Protein 2IF2 (pdb70)

Foldseek 3Di:
DEEEEAEAAQLCSVVLLCCVVVQAAEAELQVVLVVCQQAPRPLVVVLCVPPHVPQQHDPGGGPPVSSVPVCVPDVVVVVVNVVSSVVVVVVVVVVVVVPPDPLHHYYYYHNCCVVVVNNVVGDFYEYEDEDPVNSQVSCVVVHDNVVRCVRNVVHPRVVCVVVGPYYQYDHDDPVSSVVRSVVVVVVSSD/DEEEEAEAAQLPSVLLQVLVVVPADEDALVVVLVCCQACVHVLQVVCCVQVNDDLQDDPHTGDPVSVCVVCVVDVVNVCVSVVSSVVVSVVVVVVVVVPDDPQHHHYYYDYCCPVVPVNVVGPFYEYEDADPVNSLCSVVVVPDNVVRVVRRVVGHRVVVNVRGPYYQHSHDDVVSNVVRSNVVSVVVND/DEEEEEEAQQLQLVPLQVLVVVPEAEAEPVVVVVPCPDPPNDCPVVPCVVVVCPVPVVVVVVVVVCVVDPVLAYHYYYDHCCVVVPVQVVHPFYEYGDDQPVNSQVSNCVVNPCPVSVVRRVVGHRVVSRVSGPAYAYDHDDPVRSVVRSVVVRVVVND

InterPro domains:
  IPR001977 Dephospho-CoA kinase [MF_00376] (1-195)
  IPR001977 Dephospho-CoA kinase [PF01121] (4-179)
  IPR001977 Dephospho-CoA kinase [PS51219] (3-196)
  IPR001977 Dephospho-CoA kinase [TIGR00152] (4-187)
  IPR027417 P-loop containing nucleoside triphosphate hydrolase [G3DSA:3.40.50.300] (1-195)
  IPR027417 P-loop containing nucleoside triphosphate hydrolase [SSF52540] (1-192)

Radius of gyration: 27.87 Å; Cα contacts (8 Å, |Δi|>4): 780; chains: 3; bounding box: 69×60×79 Å

Solvent-accessible surface area: 30384 Å² total

Structure (mmCIF, N/CA/C/O backbone):
data_2IF2
#
_entry.id   2IF2
#
_cell.length_a   71.632
_cell.length_b   97.013
_cell.length_c   121.625
_cell.angle_alpha   90.00
_cell.angle_beta   90.00
_cell.angle_gamma   90.00
#
_symmetry.space_group_name_H-M   'P 21 21 21'
#
loop_
_entity.id
_entity.type
_entity.pdbx_description
1 polymer 'Dephospho-CoA kinase'
2 non-polymer 'SULFATE ION'
3 non-polymer 1,2-ETHANEDIOL
4 water water
#
loop_
_atom_site.group_PDB
_atom_site.id
_atom_site.type_symbol
_atom_site.label_atom_id
_atom_site.label_alt_id
_atom_site.label_comp_id
_atom_site.label_asym_id
_atom_site.label_entity_id
_atom_site.label_seq_id
_atom_site.pdbx_PDB_ins_code
_atom_site.Cartn_x
_atom_site.Cartn_y
_atom_site.Cartn_z
_atom_site.occupancy
_atom_site.B_iso_or_equiv
_atom_site.auth_seq_id
_atom_site.auth_comp_id
_atom_site.auth_asym_id
_atom_site.auth_atom_id
_atom_site.pdbx_PDB_model_num
ATOM 9 N N . LYS A 1 2 ? 16.491 34.548 4.652 1.00 98.20 2 LYS A N 1
ATOM 10 C CA . LYS A 1 2 ? 15.227 35.253 4.769 1.00 95.39 2 LYS A CA 1
ATOM 11 C C . LYS A 1 2 ? 15.356 36.774 4.687 1.00 93.13 2 LYS A C 1
ATOM 12 O O . LYS A 1 2 ? 15.902 37.409 5.591 1.00 93.20 2 LYS A O 1
ATOM 18 N N . ARG A 1 3 ? 14.853 37.352 3.596 1.00 90.31 3 ARG A N 1
ATOM 19 C CA . ARG A 1 3 ? 14.896 38.802 3.401 1.00 87.24 3 ARG A CA 1
ATOM 20 C C . ARG A 1 3 ? 13.988 39.490 4.411 1.00 84.15 3 ARG A C 1
ATOM 21 O O . ARG A 1 3 ? 12.768 39.307 4.397 1.00 83.10 3 ARG A O 1
ATOM 29 N N . ILE A 1 4 ? 14.584 40.287 5.287 1.00 80.34 4 ILE A N 1
ATOM 30 C CA . ILE A 1 4 ? 13.807 40.987 6.295 1.00 76.72 4 ILE A CA 1
ATOM 31 C C . ILE A 1 4 ? 13.807 42.487 6.018 1.00 74.24 4 ILE A C 1
ATOM 32 O O . ILE A 1 4 ? 14.776 43.038 5.492 1.00 73.71 4 ILE A O 1
ATOM 37 N N . GLY A 1 5 ? 12.705 43.139 6.362 1.00 70.56 5 GLY A N 1
ATOM 38 C CA . GLY A 1 5 ? 12.601 44.561 6.137 1.00 66.44 5 GLY A CA 1
ATOM 39 C C . GLY A 1 5 ? 12.467 45.314 7.434 1.00 64.80 5 GLY A C 1
ATOM 40 O O . GLY A 1 5 ? 11.690 44.944 8.312 1.00 64.68 5 GLY A O 1
ATOM 41 N N . LEU A 1 6 ? 13.230 46.386 7.558 1.00 63.63 6 LEU A N 1
ATOM 42 C CA . LEU A 1 6 ? 13.189 47.182 8.767 1.00 62.59 6 LEU A CA 1
ATOM 43 C C . LEU A 1 6 ? 12.710 48.561 8.379 1.00 61.86 6 LEU A C 1
ATOM 44 O O . LEU A 1 6 ? 13.366 49.249 7.607 1.00 60.93 6 LEU A O 1
ATOM 49 N N . THR A 1 7 ? 11.568 48.973 8.911 1.00 62.43 7 THR A N 1
ATOM 50 C CA . THR A 1 7 ? 11.046 50.288 8.570 1.00 63.06 7 THR A CA 1
ATOM 51 C C . THR A 1 7 ? 10.671 51.130 9.789 1.00 63.60 7 THR A C 1
ATOM 52 O O . THR A 1 7 ? 10.923 50.749 10.938 1.00 62.80 7 THR A O 1
ATOM 56 N N . GLY A 1 8 ? 10.066 52.283 9.516 1.00 63.73 8 GLY A N 1
ATOM 57 C CA . GLY A 1 8 ? 9.653 53.193 10.565 1.00 63.79 8 GLY A CA 1
ATOM 58 C C . GLY A 1 8 ? 9.596 54.603 10.022 1.00 64.58 8 GLY A C 1
ATOM 59 O O . GLY A 1 8 ? 9.573 54.802 8.807 1.00 63.49 8 GLY A O 1
ATOM 60 N N . ASN A 1 9 ? 9.557 55.585 10.914 1.00 66.35 9 ASN A N 1
ATOM 61 C CA . ASN A 1 9 ? 9.527 56.976 10.493 1.00 68.83 9 ASN A CA 1
ATOM 62 C C . ASN A 1 9 ? 10.827 57.694 10.845 1.00 70.05 9 ASN A C 1
ATOM 63 O O . ASN A 1 9 ? 11.621 57.221 11.660 1.00 70.42 9 ASN A O 1
ATOM 68 N N . ILE A 1 10 ? 11.045 58.838 10.212 1.00 71.41 10 ILE A N 1
ATOM 69 C CA . ILE A 1 10 ? 12.245 59.617 10.451 1.00 72.26 10 ILE A CA 1
ATOM 70 C C . ILE A 1 10 ? 12.376 59.976 11.931 1.00 72.61 10 ILE A C 1
ATOM 71 O O . ILE A 1 10 ? 11.455 60.522 12.546 1.00 72.02 10 ILE A O 1
ATOM 76 N N . GLY A 1 11 ? 13.529 59.641 12.496 1.00 73.61 11 GLY A N 1
ATOM 77 C CA . GLY A 1 11 ? 13.788 59.926 13.892 1.00 74.45 11 GLY A CA 1
ATOM 78 C C . GLY A 1 11 ? 13.157 58.933 14.846 1.00 75.04 11 GLY A C 1
ATOM 79 O O . GLY A 1 11 ? 12.803 59.297 15.963 1.00 76.53 11 GLY A O 1
ATOM 80 N N . CYS A 1 12 ? 13.015 57.681 14.422 1.00 74.43 12 CYS A N 1
ATOM 81 C CA . CYS A 1 12 ? 12.415 56.664 15.276 1.00 73.92 12 CYS A CA 1
ATOM 82 C C . CYS A 1 12 ? 13.452 55.726 15.849 1.00 72.05 12 CYS A C 1
ATOM 83 O O . CYS A 1 12 ? 13.184 54.991 16.801 1.00 71.76 12 CYS A O 1
ATOM 86 N N . GLY A 1 13 ? 14.642 55.766 15.257 1.00 70.62 13 GLY A N 1
ATOM 87 C CA . GLY A 1 13 ? 15.736 54.924 15.704 1.00 67.32 13 GLY A CA 1
ATOM 88 C C . GLY A 1 13 ? 16.072 53.815 14.725 1.00 64.93 13 GLY A C 1
ATOM 89 O O . GLY A 1 13 ? 16.826 52.905 15.063 1.00 64.01 13 GLY A O 1
ATOM 90 N N . LYS A 1 14 ? 15.517 53.878 13.516 1.00 62.52 14 LYS A N 1
ATOM 91 C CA . LYS A 1 14 ? 15.802 52.856 12.520 1.00 59.84 14 LYS A CA 1
ATOM 92 C C . LYS A 1 14 ? 17.295 52.633 12.443 1.00 57.74 14 LYS A C 1
ATOM 93 O O . LYS A 1 14 ? 17.758 51.521 12.249 1.00 58.75 14 LYS A O 1
ATOM 99 N N . SER A 1 15 ? 18.051 53.701 12.601 1.00 54.53 15 SER A N 1
ATOM 100 C CA . SER A 1 15 ? 19.488 53.587 12.560 1.00 51.58 15 SER A CA 1
ATOM 101 C C . SER A 1 15 ? 19.986 52.761 13.739 1.00 49.80 15 SER A C 1
ATOM 102 O O . SER A 1 15 ? 20.650 51.743 13.540 1.00 49.66 15 SER A O 1
ATOM 105 N N . THR A 1 16 ? 19.656 53.193 14.960 1.00 47.47 16 THR A N 1
ATOM 106 C CA . THR A 1 16 ? 20.099 52.499 16.182 1.00 45.22 16 THR A CA 1
ATOM 107 C C . THR A 1 16 ? 19.687 51.042 16.213 1.00 43.48 16 THR A C 1
ATOM 108 O O . THR A 1 16 ? 20.412 50.194 16.731 1.00 43.70 16 THR A O 1
ATOM 112 N N . VAL A 1 17 ? 18.517 50.758 15.659 1.00 41.08 17 VAL A N 1
ATOM 113 C CA . VAL A 1 17 ? 18.032 49.395 15.595 1.00 37.81 17 VAL A CA 1
ATOM 114 C C . VAL A 1 17 ? 18.802 48.675 14.500 1.00 36.49 17 VAL A C 1
ATOM 115 O O . VAL A 1 17 ? 19.278 47.564 14.699 1.00 36.23 17 VAL A O 1
ATOM 119 N N . ALA A 1 18 ? 18.954 49.314 13.350 1.00 35.75 18 ALA A N 1
ATOM 120 C CA . ALA A 1 18 ? 19.706 48.678 12.280 1.00 36.32 18 ALA A CA 1
ATOM 121 C C . ALA A 1 18 ? 21.077 48.279 12.815 1.00 35.88 18 ALA A C 1
ATOM 122 O O . ALA A 1 18 ? 21.580 47.212 12.477 1.00 35.18 18 ALA A O 1
ATOM 124 N N . GLN A 1 19 ? 21.657 49.137 13.659 1.00 35.40 19 GLN A N 1
ATOM 125 C CA . GLN A 1 19 ? 22.972 48.903 14.250 1.00 35.74 19 GLN A CA 1
ATOM 126 C C . GLN A 1 19 ? 22.983 47.752 15.243 1.00 35.11 19 GLN A C 1
ATOM 127 O O . GLN A 1 19 ? 23.787 46.825 15.135 1.00 33.55 19 GLN A O 1
ATOM 141 N N . PHE A 1 21 ? 21.073 45.362 15.473 1.00 40.21 21 PHE A N 1
ATOM 142 C CA . PHE A 1 21 ? 20.896 44.145 14.662 1.00 40.69 21 PHE A CA 1
ATOM 143 C C . PHE A 1 21 ? 22.172 43.662 13.982 1.00 39.41 21 PHE A C 1
ATOM 144 O O . PHE A 1 21 ? 22.339 42.456 13.772 1.00 38.66 21 PHE A O 1
ATOM 152 N N . ARG A 1 22 ? 23.046 44.607 13.620 1.00 37.69 22 ARG A N 1
ATOM 153 C CA . ARG A 1 22 ? 24.308 44.286 12.957 1.00 37.55 22 ARG A CA 1
ATOM 154 C C . ARG A 1 22 ? 25.287 43.708 13.963 1.00 37.33 22 ARG A C 1
ATOM 155 O O . ARG A 1 22 ? 26.072 42.796 13.660 1.00 36.34 22 ARG A O 1
ATOM 163 N N . GLU A 1 23 ? 25.248 44.266 15.165 1.00 36.66 23 GLU A N 1
ATOM 164 C CA . GLU A 1 23 ? 26.102 43.801 16.233 1.00 34.90 23 GLU A CA 1
ATOM 165 C C . GLU A 1 23 ? 25.722 42.366 16.480 1.00 34.59 23 GLU A C 1
ATOM 166 O O . GLU A 1 23 ? 26.586 41.501 16.576 1.00 35.98 23 GLU A O 1
ATOM 172 N N . LEU A 1 24 ? 24.424 42.098 16.550 1.00 34.89 24 LEU A N 1
ATOM 173 C CA . LEU A 1 24 ? 23.968 40.731 16.798 1.00 35.65 24 LEU A CA 1
ATOM 174 C C . LEU A 1 24 ? 24.413 39.750 15.706 1.00 37.69 24 LEU A C 1
ATOM 175 O O . LEU A 1 24 ? 24.422 38.541 15.922 1.00 37.83 24 LEU A O 1
ATOM 180 N N . GLY A 1 25 ? 24.804 40.271 14.544 1.00 40.98 25 GLY A N 1
ATOM 181 C CA . GLY A 1 25 ? 25.258 39.403 13.461 1.00 43.39 25 GLY A CA 1
ATOM 182 C C . GLY A 1 25 ? 24.539 39.642 12.144 1.00 44.16 25 GLY A C 1
ATOM 183 O O . GLY A 1 25 ? 25.054 39.352 11.063 1.00 43.12 25 GLY A O 1
ATOM 184 N N . ALA A 1 26 ? 23.332 40.180 12.244 1.00 45.22 26 ALA A N 1
ATOM 185 C CA . ALA A 1 26 ? 22.529 40.459 11.072 1.00 45.91 26 ALA A CA 1
ATOM 186 C C . ALA A 1 26 ? 23.263 41.381 10.108 1.00 45.99 26 ALA A C 1
ATOM 187 O O . ALA A 1 26 ? 24.169 42.112 10.505 1.00 45.01 26 ALA A O 1
ATOM 189 N N . TYR A 1 27 ? 22.863 41.327 8.838 1.00 47.67 27 TYR A N 1
ATOM 190 C CA . TYR A 1 27 ? 23.432 42.165 7.785 1.00 49.04 27 TYR A CA 1
ATOM 191 C C . TYR A 1 27 ? 22.368 43.173 7.380 1.00 50.23 27 TYR A C 1
ATOM 192 O O . TYR A 1 27 ? 21.529 42.885 6.529 1.00 50.11 27 TYR A O 1
ATOM 201 N N . VAL A 1 28 ? 22.410 44.353 7.991 1.00 51.35 28 VAL A N 1
ATOM 202 C CA . VAL A 1 28 ? 21.445 45.398 7.698 1.00 52.26 28 VAL A CA 1
ATOM 203 C C . VAL A 1 28 ? 21.991 46.363 6.664 1.00 53.12 28 VAL A C 1
ATOM 204 O O . VAL A 1 28 ? 23.075 46.915 6.854 1.00 53.08 28 VAL A O 1
ATOM 208 N N . LEU A 1 29 ? 21.231 46.551 5.579 1.00 54.10 29 LEU A N 1
ATOM 209 C CA . LEU A 1 29 ? 21.580 47.458 4.473 1.00 55.02 29 LEU A CA 1
ATOM 210 C C . LEU A 1 29 ? 20.599 48.624 4.380 1.00 57.33 29 LEU A C 1
ATOM 211 O O . LEU A 1 29 ? 19.422 48.444 4.028 1.00 58.17 29 LEU A O 1
ATOM 216 N N . ASP A 1 30 ? 21.108 49.815 4.692 1.00 58.32 30 ASP A N 1
ATOM 217 C CA . ASP A 1 30 ? 20.342 51.061 4.648 1.00 58.55 30 ASP A CA 1
ATOM 218 C C . ASP A 1 30 ? 20.058 51.392 3.183 1.00 58.25 30 ASP A C 1
ATOM 219 O O . ASP A 1 30 ? 20.932 51.872 2.459 1.00 57.70 30 ASP A O 1
ATOM 224 N N . ALA A 1 31 ? 18.832 51.124 2.754 1.00 57.99 31 ALA A N 1
ATOM 225 C CA . ALA A 1 31 ? 18.423 51.382 1.382 1.00 57.48 31 ALA A CA 1
ATOM 226 C C . ALA A 1 31 ? 18.498 52.867 1.033 1.00 57.04 31 ALA A C 1
ATOM 227 O O . ALA A 1 31 ? 19.084 53.248 0.024 1.00 54.76 31 ALA A O 1
ATOM 229 N N . ASP A 1 32 ? 17.902 53.697 1.881 1.00 58.04 32 ASP A N 1
ATOM 230 C CA . ASP A 1 32 ? 17.887 55.135 1.668 1.00 60.23 32 ASP A CA 1
ATOM 231 C C . ASP A 1 32 ? 19.302 55.692 1.530 1.00 61.08 32 ASP A C 1
ATOM 232 O O . ASP A 1 32 ? 19.601 56.432 0.584 1.00 62.30 32 ASP A O 1
ATOM 237 N N . LYS A 1 33 ? 20.169 55.333 2.478 1.00 60.78 33 LYS A N 1
ATOM 238 C CA . LYS A 1 33 ? 21.567 55.776 2.483 1.00 58.50 33 LYS A CA 1
ATOM 239 C C . LYS A 1 33 ? 22.214 55.426 1.149 1.00 57.34 33 LYS A C 1
ATOM 240 O O . LYS A 1 33 ? 22.867 56.260 0.531 1.00 56.92 33 LYS A O 1
ATOM 246 N N . LEU A 1 34 ? 22.018 54.189 0.708 1.00 56.10 34 LEU A N 1
ATOM 247 C CA . LEU A 1 34 ? 22.593 53.734 -0.547 1.00 56.21 34 LEU A CA 1
ATOM 248 C C . LEU A 1 34 ? 22.086 54.566 -1.708 1.00 56.53 34 LEU A C 1
ATOM 249 O O . LEU A 1 34 ? 22.872 55.070 -2.506 1.00 56.03 34 LEU A O 1
ATOM 254 N N . ILE A 1 35 ? 20.769 54.717 -1.797 1.00 58.13 35 ILE A N 1
ATOM 255 C CA . ILE A 1 35 ? 20.174 55.477 -2.896 1.00 59.61 35 ILE A CA 1
ATOM 256 C C . ILE A 1 35 ? 20.873 56.826 -3.053 1.00 60.27 35 ILE A C 1
ATOM 257 O O . ILE A 1 35 ? 21.395 57.136 -4.124 1.00 60.23 35 ILE A O 1
ATOM 262 N N . HIS A 1 36 ? 20.900 57.616 -1.984 1.00 59.72 36 HIS A N 1
ATOM 263 C CA . HIS A 1 36 ? 21.530 58.924 -2.048 1.00 59.86 36 HIS A CA 1
ATOM 264 C C . HIS A 1 36 ? 22.907 58.899 -2.720 1.00 59.74 36 HIS A C 1
ATOM 265 O O . HIS A 1 36 ? 23.352 59.902 -3.265 1.00 60.42 36 HIS A O 1
ATOM 272 N N . SER A 1 37 ? 23.584 57.759 -2.683 1.00 59.61 37 SER A N 1
ATOM 273 C CA . SER A 1 37 ? 24.904 57.662 -3.290 1.00 60.29 37 SER A CA 1
ATOM 274 C C . SER A 1 37 ? 24.774 57.529 -4.791 1.00 61.02 37 SER A C 1
ATOM 275 O O . SER A 1 37 ? 25.768 57.540 -5.517 1.00 61.87 37 SER A O 1
ATOM 278 N N . PHE A 1 38 ? 23.546 57.383 -5.261 1.00 61.83 38 PHE A N 1
ATOM 279 C CA . PHE A 1 38 ? 23.314 57.216 -6.687 1.00 62.54 38 PHE A CA 1
ATOM 280 C C . PHE A 1 38 ? 23.382 58.541 -7.434 1.00 62.51 38 PHE A C 1
ATOM 281 O O . PHE A 1 38 ? 23.756 58.581 -8.610 1.00 61.76 38 PHE A O 1
ATOM 289 N N . TYR A 1 39 ? 23.040 59.617 -6.732 1.00 63.36 39 TYR A N 1
ATOM 290 C CA . TYR A 1 39 ? 23.034 60.963 -7.302 1.00 64.61 39 TYR A CA 1
ATOM 291 C C . TYR A 1 39 ? 24.371 61.722 -7.172 1.00 65.24 39 TYR A C 1
ATOM 292 O O . TYR A 1 39 ? 24.423 62.946 -7.364 1.0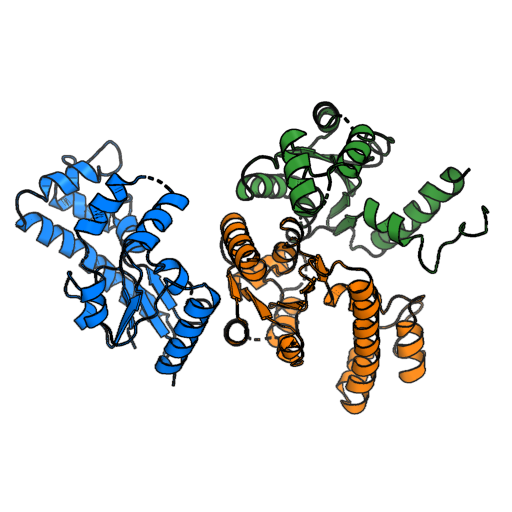0 63.66 39 TYR A O 1
ATOM 301 N N . ARG A 1 40 ? 25.441 60.991 -6.864 1.00 66.57 40 ARG A N 1
ATOM 302 C CA . ARG A 1 40 ? 26.762 61.583 -6.683 1.00 68.15 40 ARG A CA 1
ATOM 303 C C . ARG A 1 40 ? 27.433 62.095 -7.955 1.00 69.12 40 ARG A C 1
ATOM 304 O O . ARG A 1 40 ? 27.385 63.296 -8.226 1.00 71.01 40 ARG A O 1
ATOM 312 N N . LYS A 1 41 ? 28.063 61.221 -8.735 1.00 69.92 41 LYS A N 1
ATOM 313 C CA . LYS A 1 41 ? 28.710 61.701 -9.955 1.00 71.50 41 LYS A CA 1
ATOM 314 C C . LYS A 1 41 ? 29.083 60.609 -10.948 1.00 72.73 41 LYS A C 1
ATOM 315 O O . LYS A 1 41 ? 28.356 60.353 -11.910 1.00 74.61 41 LYS A O 1
ATOM 321 N N . GLY A 1 42 ? 30.230 59.976 -10.737 1.00 74.42 42 GLY A N 1
ATOM 322 C CA . GLY A 1 42 ? 30.634 58.911 -11.638 1.00 75.88 42 GLY A CA 1
ATOM 323 C C . GLY A 1 42 ? 29.693 57.720 -11.517 1.00 76.87 42 GLY A C 1
ATOM 324 O O . GLY A 1 42 ? 29.681 56.834 -12.377 1.00 75.53 42 GLY A O 1
ATOM 325 N N . HIS A 1 43 ? 28.897 57.702 -10.449 1.00 78.50 43 HIS A N 1
ATOM 326 C CA . HIS A 1 43 ? 27.960 56.612 -10.227 1.00 79.92 43 HIS A CA 1
ATOM 327 C C . HIS A 1 43 ? 27.145 56.379 -11.489 1.00 79.58 43 HIS A C 1
ATOM 328 O O . HIS A 1 43 ? 26.720 57.319 -12.167 1.00 79.41 43 HIS A O 1
ATOM 335 N N . PRO A 1 44 ? 26.933 55.109 -11.836 1.00 79.34 44 PRO A N 1
ATOM 336 C CA . PRO A 1 44 ? 26.161 54.759 -13.023 1.00 79.77 44 PRO A CA 1
ATOM 337 C C . PRO A 1 44 ? 24.734 55.312 -12.989 1.00 80.17 44 PRO A C 1
ATOM 338 O O . PRO A 1 44 ? 24.154 55.605 -14.036 1.00 81.21 44 PRO A O 1
ATOM 342 N N . VAL A 1 45 ? 24.168 55.452 -11.792 1.00 79.38 45 VAL A N 1
ATOM 343 C CA . VAL A 1 45 ? 22.806 55.971 -11.660 1.00 79.06 45 VAL A CA 1
ATOM 344 C C . VAL A 1 45 ? 22.780 57.434 -12.095 1.00 79.75 45 VAL A C 1
ATOM 345 O O . VAL A 1 45 ? 21.831 57.900 -12.727 1.00 80.27 45 VAL A O 1
ATOM 349 N N . TYR A 1 46 ? 23.841 58.149 -11.757 1.00 79.33 46 TYR A N 1
ATOM 350 C CA . TYR A 1 46 ? 23.967 59.546 -12.118 1.00 78.31 46 TYR A CA 1
ATOM 351 C C . TYR A 1 46 ? 23.802 59.701 -13.619 1.00 78.51 46 TYR A C 1
ATOM 352 O O . TYR A 1 46 ? 22.946 60.452 -14.080 1.00 78.83 46 TYR A O 1
ATOM 361 N N . GLU A 1 47 ? 24.628 58.983 -14.377 1.00 79.18 47 GLU A N 1
ATOM 362 C CA . GLU A 1 47 ? 24.596 59.051 -15.842 1.00 79.88 47 GLU A CA 1
ATOM 363 C C . GLU A 1 47 ? 23.232 58.794 -16.464 1.00 78.23 47 GLU A C 1
ATOM 364 O O . GLU A 1 47 ? 22.956 59.259 -17.574 1.00 78.61 47 GLU A O 1
ATOM 370 N N . GLU A 1 48 ? 22.390 58.045 -15.757 1.00 76.02 48 GLU A N 1
ATOM 371 C CA . GLU A 1 48 ? 21.061 57.726 -16.254 1.00 73.37 48 GLU A CA 1
ATOM 372 C C . GLU A 1 48 ? 20.066 58.808 -15.910 1.00 70.92 48 GLU A C 1
ATOM 373 O O . GLU A 1 48 ? 19.313 59.263 -16.767 1.00 70.68 48 GLU A O 1
ATOM 379 N N . VAL A 1 49 ? 20.071 59.222 -14.652 1.00 68.90 49 VAL A N 1
ATOM 380 C CA . VAL A 1 49 ? 19.167 60.256 -14.202 1.00 67.26 49 VAL A CA 1
ATOM 381 C C . VAL A 1 49 ? 19.313 61.519 -15.043 1.00 67.25 49 VAL A C 1
ATOM 382 O O . VAL A 1 49 ? 18.338 62.234 -15.258 1.00 68.13 49 VAL A O 1
ATOM 386 N N . VAL A 1 50 ? 20.526 61.806 -15.509 1.00 66.82 50 VAL A N 1
ATOM 387 C CA . VAL A 1 50 ? 20.739 62.992 -16.343 1.00 66.55 50 VAL A CA 1
ATOM 388 C C . VAL A 1 50 ? 20.362 62.660 -17.783 1.00 65.97 50 VAL A C 1
ATOM 389 O O . VAL A 1 50 ? 19.743 63.467 -18.475 1.00 66.15 50 VAL A O 1
ATOM 393 N N . LYS A 1 51 ? 20.743 61.462 -18.216 1.00 65.00 51 LYS A N 1
ATOM 394 C CA . LYS A 1 51 ? 20.459 60.982 -19.559 1.00 63.45 51 LYS A CA 1
ATOM 395 C C . LYS A 1 51 ? 18.964 61.015 -19.857 1.00 62.67 51 LYS A C 1
ATOM 396 O O . LYS A 1 51 ? 18.573 61.250 -21.000 1.00 63.27 51 LYS A O 1
ATOM 402 N N . THR A 1 52 ? 18.127 60.808 -18.838 1.00 60.47 52 THR A N 1
ATOM 403 C CA . THR A 1 52 ? 16.682 60.814 -19.061 1.00 59.14 52 THR A CA 1
ATOM 404 C C . THR A 1 52 ? 15.942 62.066 -18.621 1.00 58.46 52 THR A C 1
ATOM 405 O O . THR A 1 52 ? 14.796 62.259 -19.014 1.00 58.95 52 THR A O 1
ATOM 409 N N . PHE A 1 53 ? 16.563 62.914 -17.808 1.00 57.94 53 PHE A N 1
ATOM 410 C CA . PHE A 1 53 ? 15.866 64.124 -17.374 1.00 58.16 53 PHE A CA 1
ATOM 411 C C . PHE A 1 53 ? 16.449 65.420 -17.872 1.00 59.25 53 PHE A C 1
ATOM 412 O O . PHE A 1 53 ? 15.821 66.466 -17.733 1.00 59.88 53 PHE A O 1
ATOM 420 N N . GLY A 1 54 ? 17.649 65.373 -18.437 1.00 59.63 54 GLY A N 1
ATOM 421 C CA . GLY A 1 54 ? 18.234 66.599 -18.939 1.00 61.22 54 GLY A CA 1
ATOM 422 C C . GLY A 1 54 ? 19.684 66.837 -18.607 1.00 62.21 54 GLY A C 1
ATOM 423 O O . GLY A 1 54 ? 20.022 67.225 -17.491 1.00 60.40 54 GLY A O 1
ATOM 424 N N . LYS A 1 55 ? 20.529 66.620 -19.612 1.00 65.54 55 LYS A N 1
ATOM 425 C CA . LYS A 1 55 ? 21.982 66.789 -19.518 1.00 68.46 55 LYS A CA 1
ATOM 426 C C . LYS A 1 55 ? 22.393 68.016 -18.707 1.00 68.75 55 LYS A C 1
ATOM 427 O O . LYS A 1 55 ? 23.565 68.186 -18.369 1.00 70.07 55 LYS A O 1
ATOM 433 N N . GLY A 1 56 ? 21.446 68.881 -18.393 1.00 67.61 56 GLY A N 1
ATOM 434 C CA . GLY A 1 56 ? 21.833 70.030 -17.621 1.00 66.84 56 GLY A CA 1
ATOM 435 C C . GLY A 1 56 ? 20.674 70.682 -16.936 1.00 66.38 56 GLY A C 1
ATOM 436 O O . GLY A 1 56 ? 20.855 71.385 -15.952 1.00 66.86 56 GLY A O 1
ATOM 437 N N . ILE A 1 57 ? 19.474 70.457 -17.434 1.00 66.57 57 ILE A N 1
ATOM 438 C CA . ILE A 1 57 ? 18.350 71.102 -16.811 1.00 67.63 57 ILE A CA 1
ATOM 439 C C . ILE A 1 57 ? 18.422 70.949 -15.299 1.00 66.39 57 ILE A C 1
ATOM 440 O O . ILE A 1 57 ? 18.180 71.912 -14.572 1.00 65.91 57 ILE A O 1
ATOM 445 N N . LEU A 1 58 ? 18.781 69.758 -14.826 1.00 65.56 58 LEU A N 1
ATOM 446 C CA . LEU A 1 58 ? 18.864 69.516 -13.385 1.00 65.02 58 LEU A CA 1
ATOM 447 C C . LEU A 1 58 ? 20.303 69.538 -12.874 1.00 66.07 58 LEU A C 1
ATOM 448 O O . LEU A 1 58 ? 20.617 68.930 -11.858 1.00 66.14 58 LEU A O 1
ATOM 453 N N . ASP A 1 59 ? 21.171 70.262 -13.568 1.00 67.64 59 ASP A N 1
ATOM 454 C CA . ASP A 1 59 ? 22.566 70.343 -13.173 1.00 69.23 59 ASP A CA 1
ATOM 455 C C . ASP A 1 59 ? 22.986 71.690 -12.581 1.00 71.83 59 ASP A C 1
ATOM 456 O O . ASP A 1 59 ? 22.367 72.729 -12.828 1.00 70.73 59 ASP A O 1
ATOM 461 N N . GLU A 1 60 ? 24.050 71.639 -11.787 1.00 75.54 60 GLU A N 1
ATOM 462 C CA . GLU A 1 60 ? 24.614 72.801 -11.119 1.00 78.75 60 GLU A CA 1
ATOM 463 C C . GLU A 1 60 ? 26.128 72.672 -11.111 1.00 79.90 60 GLU A C 1
ATOM 464 O O . GLU A 1 60 ? 26.735 72.435 -10.060 1.00 79.97 60 GLU A O 1
ATOM 470 N N . GLU A 1 61 ? 26.724 72.827 -12.291 1.00 80.25 61 GLU A N 1
ATOM 471 C CA . GLU A 1 61 ? 28.168 72.716 -12.462 1.00 81.16 61 GLU A CA 1
ATOM 472 C C . GLU A 1 61 ? 28.758 71.488 -11.771 1.00 81.77 61 GLU A C 1
ATOM 473 O O . GLU A 1 61 ? 29.146 71.542 -10.599 1.00 81.74 61 GLU A O 1
ATOM 479 N N . GLY A 1 62 ? 28.819 70.380 -12.504 1.00 81.60 62 GLY A N 1
ATOM 480 C CA . GLY A 1 62 ? 29.375 69.163 -11.949 1.00 81.78 62 GLY A CA 1
ATOM 481 C C . GLY A 1 62 ? 28.352 68.119 -11.550 1.00 82.28 62 GLY A C 1
ATOM 482 O O . GLY A 1 62 ? 28.249 67.072 -12.185 1.00 83.47 62 GLY A O 1
ATOM 483 N N . ASN A 1 63 ? 27.596 68.393 -10.493 1.00 82.17 63 ASN A N 1
ATOM 484 C CA . ASN A 1 63 ? 26.592 67.449 -10.014 1.00 81.26 63 ASN A CA 1
ATOM 485 C C . ASN A 1 63 ? 25.185 67.870 -10.383 1.00 80.52 63 ASN A C 1
ATOM 486 O O . ASN A 1 63 ? 24.991 68.721 -11.252 1.00 80.43 63 ASN A O 1
ATOM 491 N N . ILE A 1 64 ? 24.205 67.265 -9.713 1.00 79.59 64 ILE A N 1
ATOM 492 C CA . ILE A 1 64 ? 22.800 67.575 -9.965 1.00 79.06 64 ILE A CA 1
ATOM 493 C C . ILE A 1 64 ? 22.105 68.243 -8.793 1.00 77.86 64 ILE A C 1
ATOM 494 O O . ILE A 1 64 ? 22.289 67.864 -7.640 1.00 77.39 64 ILE A O 1
ATOM 499 N N . ASP A 1 65 ? 21.300 69.247 -9.110 1.00 76.77 65 ASP A N 1
ATOM 500 C CA . ASP A 1 65 ? 20.552 69.975 -8.105 1.00 76.03 65 ASP A CA 1
ATOM 501 C C . ASP A 1 65 ? 19.409 69.113 -7.603 1.00 75.60 65 ASP A C 1
ATOM 502 O O . ASP A 1 65 ? 18.415 68.931 -8.303 1.00 75.29 65 ASP A O 1
ATOM 507 N N . ARG A 1 66 ? 19.533 68.596 -6.386 1.00 75.60 66 ARG A N 1
ATOM 508 C CA . ARG A 1 66 ? 18.479 67.749 -5.834 1.00 76.12 66 ARG A CA 1
ATOM 509 C C . ARG A 1 66 ? 17.135 68.480 -5.741 1.00 76.98 66 ARG A C 1
ATOM 510 O O . ARG A 1 66 ? 16.093 67.857 -5.529 1.00 77.24 66 ARG A O 1
ATOM 518 N N . LYS A 1 67 ? 17.159 69.797 -5.913 1.00 77.90 67 LYS A N 1
ATOM 519 C CA . LYS A 1 67 ? 15.942 70.598 -5.844 1.00 79.32 67 LYS A CA 1
ATOM 520 C C . LYS A 1 67 ? 15.345 70.806 -7.226 1.00 78.85 67 LYS A C 1
ATOM 521 O O . LYS A 1 67 ? 14.131 70.734 -7.409 1.00 78.64 67 LYS A O 1
ATOM 527 N N . LYS A 1 68 ? 16.203 71.063 -8.201 1.00 79.47 68 LYS A N 1
ATOM 528 C CA . LYS A 1 68 ? 15.736 71.264 -9.556 1.00 80.16 68 LYS A CA 1
ATOM 529 C C . LYS A 1 68 ? 15.029 69.978 -10.000 1.00 80.93 68 LYS A C 1
ATOM 530 O O . LYS A 1 68 ? 13.908 70.025 -10.503 1.00 81.33 68 LYS A O 1
ATOM 536 N N . LEU A 1 69 ? 15.670 68.829 -9.798 1.00 82.21 69 LEU A N 1
ATOM 537 C CA . LEU A 1 69 ? 15.064 67.553 -10.182 1.00 83.37 69 LEU A CA 1
ATOM 538 C C . LEU A 1 69 ? 13.732 67.330 -9.458 1.00 84.79 69 LEU A C 1
ATOM 539 O O . LEU A 1 69 ? 12.693 67.171 -10.102 1.00 85.59 69 LEU A O 1
ATOM 544 N N . ALA A 1 70 ? 13.768 67.329 -8.124 1.00 85.21 70 ALA A N 1
ATOM 545 C CA . ALA A 1 70 ? 12.572 67.128 -7.308 1.00 84.59 70 ALA A CA 1
ATOM 546 C C . ALA A 1 70 ? 11.484 68.106 -7.695 1.00 84.73 70 ALA A C 1
ATOM 547 O O . ALA A 1 70 ? 10.333 67.957 -7.304 1.00 83.46 70 ALA A O 1
ATOM 549 N N . ASP A 1 71 ? 11.864 69.111 -8.468 1.00 86.87 71 ASP A N 1
ATOM 550 C CA . ASP A 1 71 ? 10.929 70.124 -8.917 1.00 89.57 71 ASP A CA 1
ATOM 551 C C . ASP A 1 71 ? 10.230 69.607 -10.163 1.00 90.07 71 ASP A C 1
ATOM 552 O O . ASP A 1 71 ? 9.024 69.374 -10.150 1.00 90.03 71 ASP A O 1
ATOM 557 N N . ILE A 1 72 ? 10.994 69.411 -11.236 1.00 90.94 72 ILE A N 1
ATOM 558 C CA . ILE A 1 72 ? 10.427 68.929 -12.494 1.00 91.80 72 ILE A CA 1
ATOM 559 C C . ILE A 1 72 ? 9.873 67.524 -12.376 1.00 91.40 72 ILE A C 1
ATOM 560 O O . ILE A 1 72 ? 9.614 66.876 -13.383 1.00 91.49 72 ILE A O 1
ATOM 565 N N . VAL A 1 73 ? 9.690 67.053 -11.151 1.00 91.16 73 VAL A N 1
ATOM 566 C CA . VAL A 1 73 ? 9.168 65.715 -10.945 1.00 91.68 73 VAL A CA 1
ATOM 567 C C . VAL A 1 73 ? 7.925 65.775 -10.082 1.00 91.97 73 VAL A C 1
ATOM 568 O O . VAL A 1 73 ? 7.317 64.754 -9.772 1.00 91.97 73 VAL A O 1
ATOM 572 N N . PHE A 1 74 ? 7.555 66.981 -9.681 1.00 92.94 74 PHE A N 1
ATOM 573 C CA . PHE A 1 74 ? 6.388 67.152 -8.841 1.00 93.38 74 PHE A CA 1
ATOM 574 C C . PHE A 1 74 ? 5.234 67.685 -9.681 1.00 91.91 74 PHE A C 1
ATOM 575 O O . PHE A 1 74 ? 4.164 67.997 -9.165 1.00 92.10 74 PHE A O 1
ATOM 583 N N . LYS A 1 75 ? 5.465 67.785 -10.985 1.00 90.03 75 LYS A N 1
ATOM 584 C CA . LYS A 1 75 ? 4.440 68.255 -11.909 1.00 87.97 75 LYS A CA 1
ATOM 585 C C . LYS A 1 75 ? 3.713 67.060 -12.520 1.00 85.89 75 LYS A C 1
ATOM 586 O O . LYS A 1 75 ? 2.509 66.899 -12.337 1.00 86.80 75 LYS A O 1
ATOM 592 N N . ASP A 1 76 ? 4.446 66.220 -13.241 1.00 83.14 76 ASP A N 1
ATOM 593 C CA . ASP A 1 76 ? 3.844 65.044 -13.855 1.00 80.76 76 ASP A CA 1
ATOM 594 C C . ASP A 1 76 ? 4.402 63.754 -13.255 1.00 79.11 76 ASP A C 1
ATOM 595 O O . ASP A 1 76 ? 5.596 63.468 -13.372 1.00 77.77 76 ASP A O 1
ATOM 600 N N . GLU A 1 77 ? 3.526 62.978 -12.619 1.00 77.31 77 GLU A N 1
ATOM 601 C CA . GLU A 1 77 ? 3.921 61.730 -11.983 1.00 75.45 77 GLU A CA 1
ATOM 602 C C . GLU A 1 77 ? 4.455 60.705 -12.965 1.00 74.08 77 GLU A C 1
ATOM 603 O O . GLU A 1 77 ? 4.739 59.568 -12.585 1.00 72.99 77 GLU A O 1
ATOM 609 N N . GLU A 1 78 ? 4.587 61.102 -14.227 1.00 73.34 78 GLU A N 1
ATOM 610 C CA . GLU A 1 78 ? 5.120 60.210 -15.253 1.00 71.75 78 GLU A CA 1
ATOM 611 C C . GLU A 1 78 ? 6.635 60.188 -15.142 1.00 69.73 78 GLU A C 1
ATOM 612 O O . GLU A 1 78 ? 7.269 59.150 -15.319 1.00 68.92 78 GLU A O 1
ATOM 618 N N . LYS A 1 79 ? 7.210 61.346 -14.842 1.00 68.70 79 LYS A N 1
ATOM 619 C CA . LYS A 1 79 ? 8.648 61.452 -14.701 1.00 67.45 79 LYS A CA 1
ATOM 620 C C . LYS A 1 79 ? 9.079 60.821 -13.384 1.00 66.69 79 LYS A C 1
ATOM 621 O O . LYS A 1 79 ? 10.084 60.109 -13.318 1.00 66.74 79 LYS A O 1
ATOM 627 N N . LEU A 1 80 ? 8.307 61.071 -12.336 1.00 64.74 80 LEU A N 1
ATOM 628 C CA . LEU A 1 80 ? 8.609 60.496 -11.041 1.00 63.35 80 LEU A CA 1
ATOM 629 C C . LEU A 1 80 ? 8.672 58.980 -11.137 1.00 63.14 80 LEU A C 1
ATOM 630 O O . LEU A 1 80 ? 9.586 58.360 -10.599 1.00 63.24 80 LEU A O 1
ATOM 635 N N . ARG A 1 81 ? 7.694 58.395 -11.829 1.00 63.50 81 ARG A N 1
ATOM 636 C CA . ARG A 1 81 ? 7.606 56.947 -12.011 1.00 62.86 81 ARG A CA 1
ATOM 637 C C . ARG A 1 81 ? 8.891 56.431 -12.626 1.00 62.99 81 ARG A C 1
ATOM 638 O O . ARG A 1 81 ? 9.366 55.346 -12.285 1.00 61.94 81 ARG A O 1
ATOM 646 N N . LYS A 1 82 ? 9.441 57.220 -13.546 1.00 63.59 82 LYS A N 1
ATOM 647 C CA . LYS A 1 82 ? 10.670 56.852 -14.232 1.00 65.01 82 LYS A CA 1
ATOM 648 C C . LYS A 1 82 ? 11.848 57.007 -13.283 1.00 65.63 82 LYS A C 1
ATOM 649 O O . LYS A 1 82 ? 12.833 56.270 -13.368 1.00 64.55 82 LYS A O 1
ATOM 655 N N . LEU A 1 83 ? 11.744 57.968 -12.372 1.00 66.82 83 LEU A N 1
ATOM 656 C CA . LEU A 1 83 ? 12.811 58.188 -11.407 1.00 68.34 83 LEU A CA 1
ATOM 657 C C . LEU A 1 83 ? 12.798 57.047 -10.391 1.00 69.20 83 LEU A C 1
ATOM 658 O O . LEU A 1 83 ? 13.829 56.441 -10.116 1.00 69.33 83 LEU A O 1
ATOM 663 N N . GLU A 1 84 ? 11.622 56.748 -9.852 1.00 70.17 84 GLU A N 1
ATOM 664 C CA . GLU A 1 84 ? 11.479 55.674 -8.882 1.00 71.44 84 GLU A CA 1
ATOM 665 C C . GLU A 1 84 ? 11.925 54.349 -9.508 1.00 71.22 84 GLU A C 1
ATOM 666 O O . GLU A 1 84 ? 12.278 53.413 -8.800 1.00 70.52 84 GLU A O 1
ATOM 672 N N . GLU A 1 85 ? 11.906 54.276 -10.835 1.00 71.78 85 GLU A N 1
ATOM 673 C CA . GLU A 1 85 ? 12.316 53.069 -11.539 1.00 72.36 85 GLU A CA 1
ATOM 674 C C . GLU A 1 85 ? 13.829 52.913 -11.557 1.00 72.29 85 GLU A C 1
ATOM 675 O O . GLU A 1 85 ? 14.359 51.902 -11.100 1.00 72.49 85 GLU A O 1
ATOM 681 N N . ILE A 1 86 ? 14.522 53.911 -12.096 1.00 72.63 86 ILE A N 1
ATOM 682 C CA . ILE A 1 86 ? 15.982 53.882 -12.172 1.00 72.42 86 ILE A CA 1
ATOM 683 C C . ILE A 1 86 ? 16.568 53.554 -10.802 1.00 71.49 86 ILE A C 1
ATOM 684 O O . ILE A 1 86 ? 17.539 52.813 -10.695 1.00 70.47 86 ILE A O 1
ATOM 689 N N . THR A 1 87 ? 15.957 54.100 -9.759 1.00 72.09 87 THR A N 1
ATOM 690 C CA . THR A 1 87 ? 16.399 53.852 -8.399 1.00 73.08 87 THR A CA 1
ATOM 691 C C . THR A 1 87 ? 16.380 52.349 -8.110 1.00 74.89 87 THR A C 1
ATOM 692 O O . THR A 1 87 ? 17.432 51.735 -7.980 1.00 75.99 87 THR A O 1
ATOM 696 N N . HIS A 1 88 ? 15.191 51.760 -8.013 1.00 76.67 88 HIS A N 1
ATOM 697 C CA . HIS A 1 88 ? 15.059 50.333 -7.731 1.00 78.74 88 HIS A CA 1
ATOM 698 C C . HIS A 1 88 ? 15.816 49.478 -8.714 1.00 78.92 88 HIS A C 1
ATOM 699 O O . HIS A 1 88 ? 16.247 48.378 -8.386 1.00 77.77 88 HIS A O 1
ATOM 706 N N . ARG A 1 89 ? 15.964 49.975 -9.933 1.00 81.07 89 ARG A N 1
ATOM 707 C CA . ARG A 1 89 ? 16.689 49.229 -10.950 1.00 84.09 89 ARG A CA 1
ATOM 708 C C . ARG A 1 89 ? 18.158 49.155 -10.537 1.00 84.72 89 ARG A C 1
ATOM 709 O O . ARG A 1 89 ? 18.931 48.395 -11.114 1.00 85.94 89 ARG A O 1
ATOM 717 N N . ALA A 1 90 ? 18.537 49.946 -9.534 1.00 84.82 90 ALA A N 1
ATOM 718 C CA . ALA A 1 90 ? 19.918 49.973 -9.046 1.00 84.49 90 ALA A CA 1
ATOM 719 C C . ALA A 1 90 ? 20.008 49.300 -7.688 1.00 84.97 90 ALA A C 1
ATOM 720 O O . ALA A 1 90 ? 21.028 48.704 -7.337 1.00 85.02 90 ALA A O 1
ATOM 722 N N . LEU A 1 91 ? 18.923 49.411 -6.929 1.00 85.65 91 LEU A N 1
ATOM 723 C CA . LEU A 1 91 ? 18.840 48.827 -5.602 1.00 86.10 91 LEU A CA 1
ATOM 724 C C . LEU A 1 91 ? 18.716 47.319 -5.740 1.00 87.84 91 LEU A C 1
ATOM 725 O O . LEU A 1 91 ? 19.530 46.573 -5.203 1.00 87.88 91 LEU A O 1
ATOM 730 N N . TYR A 1 92 ? 17.701 46.867 -6.468 1.00 90.28 92 TYR A N 1
ATOM 731 C CA . TYR A 1 92 ? 17.513 45.434 -6.641 1.00 92.64 92 TYR A CA 1
ATOM 732 C C . TYR A 1 92 ? 18.532 44.827 -7.596 1.00 92.79 92 TYR A C 1
ATOM 733 O O . TYR A 1 92 ? 18.471 43.639 -7.907 1.00 93.23 92 TYR A O 1
ATOM 742 N N . LYS A 1 93 ? 19.476 45.641 -8.054 1.00 92.50 93 LYS A N 1
ATOM 743 C CA . LYS A 1 93 ? 20.507 45.160 -8.961 1.00 92.42 93 LYS A CA 1
ATOM 744 C C . LYS A 1 93 ? 21.825 45.131 -8.203 1.00 92.13 93 LYS A C 1
ATOM 745 O O . LYS A 1 93 ? 22.827 44.587 -8.669 1.00 91.95 93 LYS A O 1
ATOM 751 N N . GLU A 1 94 ? 21.802 45.718 -7.014 1.00 92.28 94 GLU A N 1
ATOM 752 C CA . GLU A 1 94 ? 22.974 45.776 -6.155 1.00 91.78 94 GLU A CA 1
ATOM 753 C C . GLU A 1 94 ? 22.748 44.864 -4.951 1.00 91.64 94 GLU A C 1
ATOM 754 O O . GLU A 1 94 ? 23.695 44.338 -4.375 1.00 92.00 94 GLU A O 1
ATOM 760 N N . ILE A 1 95 ? 21.486 44.671 -4.582 1.00 90.92 95 ILE A N 1
ATOM 761 C CA . ILE A 1 95 ? 21.163 43.820 -3.455 1.00 90.47 95 ILE A CA 1
ATOM 762 C C . ILE A 1 95 ? 21.587 42.393 -3.724 1.00 92.14 95 ILE A C 1
ATOM 763 O O . ILE A 1 95 ? 22.165 41.743 -2.859 1.00 92.74 95 ILE A O 1
ATOM 768 N N . GLU A 1 96 ? 21.300 41.898 -4.921 1.00 93.96 96 GLU A N 1
ATOM 769 C CA . GLU A 1 96 ? 21.684 40.538 -5.260 1.00 95.84 96 GLU A CA 1
ATOM 770 C C . GLU A 1 96 ? 23.205 40.446 -5.390 1.00 96.12 96 GLU A C 1
ATOM 771 O O . GLU A 1 96 ? 23.781 39.368 -5.263 1.00 96.80 96 GLU A O 1
ATOM 777 N N . LYS A 1 97 ? 23.854 41.580 -5.634 1.00 96.24 97 LYS A N 1
ATOM 778 C CA . LYS A 1 97 ? 25.310 41.616 -5.759 1.00 95.68 97 LYS A CA 1
ATOM 779 C C . LYS A 1 97 ? 25.938 41.336 -4.406 1.00 95.10 97 LYS A C 1
ATOM 780 O O . LYS A 1 97 ? 26.986 40.698 -4.316 1.00 95.44 97 LYS A O 1
ATOM 786 N N . ILE A 1 98 ? 25.290 41.832 -3.358 1.00 94.04 98 ILE A N 1
ATOM 787 C CA . ILE A 1 98 ? 25.764 41.646 -1.999 1.00 93.29 98 ILE A CA 1
ATOM 788 C C . ILE A 1 98 ? 25.386 40.254 -1.512 1.00 93.27 98 ILE A C 1
ATOM 789 O O . ILE A 1 98 ? 26.150 39.613 -0.794 1.00 94.27 98 ILE A O 1
ATOM 794 N N . THR A 1 99 ? 24.203 39.794 -1.908 1.00 92.55 99 THR A N 1
ATOM 795 C CA . THR A 1 99 ? 23.706 38.473 -1.526 1.00 91.72 99 THR A CA 1
ATOM 796 C C . THR A 1 99 ? 24.591 37.380 -2.128 1.00 91.19 99 THR A C 1
ATOM 797 O O . THR A 1 99 ? 24.562 36.224 -1.706 1.00 90.30 99 THR A O 1
ATOM 801 N N . LYS A 1 100 ? 25.378 37.779 -3.121 1.00 91.16 100 LYS A N 1
ATOM 802 C CA . LYS A 1 100 ? 26.296 36.892 -3.820 1.00 91.51 100 LYS A CA 1
ATOM 803 C C . LYS A 1 100 ? 27.280 36.303 -2.807 1.00 91.38 100 LYS A C 1
ATOM 804 O O . LYS A 1 100 ? 27.296 35.096 -2.553 1.00 91.22 100 LYS A O 1
ATOM 810 N N . ASN A 1 101 ? 28.088 37.179 -2.222 1.00 90.73 101 ASN A N 1
ATOM 811 C CA . ASN A 1 101 ? 29.088 36.789 -1.239 1.00 90.56 101 ASN A CA 1
ATOM 812 C C . ASN A 1 101 ? 28.486 36.481 0.123 1.00 90.03 101 ASN A C 1
ATOM 813 O O . ASN A 1 101 ? 29.111 35.817 0.950 1.00 90.60 101 ASN A O 1
ATOM 818 N N . LEU A 1 102 ? 27.275 36.967 0.360 1.00 89.10 102 LEU A N 1
ATOM 819 C CA . LEU A 1 102 ? 26.619 36.736 1.635 1.00 88.75 102 LEU A CA 1
ATOM 820 C C . LEU A 1 102 ? 26.332 35.269 1.924 1.00 88.89 102 LEU A C 1
ATOM 821 O O . LEU A 1 102 ? 25.522 34.625 1.246 1.00 88.30 102 LEU A O 1
ATOM 826 N N . SER A 1 103 ? 27.004 34.756 2.950 1.00 88.75 103 SER A N 1
ATOM 827 C CA . SER A 1 103 ? 26.843 33.375 3.386 1.00 88.23 103 SER A CA 1
ATOM 828 C C . SER A 1 103 ? 25.362 33.081 3.628 1.00 87.48 103 SER A C 1
ATOM 829 O O . SER A 1 103 ? 24.586 33.991 3.908 1.00 87.85 103 SER A O 1
ATOM 832 N N . GLU A 1 104 ? 24.965 31.818 3.520 1.00 86.28 104 GLU A N 1
ATOM 833 C CA . GLU A 1 104 ? 23.569 31.458 3.734 1.00 85.02 104 GLU A CA 1
ATOM 834 C C . GLU A 1 104 ? 23.164 31.521 5.205 1.00 84.15 104 GLU A C 1
ATOM 835 O O . GLU A 1 104 ? 24.010 31.676 6.095 1.00 82.77 104 GLU A O 1
ATOM 841 N N . ASP A 1 105 ? 21.859 31.401 5.447 1.00 83.41 105 ASP A N 1
ATOM 842 C CA . ASP A 1 105 ? 21.288 31.445 6.799 1.00 82.81 105 ASP A CA 1
ATOM 843 C C . ASP A 1 105 ? 21.548 32.768 7.505 1.00 81.00 105 ASP A C 1
ATOM 844 O O . ASP A 1 105 ? 21.115 32.967 8.647 1.00 80.08 105 ASP A O 1
ATOM 849 N N . THR A 1 106 ? 22.261 33.658 6.812 1.00 79.11 106 THR A N 1
ATOM 850 C CA . THR A 1 106 ? 22.603 34.989 7.316 1.00 75.78 106 THR A CA 1
ATOM 851 C C . THR A 1 106 ? 21.317 35.796 7.440 1.00 74.16 106 THR A C 1
ATOM 852 O O . THR A 1 106 ? 20.370 35.600 6.678 1.00 74.15 106 THR A O 1
ATOM 856 N N . LEU A 1 107 ? 21.284 36.700 8.407 1.00 71.93 107 LEU A N 1
ATOM 857 C CA . LEU A 1 107 ? 20.103 37.511 8.628 1.00 69.72 107 LEU A CA 1
ATOM 858 C C . LEU A 1 107 ? 20.255 38.817 7.865 1.00 69.51 107 LEU A C 1
ATOM 859 O O . LEU A 1 107 ? 20.933 39.740 8.312 1.00 70.09 107 LEU A O 1
ATOM 864 N N . PHE A 1 108 ? 19.630 38.871 6.693 1.00 68.84 108 PHE A N 1
ATOM 865 C CA . PHE A 1 108 ? 19.683 40.044 5.837 1.00 67.65 108 PHE A CA 1
ATOM 866 C C . PHE A 1 108 ? 18.470 40.954 6.033 1.00 67.89 108 PHE A C 1
ATOM 867 O O . PHE A 1 108 ? 17.336 40.575 5.738 1.00 67.81 108 PHE A O 1
ATOM 875 N N . ILE A 1 109 ? 18.722 42.155 6.543 1.00 68.11 109 ILE A N 1
ATOM 876 C CA . ILE A 1 109 ? 17.667 43.132 6.773 1.00 69.06 109 ILE A CA 1
ATOM 877 C C . ILE A 1 109 ? 17.892 44.334 5.865 1.00 70.64 109 ILE A C 1
ATOM 878 O O . ILE A 1 109 ? 19.027 44.632 5.485 1.00 70.79 109 ILE A O 1
ATOM 883 N N . LEU A 1 110 ? 16.807 45.020 5.518 1.00 72.09 110 LEU A N 1
ATOM 884 C CA . LEU A 1 110 ? 16.884 46.194 4.656 1.00 72.34 110 LEU A CA 1
ATOM 885 C C . LEU A 1 110 ? 16.026 47.321 5.229 1.00 73.25 110 LEU A C 1
ATOM 886 O O . LEU A 1 110 ? 14.813 47.187 5.340 1.00 73.18 110 LEU A O 1
ATOM 891 N N . GLU A 1 111 ? 16.658 48.426 5.606 1.00 74.41 111 GLU A N 1
ATOM 892 C CA . GLU A 1 111 ? 15.919 49.548 6.162 1.00 75.79 111 GLU A CA 1
ATOM 893 C C . GLU A 1 111 ? 15.803 50.679 5.153 1.00 76.33 111 GLU A C 1
ATOM 894 O O . GLU A 1 111 ? 16.810 51.179 4.653 1.00 76.23 111 GLU A O 1
ATOM 900 N N . ALA A 1 112 ? 14.563 51.078 4.871 1.00 77.06 112 ALA A N 1
ATOM 901 C CA . ALA A 1 112 ? 14.271 52.139 3.916 1.00 77.68 112 ALA A CA 1
ATOM 902 C C . ALA A 1 112 ? 13.241 53.109 4.472 1.00 78.30 112 ALA A C 1
ATOM 903 O O . ALA A 1 112 ? 13.039 54.190 3.922 1.00 78.90 112 ALA A O 1
ATOM 905 N N . SER A 1 113 ? 12.584 52.715 5.557 1.00 78.66 113 SER A N 1
ATOM 906 C CA . SER A 1 113 ? 11.578 53.557 6.198 1.00 80.16 113 SER A CA 1
ATOM 907 C C . SER A 1 113 ? 10.405 53.867 5.274 1.00 81.93 113 SER A C 1
ATOM 908 O O . SER A 1 113 ? 9.471 54.570 5.667 1.00 81.87 113 SER A O 1
ATOM 911 N N . LEU A 1 114 ? 10.463 53.354 4.047 1.00 83.95 114 LEU A N 1
ATOM 912 C CA . LEU A 1 114 ? 9.405 53.557 3.058 1.00 85.34 114 LEU A CA 1
ATOM 913 C C . LEU A 1 114 ? 9.094 52.249 2.322 1.00 86.78 114 LEU A C 1
ATOM 914 O O . LEU A 1 114 ? 9.068 52.220 1.097 1.00 87.42 114 LEU A O 1
ATOM 919 N N . LEU A 1 115 ? 8.865 51.173 3.079 1.00 87.97 115 LEU A N 1
ATOM 920 C CA . LEU A 1 115 ? 8.540 49.864 2.508 1.00 88.43 115 LEU A CA 1
ATOM 921 C C . LEU A 1 115 ? 7.036 49.644 2.609 1.00 89.59 115 LEU A C 1
ATOM 922 O O . LEU A 1 115 ? 6.492 48.685 2.059 1.00 89.87 115 LEU A O 1
ATOM 927 N N . VAL A 1 116 ? 6.370 50.536 3.332 1.00 90.32 116 VAL A N 1
ATOM 928 C CA . VAL A 1 116 ? 4.930 50.441 3.500 1.00 91.31 116 VAL A CA 1
ATOM 929 C C . VAL A 1 116 ? 4.227 51.260 2.422 1.00 92.82 116 VAL A C 1
ATOM 930 O O . VAL A 1 116 ? 3.713 50.705 1.453 1.00 93.41 116 VAL A O 1
ATOM 934 N N . GLU A 1 117 ? 4.217 52.582 2.582 1.00 94.08 117 GLU A N 1
ATOM 935 C CA . GLU A 1 117 ? 3.556 53.448 1.616 1.00 94.99 117 GLU A CA 1
ATOM 936 C C . GLU A 1 117 ? 4.009 53.198 0.186 1.00 95.23 117 GLU A C 1
ATOM 937 O O . GLU A 1 117 ? 3.201 53.249 -0.735 1.00 95.47 117 GLU A O 1
ATOM 943 N N . LYS A 1 118 ? 5.295 52.925 -0.002 1.00 95.79 118 LYS A N 1
ATOM 944 C CA . LYS A 1 118 ? 5.829 52.652 -1.335 1.00 96.56 118 LYS A CA 1
ATOM 945 C C . LYS A 1 118 ? 5.407 51.256 -1.773 1.00 96.77 118 LYS A C 1
ATOM 946 O O . LYS A 1 118 ? 5.717 50.819 -2.880 1.00 95.32 118 LYS A O 1
ATOM 952 N N . GLY A 1 119 ? 4.697 50.567 -0.886 1.00 98.06 119 GLY A N 1
ATOM 953 C CA . GLY A 1 119 ? 4.237 49.222 -1.175 1.00 100.50 119 GLY A CA 1
ATOM 954 C C . GLY A 1 119 ? 5.359 48.323 -1.655 1.00 102.17 119 GLY A C 1
ATOM 955 O O . GLY A 1 119 ? 5.384 47.928 -2.824 1.00 102.44 119 GLY A O 1
ATOM 956 N N . THR A 1 120 ? 6.286 47.997 -0.756 1.00 103.60 120 THR A N 1
ATOM 957 C CA . THR A 1 120 ? 7.426 47.142 -1.090 1.00 104.92 120 THR A CA 1
ATOM 958 C C . THR A 1 120 ? 7.602 46.045 -0.048 1.00 105.04 120 THR A C 1
ATOM 959 O O . THR A 1 120 ? 8.303 45.064 -0.287 1.00 104.82 120 THR A O 1
ATOM 963 N N . TYR A 1 121 ? 6.960 46.210 1.105 1.00 105.78 121 TYR A N 1
ATOM 964 C CA . TYR A 1 121 ? 7.074 45.228 2.180 1.00 106.75 121 TYR A CA 1
ATOM 965 C C . TYR A 1 121 ? 6.681 43.821 1.723 1.00 106.75 121 TYR A C 1
ATOM 966 O O . TYR A 1 121 ? 7.075 42.822 2.332 1.00 106.80 121 TYR A O 1
ATOM 975 N N . LYS A 1 122 ? 5.909 43.753 0.644 1.00 105.83 122 LYS A N 1
ATOM 976 C CA . LYS A 1 122 ? 5.465 42.479 0.095 1.00 104.54 122 LYS A CA 1
ATOM 977 C C . LYS A 1 122 ? 6.617 41.742 -0.587 1.00 103.20 122 LYS A C 1
ATOM 978 O O . LYS A 1 122 ? 6.511 40.558 -0.911 1.00 101.86 122 LYS A O 1
ATOM 984 N N . ASN A 1 123 ? 7.719 42.456 -0.790 1.00 102.81 123 ASN A N 1
ATOM 985 C CA . ASN A 1 123 ? 8.906 41.903 -1.438 1.00 102.57 123 ASN A CA 1
ATOM 986 C C . ASN A 1 123 ? 9.819 41.190 -0.431 1.00 101.91 123 ASN A C 1
ATOM 987 O O . ASN A 1 123 ? 10.803 40.544 -0.812 1.00 101.97 123 ASN A O 1
ATOM 992 N N . TYR A 1 124 ? 9.478 41.310 0.852 1.00 101.24 124 TYR A N 1
ATOM 993 C CA . TYR A 1 124 ? 10.246 40.696 1.942 1.00 99.88 124 TYR A CA 1
ATOM 994 C C . TYR A 1 124 ? 9.358 39.876 2.883 1.00 98.90 124 TYR A C 1
ATOM 995 O O . TYR A 1 124 ? 8.251 40.294 3.239 1.00 98.54 124 TYR A O 1
ATOM 1004 N N . ASP A 1 125 ? 9.866 38.713 3.285 1.00 97.65 125 ASP A N 1
ATOM 1005 C CA . ASP A 1 125 ? 9.160 37.801 4.185 1.00 95.76 125 ASP A CA 1
ATOM 1006 C C . ASP A 1 125 ? 8.406 38.535 5.289 1.00 94.18 125 ASP A C 1
ATOM 1007 O O . ASP A 1 125 ? 7.199 38.775 5.193 1.00 93.81 125 ASP A O 1
ATOM 1012 N N . LYS A 1 126 ? 9.133 38.896 6.336 1.00 91.85 126 LYS A N 1
ATOM 1013 C CA . LYS A 1 126 ? 8.547 39.598 7.459 1.00 88.82 126 LYS A CA 1
ATOM 1014 C C . LYS A 1 126 ? 8.956 41.071 7.464 1.00 86.44 126 LYS A C 1
ATOM 1015 O O . LYS A 1 126 ? 9.939 41.459 6.819 1.00 85.35 126 LYS A O 1
ATOM 1021 N N . LEU A 1 127 ? 8.188 41.884 8.188 1.00 83.67 127 LEU A N 1
ATOM 1022 C CA . LEU A 1 127 ? 8.453 43.321 8.300 1.00 80.99 127 LEU A CA 1
ATOM 1023 C C . LEU A 1 127 ? 8.607 43.731 9.758 1.00 79.54 127 LEU A C 1
ATOM 1024 O O . LEU A 1 127 ? 7.913 43.230 10.644 1.00 78.12 127 LEU A O 1
ATOM 1029 N N . ILE A 1 128 ? 9.531 44.648 9.993 1.00 78.46 128 ILE A N 1
ATOM 1030 C CA . ILE A 1 128 ? 9.802 45.126 11.327 1.00 77.90 128 ILE A CA 1
ATOM 1031 C C . ILE A 1 128 ? 9.632 46.622 11.327 1.00 78.20 128 ILE A C 1
ATOM 1032 O O . ILE A 1 128 ? 10.187 47.312 10.476 1.00 77.59 128 ILE A O 1
ATOM 1037 N N . VAL A 1 129 ? 8.857 47.121 12.278 1.00 78.97 129 VAL A N 1
ATOM 1038 C CA . VAL A 1 129 ? 8.621 48.547 12.371 1.00 80.61 129 VAL A CA 1
ATOM 1039 C C . VAL A 1 129 ? 8.935 49.052 13.770 1.00 81.67 129 VAL A C 1
ATOM 1040 O O . VAL A 1 129 ? 8.628 48.393 14.764 1.00 81.46 129 VAL A O 1
ATOM 1044 N N . VAL A 1 130 ? 9.559 50.224 13.829 1.00 83.18 130 VAL A N 1
ATOM 1045 C CA . VAL A 1 130 ? 9.948 50.847 15.086 1.00 85.07 130 VAL A CA 1
ATOM 1046 C C . VAL A 1 130 ? 8.997 51.994 15.431 1.00 86.56 130 VAL A C 1
ATOM 1047 O O . VAL A 1 130 ? 8.954 53.006 14.738 1.00 86.07 130 VAL A O 1
ATOM 1051 N N . TYR A 1 131 ? 8.227 51.818 16.500 1.00 89.57 131 TYR A N 1
ATOM 1052 C CA . TYR A 1 131 ? 7.268 52.827 16.933 1.00 92.88 131 TYR A CA 1
ATOM 1053 C C . TYR A 1 131 ? 7.913 53.910 17.776 1.00 93.99 131 TYR A C 1
ATOM 1054 O O . TYR A 1 131 ? 8.875 53.662 18.499 1.00 94.44 131 TYR A O 1
ATOM 1063 N N . ALA A 1 132 ? 7.356 55.112 17.685 1.00 95.57 132 ALA A N 1
ATOM 1064 C CA . ALA A 1 132 ? 7.847 56.262 18.435 1.00 96.94 132 ALA A CA 1
ATOM 1065 C C . ALA A 1 132 ? 6.939 57.464 18.185 1.00 97.80 132 ALA A C 1
ATOM 1066 O O . ALA A 1 132 ? 6.777 57.903 17.043 1.00 97.68 132 ALA A O 1
ATOM 1068 N N . PRO A 1 133 ? 6.337 58.014 19.252 1.00 98.00 133 PRO A N 1
ATOM 1069 C CA . PRO A 1 133 ? 5.445 59.169 19.127 1.00 98.54 133 PRO A CA 1
ATOM 1070 C C . PRO A 1 133 ? 6.072 60.393 18.455 1.00 99.11 133 PRO A C 1
ATOM 1071 O O . PRO A 1 133 ? 7.265 60.660 18.608 1.00 98.79 133 PRO A O 1
ATOM 1075 N N . TYR A 1 134 ? 5.245 61.125 17.708 1.00 99.76 134 TYR A N 1
ATOM 1076 C CA . TYR A 1 134 ? 5.659 62.330 16.993 1.00 100.08 134 TYR A CA 1
ATOM 1077 C C . TYR A 1 134 ? 6.489 63.232 17.898 1.00 100.72 134 TYR A C 1
ATOM 1078 O O . TYR A 1 134 ? 7.436 63.880 17.448 1.00 100.69 134 TYR A O 1
ATOM 1087 N N . GLU A 1 135 ? 6.139 63.261 19.179 1.00 101.57 135 GLU A N 1
ATOM 1088 C CA . GLU A 1 135 ? 6.847 64.094 20.146 1.00 102.21 135 GLU A CA 1
ATOM 1089 C C . GLU A 1 135 ? 8.317 63.690 20.301 1.00 101.47 135 GLU A C 1
ATOM 1090 O O . GLU A 1 135 ? 9.220 64.527 20.194 1.00 101.13 135 GLU A O 1
ATOM 1096 N N . VAL A 1 136 ? 8.550 62.405 20.547 1.00 100.02 136 VAL A N 1
ATOM 1097 C CA . VAL A 1 136 ? 9.898 61.891 20.725 1.00 97.76 136 VAL A CA 1
ATOM 1098 C C . VAL A 1 136 ? 10.716 61.971 19.441 1.00 96.38 136 VAL A C 1
ATOM 1099 O O . VAL A 1 136 ? 11.901 62.291 19.470 1.00 95.85 136 VAL A O 1
ATOM 1103 N N . CYS A 1 137 ? 10.075 61.686 18.315 1.00 95.43 137 CYS A N 1
ATOM 1104 C CA . CYS A 1 137 ? 10.754 61.719 17.031 1.00 94.93 137 CYS A CA 1
ATOM 1105 C C . CYS A 1 137 ? 11.196 63.120 16.665 1.00 96.36 137 CYS A C 1
ATOM 1106 O O . CYS A 1 137 ? 12.293 63.317 16.143 1.00 96.37 137 CYS A O 1
ATOM 1109 N N . LYS A 1 138 ? 10.341 64.097 16.941 1.00 98.01 138 LYS A N 1
ATOM 1110 C CA . LYS A 1 138 ? 10.662 65.473 16.617 1.00 99.60 138 LYS A CA 1
ATOM 1111 C C . LYS A 1 138 ? 11.905 65.937 17.371 1.00 100.55 138 LYS A C 1
ATOM 1112 O O . LYS A 1 138 ? 12.933 66.225 16.754 1.00 100.97 138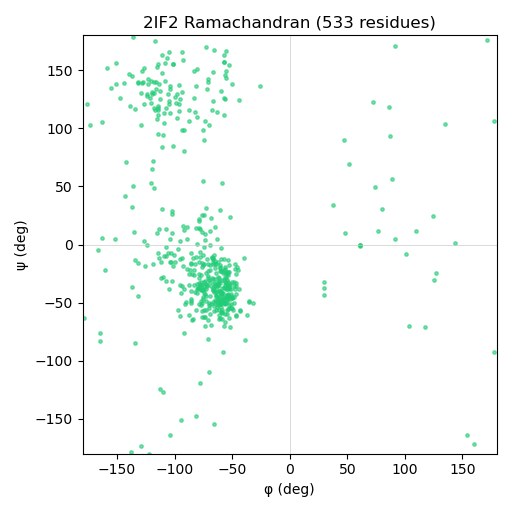 LYS A O 1
ATOM 1118 N N . GLU A 1 139 ? 11.822 65.991 18.700 1.00 101.15 139 GLU A N 1
ATOM 1119 C CA . GLU A 1 139 ? 12.955 66.436 19.516 1.00 101.05 139 GLU A CA 1
ATOM 1120 C C . GLU A 1 139 ? 14.197 65.596 19.236 1.00 100.81 139 GLU A C 1
ATOM 1121 O O . GLU A 1 139 ? 15.326 66.048 19.451 1.00 100.73 139 GLU A O 1
ATOM 1127 N N . ARG A 1 140 ? 13.973 64.373 18.759 1.00 100.17 140 ARG A N 1
ATOM 1128 C CA . ARG A 1 140 ? 15.055 63.459 18.429 1.00 99.61 140 ARG A CA 1
ATOM 1129 C C . ARG A 1 140 ? 15.820 64.025 17.243 1.00 100.06 140 ARG A C 1
ATOM 1130 O O . ARG A 1 140 ? 17.046 64.116 17.269 1.00 99.84 140 ARG A O 1
ATOM 1138 N N . ALA A 1 141 ? 15.091 64.405 16.200 1.00 100.72 141 ALA A N 1
ATOM 1139 C CA . ALA A 1 141 ? 15.726 64.966 15.021 1.00 102.53 141 ALA A CA 1
ATOM 1140 C C . ALA A 1 141 ? 16.246 66.354 15.360 1.00 104.41 141 ALA A C 1
ATOM 1141 O O . ALA A 1 141 ? 17.164 66.854 14.710 1.00 104.76 141 ALA A O 1
ATOM 1143 N N . ILE A 1 142 ? 15.654 66.963 16.386 1.00 106.71 142 ILE A N 1
ATOM 1144 C CA . ILE A 1 142 ? 16.043 68.298 16.847 1.00 109.08 142 ILE A CA 1
ATOM 1145 C C . ILE A 1 142 ? 17.423 68.260 17.498 1.00 110.39 142 ILE A C 1
ATOM 1146 O O . ILE A 1 142 ? 18.351 68.940 17.053 1.00 110.56 142 ILE A O 1
ATOM 1151 N N . LYS A 1 143 ? 17.553 67.461 18.553 1.00 111.58 143 LYS A N 1
ATOM 1152 C CA . LYS A 1 143 ? 18.824 67.338 19.258 1.00 113.15 143 LYS A CA 1
ATOM 1153 C C . LYS A 1 143 ? 19.945 66.903 18.305 1.00 113.78 143 LYS A C 1
ATOM 1154 O O . LYS A 1 143 ? 21.129 67.087 18.596 1.00 113.46 143 LYS A O 1
ATOM 1160 N N . ARG A 1 144 ? 19.561 66.328 17.167 1.00 114.43 144 ARG A N 1
ATOM 1161 C CA . ARG A 1 144 ? 20.523 65.877 16.169 1.00 114.87 144 ARG A CA 1
ATOM 1162 C C . ARG A 1 144 ? 20.668 66.942 15.082 1.00 114.35 144 ARG A C 1
ATOM 1163 O O . ARG A 1 144 ? 21.491 66.822 14.172 1.00 113.59 144 ARG A O 1
ATOM 1171 N N . GLY A 1 145 ? 19.869 67.997 15.205 1.00 114.50 145 GLY A N 1
ATOM 1172 C CA . GLY A 1 145 ? 19.905 69.080 14.243 1.00 114.78 145 GLY A CA 1
ATOM 1173 C C . GLY A 1 145 ? 19.303 68.686 12.910 1.00 114.96 145 GLY A C 1
ATOM 1174 O O . GLY A 1 145 ? 19.804 67.781 12.238 1.00 114.94 145 GLY A O 1
ATOM 1183 N N . SER A 1 147 ? 16.325 71.107 11.916 1.00 111.11 147 SER A N 1
ATOM 1184 C CA . SER A 1 147 ? 15.363 72.206 11.786 1.00 108.37 147 SER A CA 1
ATOM 1185 C C . SER A 1 147 ? 13.921 71.698 11.864 1.00 106.91 147 SER A C 1
ATOM 1186 O O . SER A 1 147 ? 13.555 70.759 11.164 1.00 106.82 147 SER A O 1
ATOM 1189 N N . GLU A 1 148 ? 13.104 72.323 12.708 1.00 105.55 148 GLU A N 1
ATOM 1190 C CA . GLU A 1 148 ? 11.712 71.908 12.875 1.00 104.43 148 GLU A CA 1
ATOM 1191 C C . GLU A 1 148 ? 10.884 71.761 11.599 1.00 104.58 148 GLU A C 1
ATOM 1192 O O . GLU A 1 148 ? 10.283 70.711 11.369 1.00 104.63 148 GLU A O 1
ATOM 1198 N N . GLU A 1 149 ? 10.825 72.812 10.784 1.00 105.19 149 GLU A N 1
ATOM 1199 C CA . GLU A 1 149 ? 10.048 72.759 9.541 1.00 105.48 149 GLU A CA 1
ATOM 1200 C C . GLU A 1 149 ? 10.537 71.663 8.598 1.00 105.35 149 GLU A C 1
ATOM 1201 O O . GLU A 1 149 ? 9.730 70.953 7.997 1.00 106.13 149 GLU A O 1
ATOM 1207 N N . ASP A 1 150 ? 11.854 71.530 8.467 1.00 104.73 150 ASP A N 1
ATOM 1208 C CA . ASP A 1 150 ? 12.434 70.505 7.610 1.00 104.03 150 ASP A CA 1
ATOM 1209 C C . ASP A 1 150 ? 11.939 69.115 8.024 1.00 103.27 150 ASP A C 1
ATOM 1210 O O . ASP A 1 150 ? 11.537 68.310 7.183 1.00 102.62 150 ASP A O 1
ATOM 1215 N N . PHE A 1 151 ? 11.970 68.845 9.326 1.00 102.21 151 PHE A N 1
ATOM 1216 C CA . PHE A 1 151 ? 11.516 67.570 9.874 1.00 101.24 151 PHE A CA 1
ATOM 1217 C C . PHE A 1 151 ? 10.063 67.327 9.514 1.00 101.82 151 PHE A C 1
ATOM 1218 O O . PHE A 1 151 ? 9.718 66.313 8.913 1.00 102.18 151 PHE A O 1
ATOM 1226 N N . GLU A 1 152 ? 9.215 68.273 9.896 1.00 102.63 152 GLU A N 1
ATOM 1227 C CA . GLU A 1 152 ? 7.786 68.183 9.646 1.00 103.47 152 GLU A CA 1
ATOM 1228 C C . GLU A 1 152 ? 7.484 68.111 8.164 1.00 103.25 152 GLU A C 1
ATOM 1229 O O . GLU A 1 152 ? 6.430 67.626 7.755 1.00 103.33 152 GLU A O 1
ATOM 1235 N N . ARG A 1 153 ? 8.421 68.589 7.360 1.00 102.93 153 ARG A N 1
ATOM 1236 C CA . ARG A 1 153 ? 8.248 68.577 5.922 1.00 103.00 153 ARG A CA 1
ATOM 1237 C C . ARG A 1 153 ? 8.295 67.145 5.407 1.00 102.45 153 ARG A C 1
ATOM 1238 O O . ARG A 1 153 ? 7.624 66.807 4.434 1.00 101.91 153 ARG A O 1
ATOM 1246 N N . ARG A 1 154 ? 9.089 66.306 6.068 1.00 102.46 154 ARG A N 1
ATOM 1247 C CA . ARG A 1 154 ? 9.211 64.901 5.684 1.00 102.24 154 ARG A CA 1
ATOM 1248 C C . ARG A 1 154 ? 8.177 64.065 6.420 1.00 101.50 154 ARG A C 1
ATOM 1249 O O . ARG A 1 154 ? 7.460 63.278 5.812 1.00 101.72 154 ARG A O 1
ATOM 1257 N N . TRP A 1 155 ? 8.105 64.244 7.734 1.00 101.35 155 TRP A N 1
ATOM 1258 C CA . TRP A 1 155 ? 7.162 63.501 8.557 1.00 101.30 155 TRP A CA 1
ATOM 1259 C C . TRP A 1 155 ? 5.765 63.523 7.962 1.00 101.41 155 TRP A C 1
ATOM 1260 O O . TRP A 1 155 ? 5.004 62.567 8.110 1.00 101.29 155 TRP A O 1
ATOM 1271 N N . LYS A 1 156 ? 5.431 64.614 7.284 1.00 101.73 156 LYS A N 1
ATOM 1272 C CA . LYS A 1 156 ? 4.120 64.743 6.659 1.00 102.41 156 LYS A CA 1
ATOM 1273 C C . LYS A 1 156 ? 3.945 63.603 5.654 1.00 102.80 156 LYS A C 1
ATOM 1274 O O . LYS A 1 156 ? 2.928 62.911 5.663 1.00 101.69 156 LYS A O 1
ATOM 1280 N N . LYS A 1 157 ? 4.955 63.416 4.803 1.00 103.56 157 LYS A N 1
ATOM 1281 C CA . LYS A 1 157 ? 4.943 62.379 3.773 1.00 104.63 157 LYS A CA 1
ATOM 1282 C C . LYS A 1 157 ? 4.685 60.994 4.340 1.00 105.32 157 LYS A C 1
ATOM 1283 O O . LYS A 1 157 ? 3.841 60.254 3.839 1.00 105.66 157 LYS A O 1
ATOM 1289 N N . GLN A 1 158 ? 5.424 60.638 5.380 1.00 106.31 158 GLN A N 1
ATOM 1290 C CA . GLN A 1 158 ? 5.258 59.334 5.997 1.00 108.26 158 GLN A CA 1
ATOM 1291 C C . GLN A 1 158 ? 3.890 59.216 6.641 1.00 109.83 158 GLN A C 1
ATOM 1292 O O . GLN A 1 158 ? 3.446 60.128 7.333 1.00 109.65 158 GLN A O 1
ATOM 1306 N N . PRO A 1 160 ? 0.797 57.999 9.151 1.00 116.40 160 PRO A N 1
ATOM 1307 C CA . PRO A 1 160 ? 0.707 57.975 10.613 1.00 116.66 160 PRO A CA 1
ATOM 1308 C C . PRO A 1 160 ? 1.364 56.730 11.180 1.00 116.37 160 PRO A C 1
ATOM 1309 O O . PRO A 1 160 ? 0.892 55.612 10.958 1.00 116.36 160 PRO A O 1
ATOM 1313 N N . ILE A 1 161 ? 2.458 56.935 11.909 1.00 115.72 161 ILE A N 1
ATOM 1314 C CA . ILE A 1 161 ? 3.206 55.835 12.513 1.00 115.02 161 ILE A CA 1
ATOM 1315 C C . ILE A 1 161 ? 2.284 54.928 13.330 1.00 114.32 161 ILE A C 1
ATOM 1316 O O . ILE A 1 161 ? 2.482 53.710 13.393 1.00 114.18 161 ILE A O 1
ATOM 1321 N N . GLU A 1 162 ? 1.268 55.530 13.940 1.00 112.76 162 GLU A N 1
ATOM 1322 C CA . GLU A 1 162 ? 0.318 54.792 14.755 1.00 110.99 162 GLU A CA 1
ATOM 1323 C C . GLU A 1 162 ? -0.524 53.848 13.896 1.00 110.15 162 GLU A C 1
ATOM 1324 O O . GLU A 1 162 ? -1.243 52.993 14.416 1.00 109.48 162 GLU A O 1
ATOM 1330 N N . GLU A 1 163 ? -0.428 54.007 12.579 1.00 109.53 163 GLU A N 1
ATOM 1331 C CA . GLU A 1 163 ? -1.160 53.153 11.647 1.00 109.08 163 GLU A CA 1
ATOM 1332 C C . GLU A 1 163 ? -0.158 52.175 11.024 1.00 107.41 163 GLU A C 1
ATOM 1333 O O . GLU A 1 163 ? -0.474 51.001 10.816 1.00 107.48 163 GLU A O 1
ATOM 1339 N N . LYS A 1 164 ? 1.051 52.662 10.742 1.00 104.40 164 LYS A N 1
ATOM 1340 C CA . LYS A 1 164 ? 2.095 51.832 10.149 1.00 101.51 164 LYS A CA 1
ATOM 1341 C C . LYS A 1 164 ? 2.383 50.616 11.011 1.00 100.18 164 LYS A C 1
ATOM 1342 O O . LYS A 1 164 ? 2.635 49.529 10.496 1.00 99.26 164 LYS A O 1
ATOM 1348 N N . VAL A 1 165 ? 2.349 50.806 12.325 1.00 99.35 165 VAL A N 1
ATOM 1349 C CA . VAL A 1 165 ? 2.603 49.720 13.268 1.00 99.22 165 VAL A CA 1
ATOM 1350 C C . VAL A 1 165 ? 1.763 48.493 12.938 1.00 99.02 165 VAL A C 1
ATOM 1351 O O . VAL A 1 165 ? 2.181 47.357 13.173 1.00 98.72 165 VAL A O 1
ATOM 1355 N N . LYS A 1 166 ? 0.574 48.739 12.396 1.00 99.13 166 LYS A N 1
ATOM 1356 C CA . LYS A 1 166 ? -0.355 47.682 12.018 1.00 99.13 166 LYS A CA 1
ATOM 1357 C C . LYS A 1 166 ? 0.033 47.038 10.683 1.00 98.17 166 LYS A C 1
ATOM 1358 O O . LYS A 1 166 ? -0.809 46.438 10.016 1.00 98.34 166 LYS A O 1
ATOM 1364 N N . TYR A 1 167 ? 1.303 47.160 10.298 1.00 96.91 167 TYR A N 1
ATOM 1365 C CA . TYR A 1 167 ? 1.774 46.593 9.035 1.00 95.16 167 TYR A CA 1
ATOM 1366 C C . TYR A 1 167 ? 2.868 45.550 9.203 1.00 93.91 167 TYR A C 1
ATOM 1367 O O . TYR A 1 167 ? 3.146 44.773 8.287 1.00 92.62 167 TYR A O 1
ATOM 1376 N N . ALA A 1 168 ? 3.487 45.533 10.374 1.00 93.03 168 ALA A N 1
ATOM 1377 C CA . ALA A 1 168 ? 4.563 44.590 10.624 1.00 91.90 168 ALA A CA 1
ATOM 1378 C C . ALA A 1 168 ? 4.228 43.576 11.691 1.00 90.65 168 ALA A C 1
ATOM 1379 O O . ALA A 1 168 ? 3.390 43.819 12.559 1.00 90.94 168 ALA A O 1
ATOM 1381 N N . ASP A 1 169 ? 4.905 42.435 11.613 1.00 89.42 169 ASP A N 1
ATOM 1382 C CA . ASP A 1 169 ? 4.723 41.358 12.569 1.00 87.41 169 ASP A CA 1
ATOM 1383 C C . ASP A 1 169 ? 5.678 41.518 13.752 1.00 85.60 169 ASP A C 1
ATOM 1384 O O . ASP A 1 169 ? 5.738 40.668 14.636 1.00 85.89 169 ASP A O 1
ATOM 1389 N N . TYR A 1 170 ? 6.422 42.619 13.765 1.00 82.80 170 TYR A N 1
ATOM 1390 C CA . TYR A 1 170 ? 7.342 42.900 14.859 1.00 79.38 170 TYR A CA 1
ATOM 1391 C C . TYR A 1 170 ? 7.437 44.401 15.091 1.00 77.38 170 TYR A C 1
ATOM 1392 O O . TYR A 1 170 ? 7.726 45.168 14.169 1.00 77.07 170 TYR A O 1
ATOM 1401 N N . VAL A 1 171 ? 7.195 44.822 16.324 1.00 74.59 171 VAL A N 1
ATOM 1402 C CA . VAL A 1 171 ? 7.258 46.237 16.637 1.00 72.19 171 VAL A CA 1
ATOM 1403 C C . VAL A 1 171 ? 8.129 46.514 17.846 1.00 71.31 171 VAL A C 1
ATOM 1404 O O . VAL A 1 171 ? 7.718 46.298 18.985 1.00 71.04 171 VAL A O 1
ATOM 1408 N N . ILE A 1 172 ? 9.339 46.997 17.599 1.00 70.07 172 ILE A N 1
ATOM 1409 C CA . ILE A 1 172 ? 10.243 47.300 18.695 1.00 69.59 172 ILE A CA 1
ATOM 1410 C C . ILE A 1 172 ? 10.107 48.743 19.155 1.00 68.44 172 ILE A C 1
ATOM 1411 O O . ILE A 1 172 ? 10.908 49.598 18.783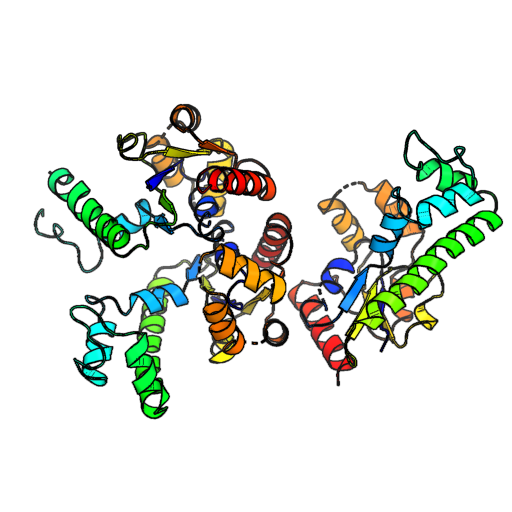 1.00 69.82 172 ILE A O 1
ATOM 1416 N N . ASP A 1 173 ? 9.090 49.012 19.968 1.00 65.61 173 ASP A N 1
ATOM 1417 C CA . ASP A 1 173 ? 8.867 50.356 20.484 1.00 62.76 173 ASP A CA 1
ATOM 1418 C C . ASP A 1 173 ? 10.159 51.022 20.961 1.00 60.77 173 ASP A C 1
ATOM 1419 O O . ASP A 1 173 ? 10.867 50.483 21.811 1.00 58.76 173 ASP A O 1
ATOM 1424 N N . ASN A 1 174 ? 10.453 52.199 20.416 1.00 59.47 174 ASN A N 1
ATOM 1425 C CA . ASN A 1 174 ? 11.658 52.937 20.789 1.00 59.54 174 ASN A CA 1
ATOM 1426 C C . ASN A 1 174 ? 11.310 54.294 21.420 1.00 59.86 174 ASN A C 1
ATOM 1427 O O . ASN A 1 174 ? 11.859 55.333 21.034 1.00 60.09 174 ASN A O 1
ATOM 1432 N N . SER A 1 175 ? 10.395 54.276 22.387 1.00 60.10 175 SER A N 1
ATOM 1433 C CA . SER A 1 175 ? 9.972 55.492 23.085 1.00 60.68 175 SER A CA 1
ATOM 1434 C C . SER A 1 175 ? 10.452 55.452 24.532 1.00 60.80 175 SER A C 1
ATOM 1435 O O . SER A 1 175 ? 10.694 56.492 25.144 1.00 59.24 175 SER A O 1
ATOM 1438 N N . GLY A 1 176 ? 10.577 54.238 25.068 1.00 61.69 176 GLY A N 1
ATOM 1439 C CA . GLY A 1 176 ? 11.021 54.053 26.439 1.00 62.18 176 GLY A CA 1
ATOM 1440 C C . GLY A 1 176 ? 12.487 54.389 26.666 1.00 62.48 176 GLY A C 1
ATOM 1441 O O . GLY A 1 176 ? 12.878 55.563 26.635 1.00 63.44 176 GLY A O 1
ATOM 1442 N N . SER A 1 177 ? 13.297 53.358 26.913 1.00 60.99 177 SER A N 1
ATOM 1443 C CA . SER A 1 177 ? 14.730 53.532 27.144 1.00 58.25 177 SER A CA 1
ATOM 1444 C C . SER A 1 177 ? 15.524 52.729 26.133 1.00 57.63 177 SER A C 1
ATOM 1445 O O . SER A 1 177 ? 14.964 52.051 25.272 1.00 57.12 177 SER A O 1
ATOM 1448 N N . ILE A 1 178 ? 16.841 52.810 26.249 1.00 57.45 178 ILE A N 1
ATOM 1449 C CA . ILE A 1 178 ? 17.728 52.096 25.358 1.00 57.57 178 ILE A CA 1
ATOM 1450 C C . ILE A 1 178 ? 17.807 50.640 25.753 1.00 57.50 178 ILE A C 1
ATOM 1451 O O . ILE A 1 178 ? 17.910 49.761 24.894 1.00 57.73 178 ILE A O 1
ATOM 1456 N N . GLU A 1 179 ? 17.767 50.387 27.059 1.00 57.39 179 GLU A N 1
ATOM 1457 C CA . GLU A 1 179 ? 17.832 49.020 27.575 1.00 58.18 179 GLU A CA 1
ATOM 1458 C C . GLU A 1 179 ? 16.671 48.201 27.026 1.00 57.31 179 GLU A C 1
ATOM 1459 O O . GLU A 1 179 ? 16.843 47.043 26.662 1.00 56.42 179 GLU A O 1
ATOM 1465 N N . GLU A 1 180 ? 15.495 48.817 26.964 1.00 58.22 180 GLU A N 1
ATOM 1466 C CA . GLU A 1 180 ? 14.296 48.149 26.468 1.00 59.58 180 GLU A CA 1
ATOM 1467 C C . GLU A 1 180 ? 14.328 47.961 24.966 1.00 58.27 180 GLU A C 1
ATOM 1468 O O . GLU A 1 180 ? 13.995 46.894 24.458 1.00 59.56 180 GLU A O 1
ATOM 1474 N N . THR A 1 181 ? 14.728 48.995 24.247 1.00 56.70 181 THR A N 1
ATOM 1475 C CA . THR A 1 181 ? 14.760 48.882 22.810 1.00 55.08 181 THR A CA 1
ATOM 1476 C C . THR A 1 181 ? 15.680 47.749 22.357 1.00 53.18 181 THR A C 1
ATOM 1477 O O . THR A 1 181 ? 15.330 46.987 21.454 1.00 51.60 181 THR A O 1
ATOM 1481 N N . TYR A 1 182 ? 16.841 47.623 22.999 1.00 51.36 182 TYR A N 1
ATOM 1482 C CA . TYR A 1 182 ? 17.807 46.570 22.655 1.00 50.69 182 TYR A CA 1
ATOM 1483 C C . TYR A 1 182 ? 17.368 45.194 23.147 1.00 50.80 182 TYR A C 1
ATOM 1484 O O . TYR A 1 182 ? 17.668 44.170 22.530 1.00 50.49 182 TYR A O 1
ATOM 1493 N N . LYS A 1 183 ? 16.672 45.182 24.276 1.00 51.18 183 LYS A N 1
ATOM 1494 C CA . LYS A 1 183 ? 16.189 43.946 24.851 1.00 51.58 183 LYS A CA 1
ATOM 1495 C C . LYS A 1 183 ? 15.122 43.369 23.921 1.00 51.81 183 LYS A C 1
ATOM 1496 O O . LYS A 1 183 ? 14.955 42.152 23.844 1.00 52.62 183 LYS A O 1
ATOM 1502 N N . GLN A 1 184 ? 14.427 44.245 23.193 1.00 51.57 184 GLN A N 1
ATOM 1503 C CA . GLN A 1 184 ? 13.378 43.838 22.248 1.00 51.10 184 GLN A CA 1
ATOM 1504 C C . GLN A 1 184 ? 13.942 43.287 20.945 1.00 51.61 184 GLN A C 1
ATOM 1505 O O . GLN A 1 184 ? 13.554 42.206 20.499 1.00 51.22 184 GLN A O 1
ATOM 1511 N N . VAL A 1 185 ? 14.840 44.041 20.321 1.00 52.18 185 VAL A N 1
ATOM 1512 C CA . VAL A 1 185 ? 15.443 43.585 19.081 1.00 52.98 185 VAL A CA 1
ATOM 1513 C C . VAL A 1 185 ? 16.050 42.208 19.338 1.00 52.70 185 VAL A C 1
ATOM 1514 O O . VAL A 1 185 ? 15.886 41.288 18.536 1.00 53.17 185 VAL A O 1
ATOM 1518 N N . LYS A 1 186 ? 16.730 42.059 20.469 1.00 52.21 186 LYS A N 1
ATOM 1519 C CA . LYS A 1 186 ? 17.343 40.779 20.797 1.00 53.25 186 LYS A CA 1
ATOM 1520 C C . LYS A 1 186 ? 16.330 39.650 20.737 1.00 54.20 186 LYS A C 1
ATOM 1521 O O . LYS A 1 186 ? 16.620 38.577 20.211 1.00 54.61 186 LYS A O 1
ATOM 1527 N N . LYS A 1 187 ? 15.149 39.902 21.293 1.00 54.53 187 LYS A N 1
ATOM 1528 C CA . LYS A 1 187 ? 14.079 38.920 21.290 1.00 54.44 187 LYS A CA 1
ATOM 1529 C C . LYS A 1 187 ? 13.747 38.627 19.832 1.00 54.10 187 LYS A C 1
ATOM 1530 O O . LYS A 1 187 ? 13.704 37.472 19.414 1.00 54.35 187 LYS A O 1
ATOM 1536 N N . VAL A 1 188 ? 13.531 39.674 19.046 1.00 52.83 188 VAL A N 1
ATOM 1537 C CA . VAL A 1 188 ? 13.210 39.464 17.648 1.00 52.27 188 VAL A CA 1
ATOM 1538 C C . VAL A 1 188 ? 14.296 38.693 16.910 1.00 51.78 188 VAL A C 1
ATOM 1539 O O . VAL A 1 188 ? 14.004 37.734 16.211 1.00 51.09 188 VAL A O 1
ATOM 1543 N N . TYR A 1 189 ? 15.546 39.096 17.068 1.00 52.72 189 TYR A N 1
ATOM 1544 C CA . TYR A 1 189 ? 16.614 38.390 16.386 1.00 56.54 189 TYR A CA 1
ATOM 1545 C C . TYR A 1 189 ? 16.573 36.890 16.700 1.00 60.84 189 TYR A C 1
ATOM 1546 O O . TYR A 1 189 ? 16.962 36.056 15.872 1.00 61.57 189 TYR A O 1
ATOM 1555 N N . GLU A 1 190 ? 16.102 36.543 17.894 1.00 65.18 190 GLU A N 1
ATOM 1556 C CA . GLU A 1 190 ? 15.999 35.136 18.293 1.00 68.35 190 GLU A CA 1
ATOM 1557 C C . GLU A 1 190 ? 14.845 34.503 17.534 1.00 69.16 190 GLU A C 1
ATOM 1558 O O . GLU A 1 190 ? 14.912 33.351 17.116 1.00 69.24 190 GLU A O 1
ATOM 1564 N N . GLU A 1 191 ? 13.783 35.274 17.367 1.00 69.71 191 GLU A N 1
ATOM 1565 C CA . GLU A 1 191 ? 12.633 34.780 16.664 1.00 71.36 191 GLU A CA 1
ATOM 1566 C C . GLU A 1 191 ? 12.847 34.793 15.144 1.00 73.32 191 GLU A C 1
ATOM 1567 O O . GLU A 1 191 ? 11.901 34.642 14.375 1.00 75.74 191 GLU A O 1
ATOM 1573 N N . LEU A 1 192 ? 14.080 34.970 14.690 1.00 73.32 192 LEU A N 1
ATOM 1574 C CA . LEU A 1 192 ? 14.316 34.965 13.249 1.00 73.03 192 LEU A CA 1
ATOM 1575 C C . LEU A 1 192 ? 15.378 33.965 12.864 1.00 73.17 192 LEU A C 1
ATOM 1576 O O . LEU A 1 192 ? 15.476 33.564 11.707 1.00 73.46 192 LEU A O 1
ATOM 1581 N N . THR A 1 193 ? 16.170 33.561 13.845 1.00 72.88 193 THR A N 1
ATOM 1582 C CA . THR A 1 193 ? 17.235 32.612 13.609 1.00 73.64 193 THR A CA 1
ATOM 1583 C C . THR A 1 193 ? 16.995 31.291 14.311 1.00 74.65 193 THR A C 1
ATOM 1584 O O . THR A 1 193 ? 17.905 30.479 14.418 1.00 75.45 193 THR A O 1
ATOM 1588 N N . ARG A 1 194 ? 15.772 31.082 14.791 1.00 75.21 194 ARG A N 1
ATOM 1589 C CA . ARG A 1 194 ? 15.414 29.847 15.481 1.00 76.00 194 ARG A CA 1
ATOM 1590 C C . ARG A 1 194 ? 15.824 28.627 14.653 1.00 76.11 194 ARG A C 1
ATOM 1591 O O . ARG A 1 194 ? 16.494 27.727 15.210 1.00 75.93 194 ARG A O 1
ATOM 1607 N N . LYS B 1 2 ? 25.725 50.117 43.108 1.00 51.52 2 LYS B N 1
ATOM 1608 C CA . LYS B 1 2 ? 25.503 50.033 41.666 1.00 48.75 2 LYS B CA 1
ATOM 1609 C C . LYS B 1 2 ? 26.791 49.808 40.889 1.00 47.22 2 LYS B C 1
ATOM 1610 O O . LYS B 1 2 ? 27.477 50.751 40.509 1.00 45.37 2 LYS B O 1
ATOM 1616 N N . ARG B 1 3 ? 27.111 48.537 40.665 1.00 46.37 3 ARG B N 1
ATOM 1617 C CA . ARG B 1 3 ? 28.305 48.169 39.928 1.00 44.34 3 ARG B CA 1
ATOM 1618 C C . ARG B 1 3 ? 27.944 47.733 38.523 1.00 42.65 3 ARG B C 1
ATOM 1619 O O . ARG B 1 3 ? 27.013 46.954 38.310 1.00 42.84 3 ARG B O 1
ATOM 1627 N N . ILE B 1 4 ? 28.694 48.244 37.559 1.00 39.89 4 ILE B N 1
ATOM 1628 C CA . ILE B 1 4 ? 28.449 47.903 36.174 1.00 37.35 4 ILE B CA 1
ATOM 1629 C C . ILE B 1 4 ? 29.645 47.161 35.591 1.00 35.47 4 ILE B C 1
ATOM 1630 O O . ILE B 1 4 ? 30.799 47.486 35.880 1.00 35.93 4 ILE B O 1
ATOM 1635 N N . GLY B 1 5 ? 29.361 46.146 34.785 1.00 31.42 5 GLY B N 1
ATOM 1636 C CA . GLY B 1 5 ? 30.425 45.399 34.148 1.00 28.31 5 GLY B CA 1
ATOM 1637 C C . GLY B 1 5 ? 30.631 45.892 32.729 1.00 26.85 5 GLY B C 1
ATOM 1638 O O . GLY B 1 5 ? 29.667 46.022 31.974 1.00 22.64 5 GLY B O 1
ATOM 1639 N N . LEU B 1 6 ? 31.888 46.188 32.392 1.00 27.58 6 LEU B N 1
ATOM 1640 C CA . LEU B 1 6 ? 32.295 46.669 31.060 1.00 28.26 6 LEU B CA 1
ATOM 1641 C C . LEU B 1 6 ? 33.244 45.635 30.440 1.00 29.39 6 LEU B C 1
ATOM 1642 O O . LEU B 1 6 ? 34.348 45.413 30.951 1.00 29.86 6 LEU B O 1
ATOM 1647 N N . THR B 1 7 ? 32.825 45.024 29.333 1.00 29.22 7 THR B N 1
ATOM 1648 C CA . THR B 1 7 ? 33.633 44.002 28.670 1.00 29.22 7 THR B CA 1
ATOM 1649 C C . THR B 1 7 ? 33.661 44.162 27.142 1.00 29.33 7 THR B C 1
ATOM 1650 O O . THR B 1 7 ? 33.039 45.058 26.593 1.00 29.27 7 THR B O 1
ATOM 1654 N N . GLY B 1 8 ? 34.394 43.288 26.462 1.00 30.62 8 GLY B N 1
ATOM 1655 C CA . GLY B 1 8 ? 34.489 43.341 25.011 1.00 29.91 8 GLY B CA 1
ATOM 1656 C C . GLY B 1 8 ? 35.560 42.365 24.557 1.00 30.21 8 GLY B C 1
ATOM 1657 O O . GLY B 1 8 ? 36.200 41.725 25.387 1.00 30.69 8 GLY B O 1
ATOM 1658 N N . ASN B 1 9 ? 35.753 42.208 23.257 1.00 29.79 9 ASN B N 1
ATOM 1659 C CA . ASN B 1 9 ? 36.803 41.316 22.811 1.00 29.97 9 ASN B CA 1
ATOM 1660 C C . ASN B 1 9 ? 38.046 42.126 22.597 1.00 29.40 9 ASN B C 1
ATOM 1661 O O . ASN B 1 9 ? 37.982 43.349 22.550 1.00 30.55 9 ASN B O 1
ATOM 1666 N N . ILE B 1 10 ? 39.179 41.455 22.470 1.00 28.07 10 ILE B N 1
ATOM 1667 C CA . ILE B 1 10 ? 40.427 42.162 22.265 1.00 28.28 10 I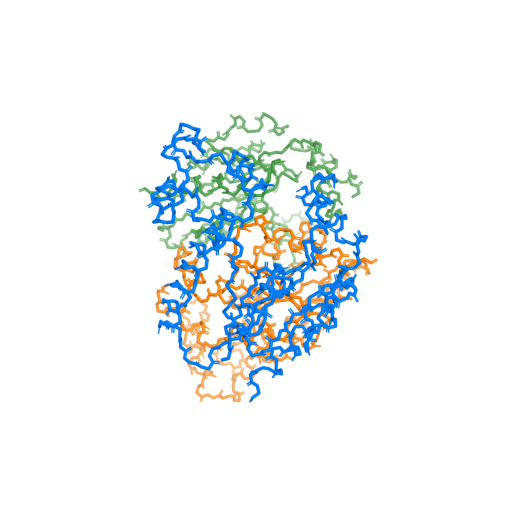LE B CA 1
ATOM 1668 C C . ILE B 1 10 ? 40.362 42.994 20.977 1.00 28.29 10 ILE B C 1
ATOM 1669 O O . ILE B 1 10 ? 39.934 42.500 19.936 1.00 28.99 10 ILE B O 1
ATOM 1674 N N . GLY B 1 11 ? 40.770 44.256 21.056 1.00 26.13 11 GLY B N 1
ATOM 1675 C CA . GLY B 1 11 ? 40.740 45.105 19.881 1.00 24.40 11 GLY B CA 1
ATOM 1676 C C . GLY B 1 11 ? 39.458 45.894 19.695 1.00 24.42 11 GLY B C 1
ATOM 1677 O O . GLY B 1 11 ? 39.286 46.574 18.686 1.00 23.71 11 GLY B O 1
ATOM 1678 N N . CYS B 1 12 ? 38.544 45.810 20.653 1.00 25.01 12 CYS B N 1
ATOM 1679 C CA . CYS B 1 12 ? 37.292 46.548 20.544 1.00 25.18 12 CYS B CA 1
ATOM 1680 C C . CYS B 1 12 ? 37.472 47.958 21.074 1.00 24.26 12 CYS B C 1
ATOM 1681 O O . CYS B 1 12 ? 36.647 48.841 20.822 1.00 24.42 12 CYS B O 1
ATOM 1684 N N . GLY B 1 13 ? 38.563 48.153 21.809 1.00 23.00 13 GLY B N 1
ATOM 1685 C CA . GLY B 1 13 ? 38.868 49.447 22.386 1.00 22.91 13 GLY B CA 1
ATOM 1686 C C . GLY B 1 13 ? 37.982 49.763 23.570 1.00 22.84 13 GLY B C 1
ATOM 1687 O O . GLY B 1 13 ? 37.409 50.844 23.650 1.00 23.84 13 GLY B O 1
ATOM 1688 N N . LYS B 1 14 ? 37.863 48.829 24.504 1.00 22.46 14 LYS B N 1
ATOM 1689 C CA . LYS B 1 14 ? 37.011 49.072 25.653 1.00 22.82 14 LYS B CA 1
ATOM 1690 C C . LYS B 1 14 ? 37.605 50.071 26.624 1.00 22.04 14 LYS B C 1
ATOM 1691 O O . LYS B 1 14 ? 36.885 50.715 27.373 1.00 21.42 14 LYS B O 1
ATOM 1697 N N . SER B 1 15 ? 38.922 50.205 26.606 1.00 22.57 15 SER B N 1
ATOM 1698 C CA . SER B 1 15 ? 39.563 51.165 27.483 1.00 24.44 15 SER B CA 1
ATOM 1699 C C . SER B 1 15 ? 39.380 52.605 26.970 1.00 24.22 15 SER B C 1
ATOM 1700 O O . SER B 1 15 ? 39.558 53.576 27.706 1.00 24.72 15 SER B O 1
ATOM 1703 N N . THR B 1 16 ? 39.028 52.753 25.700 1.00 23.95 16 THR B N 1
ATOM 1704 C CA . THR B 1 16 ? 38.798 54.086 25.163 1.00 21.83 16 THR B CA 1
ATOM 1705 C C . THR B 1 16 ? 37.429 54.489 25.702 1.00 20.25 16 THR B C 1
ATOM 1706 O O . THR B 1 16 ? 37.168 55.651 26.013 1.00 20.16 16 THR B O 1
ATOM 1710 N N . VAL B 1 17 ? 36.568 53.489 25.818 1.00 19.07 17 VAL B N 1
ATOM 1711 C CA . VAL B 1 17 ? 35.234 53.651 26.367 1.00 18.06 17 VAL B CA 1
ATOM 1712 C C . VAL B 1 17 ? 35.405 53.924 27.874 1.00 16.92 17 VAL B C 1
ATOM 1713 O O . VAL B 1 17 ? 34.877 54.905 28.401 1.00 14.86 17 VAL B O 1
ATOM 1717 N N . ALA B 1 18 ? 36.156 53.045 28.546 1.00 15.72 18 ALA B N 1
ATOM 1718 C CA . ALA B 1 18 ? 36.434 53.152 29.980 1.00 12.97 18 ALA B CA 1
ATOM 1719 C C . ALA B 1 18 ? 36.751 54.587 30.277 1.00 12.30 18 ALA B C 1
ATOM 1720 O O . ALA B 1 18 ? 36.100 55.239 31.087 1.00 11.30 18 ALA B O 1
ATOM 1722 N N . GLN B 1 19 ? 37.754 55.083 29.577 1.00 13.93 19 GLN B N 1
ATOM 1723 C CA . GLN B 1 19 ? 38.190 56.449 29.753 1.00 16.73 19 GLN B CA 1
ATOM 1724 C C . GLN B 1 19 ? 37.075 57.486 29.641 1.00 18.85 19 GLN B C 1
ATOM 1725 O O . GLN B 1 19 ? 37.042 58.440 30.412 1.00 18.60 19 GLN B O 1
ATOM 1739 N N . PHE B 1 21 ? 33.791 57.009 30.157 1.00 27.83 21 PHE B N 1
ATOM 1740 C CA . PHE B 1 21 ? 32.898 56.873 31.294 1.00 28.34 21 PHE B CA 1
ATOM 1741 C C . PHE B 1 21 ? 33.456 57.667 32.460 1.00 28.74 21 PHE B C 1
ATOM 1742 O O . PHE B 1 21 ? 32.720 58.368 33.150 1.00 29.71 21 PHE B O 1
ATOM 1750 N N . ARG B 1 22 ? 34.761 57.547 32.671 1.00 28.17 22 ARG B N 1
ATOM 1751 C CA . ARG B 1 22 ? 35.427 58.273 33.742 1.00 28.99 22 ARG B CA 1
ATOM 1752 C C . ARG B 1 22 ? 35.179 59.760 33.587 1.00 29.03 22 ARG B C 1
ATOM 1753 O O . ARG B 1 22 ? 34.783 60.438 34.527 1.00 28.73 22 ARG B O 1
ATOM 1761 N N . GLU B 1 23 ? 35.435 60.257 32.386 1.00 28.19 23 GLU B N 1
ATOM 1762 C CA . GLU B 1 23 ? 35.246 61.652 32.091 1.00 27.05 23 GLU B CA 1
ATOM 1763 C C . GLU B 1 23 ? 33.821 62.067 32.376 1.00 25.97 23 GLU B C 1
ATOM 1764 O O . GLU B 1 23 ? 33.575 63.213 32.748 1.00 26.38 23 GLU B O 1
ATOM 1770 N N . LEU B 1 24 ? 32.879 61.140 32.217 1.00 26.11 24 LEU B N 1
ATOM 1771 C CA . LEU B 1 24 ? 31.461 61.436 32.474 1.00 25.39 24 LEU B CA 1
ATOM 1772 C C . LEU B 1 24 ? 31.124 61.450 33.955 1.00 26.30 24 LEU B C 1
ATOM 1773 O O . LEU B 1 24 ? 30.031 61.881 34.323 1.00 27.91 24 LEU B O 1
ATOM 1778 N N . GLY B 1 25 ? 32.069 60.991 34.782 1.00 25.75 25 GLY B N 1
ATOM 1779 C CA . GLY B 1 25 ? 31.897 60.953 36.227 1.00 25.08 25 GLY B CA 1
ATOM 1780 C C . GLY B 1 25 ? 32.129 59.570 36.830 1.00 26.25 25 GLY B C 1
ATOM 1781 O O . GLY B 1 25 ? 32.584 59.431 37.968 1.00 26.65 25 GLY B O 1
ATOM 1782 N N . ALA B 1 26 ? 31.829 58.534 36.055 1.00 26.87 26 ALA B N 1
ATOM 1783 C CA . ALA B 1 26 ? 31.977 57.150 36.507 1.00 25.15 26 ALA B CA 1
ATOM 1784 C C . ALA B 1 26 ? 33.378 56.768 36.974 1.00 23.03 26 ALA B C 1
ATOM 1785 O O . ALA B 1 26 ? 34.355 57.395 36.587 1.00 23.60 26 ALA B O 1
ATOM 1787 N N . TYR B 1 27 ? 33.453 55.728 37.802 1.00 22.28 27 TYR B N 1
ATOM 1788 C CA . TYR B 1 27 ? 34.721 55.221 38.319 1.00 23.22 27 TYR B CA 1
ATOM 1789 C C . TYR B 1 27 ? 34.962 53.895 37.642 1.00 26.51 27 TYR B C 1
ATOM 1790 O O . TYR B 1 27 ? 34.324 52.891 37.994 1.00 27.97 27 TYR B O 1
ATOM 1799 N N . VAL B 1 28 ? 35.883 53.880 36.676 1.00 27.85 28 VAL B N 1
ATOM 1800 C CA . VAL B 1 28 ? 36.186 52.655 35.942 1.00 28.35 28 VAL B CA 1
ATOM 1801 C C . VAL B 1 28 ? 37.503 52.031 36.339 1.00 27.26 28 VAL B C 1
ATOM 1802 O O . VAL B 1 28 ? 38.513 52.709 36.364 1.00 28.73 28 VAL B O 1
ATOM 1806 N N . LEU B 1 29 ? 37.478 50.738 36.644 1.00 28.36 29 LEU B N 1
ATOM 1807 C CA . LEU B 1 29 ? 38.683 50.000 37.023 1.00 31.27 29 LEU B CA 1
ATOM 1808 C C . LEU B 1 29 ? 39.072 48.904 35.993 1.00 33.20 29 LEU B C 1
ATOM 1809 O O . LEU B 1 29 ? 38.322 47.940 35.777 1.00 32.28 29 LEU B O 1
ATOM 1814 N N . ASP B 1 30 ? 40.238 49.062 35.359 1.00 33.71 30 ASP B N 1
ATOM 1815 C CA . ASP B 1 30 ? 40.727 48.097 34.377 1.00 34.25 30 ASP B CA 1
ATOM 1816 C C . ASP B 1 30 ? 41.193 46.898 35.180 1.00 34.90 30 ASP B C 1
ATOM 1817 O O . ASP B 1 30 ? 42.350 46.821 35.593 1.00 35.71 30 ASP B O 1
ATOM 1822 N N . ALA B 1 31 ? 40.276 45.968 35.409 1.00 35.82 31 ALA B N 1
ATOM 1823 C CA . ALA B 1 31 ? 40.565 44.769 36.180 1.00 35.48 31 ALA B CA 1
ATOM 1824 C C . ALA B 1 31 ? 41.630 43.905 35.533 1.00 36.30 31 ALA B C 1
ATOM 1825 O O . ALA B 1 31 ? 42.481 43.355 36.225 1.00 37.64 31 ALA B O 1
ATOM 1827 N N . ASP B 1 32 ? 41.583 43.786 34.211 1.00 37.56 32 ASP B N 1
ATOM 1828 C CA . ASP B 1 32 ? 42.537 42.950 33.504 1.00 37.57 32 ASP B CA 1
ATOM 1829 C C . ASP B 1 32 ? 43.953 43.456 33.703 1.00 37.13 32 ASP B C 1
ATOM 1830 O O . ASP B 1 32 ? 44.893 42.675 33.782 1.00 36.84 32 ASP B O 1
ATOM 1835 N N . LYS B 1 33 ? 44.113 44.766 33.792 1.00 37.81 33 LYS B N 1
ATOM 1836 C CA . LYS B 1 33 ? 45.442 45.320 33.969 1.00 39.73 33 LYS B CA 1
ATOM 1837 C C . LYS B 1 33 ? 45.915 45.166 35.413 1.00 40.41 33 LYS B C 1
ATOM 1838 O O . LYS B 1 33 ? 47.111 44.993 35.686 1.00 39.74 33 LYS B O 1
ATOM 1844 N N . LEU B 1 34 ? 44.966 45.227 36.340 1.00 41.92 34 LEU B N 1
ATOM 1845 C CA . LEU B 1 34 ? 45.269 45.068 37.763 1.00 42.67 34 LEU B CA 1
ATOM 1846 C C . LEU B 1 34 ? 45.755 43.642 37.999 1.00 42.67 34 LEU B C 1
ATOM 1847 O O . LEU B 1 34 ? 46.814 43.417 38.569 1.00 41.97 34 LEU B O 1
ATOM 1852 N N . ILE B 1 35 ? 44.967 42.679 37.550 1.00 43.10 35 ILE B N 1
ATOM 1853 C CA . ILE B 1 35 ? 45.327 41.282 37.709 1.00 45.87 35 ILE B CA 1
ATOM 1854 C C . ILE B 1 35 ? 46.711 41.003 37.121 1.00 47.66 35 ILE B C 1
ATOM 1855 O O . ILE B 1 35 ? 47.395 40.066 37.527 1.00 47.36 35 ILE B O 1
ATOM 1860 N N . HIS B 1 36 ? 47.116 41.831 36.166 1.00 50.44 36 HIS B N 1
ATOM 1861 C CA . HIS B 1 36 ? 48.409 41.693 35.506 1.00 52.91 36 HIS B CA 1
ATOM 1862 C C . HIS B 1 36 ? 49.514 42.169 36.446 1.00 52.89 36 HIS B C 1
ATOM 1863 O O . HIS B 1 36 ? 50.621 41.622 36.466 1.00 51.32 36 HIS B O 1
ATOM 1870 N N . SER B 1 37 ? 49.197 43.199 37.221 1.00 54.02 37 SER B N 1
ATOM 1871 C CA . SER B 1 37 ? 50.145 43.761 38.165 1.00 55.68 37 SER B CA 1
ATOM 1872 C C . SER B 1 37 ? 50.226 42.892 39.406 1.00 56.64 37 SER B C 1
ATOM 1873 O O . SER B 1 37 ? 50.741 43.317 40.436 1.00 57.80 37 SER B O 1
ATOM 1876 N N . PHE B 1 38 ? 49.696 41.681 39.320 1.00 57.70 38 PHE B N 1
ATOM 1877 C CA . PHE B 1 38 ? 49.734 40.776 40.460 1.00 59.26 38 PHE B CA 1
ATOM 1878 C C . PHE B 1 38 ? 50.970 39.890 40.379 1.00 61.99 38 PHE B C 1
ATOM 1879 O O . PHE B 1 38 ? 51.392 39.315 41.378 1.00 63.25 38 PHE B O 1
ATOM 1887 N N . TYR B 1 39 ? 51.554 39.801 39.186 1.00 64.46 39 TYR B N 1
ATOM 1888 C CA . TYR B 1 39 ? 52.730 38.973 38.956 1.00 66.83 39 TYR B CA 1
ATOM 1889 C C . TYR B 1 39 ? 54.059 39.713 39.113 1.00 69.28 39 TYR B C 1
ATOM 1890 O O . TYR B 1 39 ? 55.098 39.222 38.661 1.00 69.92 39 TYR B O 1
ATOM 1899 N N . ARG B 1 40 ? 54.016 40.886 39.749 1.00 71.64 40 ARG B N 1
ATOM 1900 C CA . ARG B 1 40 ? 55.201 41.724 39.980 1.00 73.22 40 ARG B CA 1
ATOM 1901 C C . ARG B 1 40 ? 56.280 40.986 40.770 1.00 73.17 40 ARG B C 1
ATOM 1902 O O . ARG B 1 40 ? 57.145 40.319 40.204 1.00 72.26 40 ARG B O 1
ATOM 1910 N N . LYS B 1 41 ? 56.226 41.153 42.087 1.00 73.02 41 LYS B N 1
ATOM 1911 C CA . LYS B 1 41 ? 57.152 40.522 43.010 1.00 73.16 41 LYS B CA 1
ATOM 1912 C C . LYS B 1 41 ? 56.759 40.927 44.415 1.00 74.39 41 LYS B C 1
ATOM 1913 O O . LYS B 1 41 ? 56.382 40.093 45.230 1.00 74.48 41 LYS B O 1
ATOM 1919 N N . GLY B 1 42 ? 56.835 42.217 44.703 1.00 76.83 42 GLY B N 1
ATOM 1920 C CA . GLY B 1 42 ? 56.450 42.667 46.024 1.00 79.51 42 GLY B CA 1
ATOM 1921 C C . GLY B 1 42 ? 54.993 42.326 46.296 1.00 81.16 42 GLY B C 1
ATOM 1922 O O . GLY B 1 42 ? 54.568 42.285 47.451 1.00 81.76 42 GLY B O 1
ATOM 1923 N N . HIS B 1 43 ? 54.224 42.074 45.236 1.00 82.14 43 HIS B N 1
ATOM 1924 C CA . HIS B 1 43 ? 52.808 41.750 45.388 1.00 81.69 43 HIS B CA 1
ATOM 1925 C C . HIS B 1 43 ? 52.668 40.346 45.971 1.00 80.93 43 HIS B C 1
ATOM 1926 O O . HIS B 1 43 ? 53.335 39.412 45.518 1.00 80.81 43 HIS B O 1
ATOM 1933 N N . PRO B 1 44 ? 51.792 40.179 46.981 1.00 80.20 44 PRO B N 1
ATOM 1934 C CA . PRO B 1 44 ? 51.568 38.881 47.633 1.00 79.41 44 PRO B CA 1
ATOM 1935 C C . PRO B 1 44 ? 51.298 37.734 46.675 1.00 78.41 44 PRO B C 1
ATOM 1936 O O . PRO B 1 44 ? 51.850 36.645 46.819 1.00 77.76 44 PRO B O 1
ATOM 1940 N N . VAL B 1 45 ? 50.438 37.988 45.701 1.00 78.11 45 VAL B N 1
ATOM 1941 C CA . VAL B 1 45 ? 50.095 36.978 44.723 1.00 77.93 45 VAL B CA 1
ATOM 1942 C C . VAL B 1 45 ? 51.351 36.315 44.176 1.00 78.46 45 VAL B C 1
ATOM 1943 O O . VAL B 1 45 ? 51.364 35.110 43.933 1.00 79.48 45 VAL B O 1
ATOM 1947 N N . TYR B 1 46 ? 52.408 37.097 43.979 1.00 78.41 46 TYR B N 1
ATOM 1948 C CA . TYR B 1 46 ? 53.653 36.539 43.460 1.00 78.03 46 TYR B CA 1
ATOM 1949 C C . TYR B 1 46 ? 54.168 35.501 44.443 1.00 79.55 46 TYR B C 1
ATOM 1950 O O . TYR B 1 46 ? 54.559 34.401 44.050 1.00 79.41 46 TYR B O 1
ATOM 1959 N N . GLU B 1 47 ? 54.158 35.860 45.725 1.00 80.92 47 GLU B N 1
ATOM 1960 C CA . GLU B 1 47 ? 54.621 34.962 46.776 1.00 82.36 47 GLU B CA 1
ATOM 1961 C C . GLU B 1 47 ? 53.666 33.782 46.872 1.00 82.35 47 GLU B C 1
ATOM 1962 O O . GLU B 1 47 ? 53.958 32.779 47.520 1.00 83.17 47 GLU B O 1
ATOM 1968 N N . GLU B 1 48 ? 52.516 33.911 46.227 1.00 81.97 48 GLU B N 1
ATOM 1969 C CA . GLU B 1 48 ? 51.523 32.855 46.257 1.00 81.91 48 GLU B CA 1
ATOM 1970 C C . GLU B 1 48 ? 51.719 31.904 45.099 1.00 81.25 48 GLU B C 1
ATOM 1971 O O . GLU B 1 48 ? 51.781 30.691 45.287 1.00 82.18 48 GLU B O 1
ATOM 1977 N N . VAL B 1 49 ? 51.820 32.460 43.897 1.00 80.01 49 VAL B N 1
ATOM 1978 C CA . VAL B 1 49 ? 51.963 31.648 42.701 1.00 78.66 49 VAL B CA 1
ATOM 1979 C C . VAL B 1 49 ? 53.164 30.717 42.761 1.00 78.84 49 VAL B C 1
ATOM 1980 O O . VAL B 1 49 ? 53.199 29.698 42.075 1.00 78.57 49 VAL B O 1
ATOM 1984 N N . VAL B 1 50 ? 54.134 31.061 43.602 1.00 79.64 50 VAL B N 1
ATOM 1985 C CA . VAL B 1 50 ? 55.331 30.243 43.766 1.00 80.42 50 VAL B CA 1
ATOM 1986 C C . VAL B 1 50 ? 55.195 29.295 44.959 1.00 80.59 50 VAL B C 1
ATOM 1987 O O . VAL B 1 50 ? 55.688 28.171 44.925 1.00 80.58 50 VAL B O 1
ATOM 1991 N N . LYS B 1 51 ? 54.523 29.747 46.011 1.00 81.81 51 LYS B N 1
ATOM 1992 C CA . LYS B 1 51 ? 54.320 28.908 47.183 1.00 83.77 51 LYS B CA 1
ATOM 1993 C C . LYS B 1 51 ? 53.247 27.859 46.929 1.00 85.00 51 LYS B C 1
ATOM 1994 O O . LYS B 1 51 ? 52.782 27.202 47.857 1.00 86.37 51 LYS B O 1
ATOM 2000 N N . THR B 1 52 ? 52.842 27.710 45.672 1.00 85.45 52 THR B N 1
ATOM 2001 C CA . THR B 1 52 ? 51.829 26.721 45.322 1.00 86.00 52 THR B CA 1
ATOM 2002 C C . THR B 1 52 ? 52.235 26.011 44.050 1.00 87.68 52 THR B C 1
ATOM 2003 O O . THR B 1 52 ? 51.986 24.817 43.899 1.00 88.63 52 THR B O 1
ATOM 2007 N N . PHE B 1 53 ? 52.843 26.745 43.125 1.00 88.77 53 PHE B N 1
ATOM 2008 C CA . PHE B 1 53 ? 53.283 26.134 41.881 1.00 90.61 53 PHE B CA 1
ATOM 2009 C C . PHE B 1 53 ? 54.769 25.878 41.865 1.00 92.00 53 PHE B C 1
ATOM 2010 O O . PHE B 1 53 ? 55.325 25.517 40.833 1.00 92.32 53 PHE B O 1
ATOM 2018 N N . GLY B 1 54 ? 55.408 26.051 43.016 1.00 94.11 54 GLY B N 1
ATOM 2019 C CA . GLY B 1 54 ? 56.838 25.826 43.104 1.00 96.77 54 GLY B CA 1
ATOM 2020 C C . GLY B 1 54 ? 57.628 27.092 42.837 1.00 98.43 54 GLY B C 1
ATOM 2021 O O . GLY B 1 54 ? 57.067 28.107 42.430 1.00 98.95 54 GLY B O 1
ATOM 2022 N N . LYS B 1 55 ? 58.932 27.040 43.068 1.00 99.83 55 LYS B N 1
ATOM 2023 C CA . LYS B 1 55 ? 59.776 28.201 42.837 1.00 100.89 55 LYS B CA 1
ATOM 2024 C C . LYS B 1 55 ? 60.826 27.848 41.802 1.00 101.45 55 LYS B C 1
ATOM 2025 O O . LYS B 1 55 ? 62.012 27.821 42.105 1.00 101.65 55 LYS B O 1
ATOM 2031 N N . GLY B 1 56 ? 60.407 27.571 40.579 1.00 102.70 56 GLY B N 1
ATOM 2032 C CA . GLY B 1 56 ? 61.405 27.226 39.593 1.00 106.21 56 GLY B CA 1
ATOM 2033 C C . GLY B 1 56 ? 60.937 27.273 38.162 1.00 108.27 56 GLY B C 1
ATOM 2034 O O . GLY B 1 56 ? 61.260 28.203 37.418 1.00 108.74 56 GLY B O 1
ATOM 2035 N N . ILE B 1 57 ? 60.186 26.251 37.775 1.00 110.25 57 ILE B N 1
ATOM 2036 C CA . ILE B 1 57 ? 59.661 26.149 36.423 1.00 112.08 57 ILE B CA 1
ATOM 2037 C C . ILE B 1 57 ? 59.035 27.492 36.030 1.00 112.20 57 ILE B C 1
ATOM 2038 O O . ILE B 1 57 ? 58.885 27.798 34.846 1.00 112.46 57 ILE B O 1
ATOM 2043 N N . LEU B 1 58 ? 58.681 28.292 37.032 1.00 111.89 58 LEU B N 1
ATOM 2044 C CA . LEU B 1 58 ? 58.097 29.601 36.790 1.00 111.98 58 LEU B CA 1
ATOM 2045 C C . LEU B 1 58 ? 58.952 30.697 37.413 1.00 112.30 58 LEU B C 1
ATOM 2046 O O . LEU B 1 58 ? 58.460 31.527 38.176 1.00 113.17 58 LEU B O 1
ATOM 2051 N N . ASP B 1 59 ? 60.238 30.687 37.086 1.00 112.15 59 ASP B N 1
ATOM 2052 C CA . ASP B 1 59 ? 61.171 31.679 37.595 1.00 111.77 59 ASP B CA 1
ATOM 2053 C C . ASP B 1 59 ? 62.431 31.676 36.754 1.00 112.36 59 ASP B C 1
ATOM 2054 O O . ASP B 1 59 ? 63.258 30.769 36.851 1.00 112.15 59 ASP B O 1
ATOM 2059 N N . GLU B 1 60 ? 62.567 32.706 35.927 1.00 113.12 60 GLU B N 1
ATOM 2060 C CA . GLU B 1 60 ? 63.712 32.836 35.043 1.00 113.84 60 GLU B CA 1
ATOM 2061 C C . GLU B 1 60 ? 64.550 34.044 35.432 1.00 113.75 60 GLU B C 1
ATOM 2062 O O . GLU B 1 60 ? 64.267 35.164 35.002 1.00 113.76 60 GLU B O 1
ATOM 2068 N N . GLU B 1 61 ? 65.582 33.806 36.242 1.00 113.68 61 GLU B N 1
ATOM 2069 C CA . GLU B 1 61 ? 66.486 34.861 36.709 1.00 113.32 61 GLU B CA 1
ATOM 2070 C C . GLU B 1 61 ? 65.776 36.188 36.997 1.00 112.64 61 GLU B C 1
ATOM 2071 O O . GLU B 1 61 ? 66.341 37.268 36.797 1.00 112.31 61 GLU B O 1
ATOM 2077 N N . GLY B 1 62 ? 64.538 36.099 37.470 1.00 111.71 62 GLY B N 1
ATOM 2078 C CA . GLY B 1 62 ? 63.790 37.300 37.775 1.00 110.10 62 GLY B CA 1
ATOM 2079 C C . GLY B 1 62 ? 62.378 37.040 38.253 1.00 109.36 62 GLY B C 1
ATOM 2080 O O . GLY B 1 62 ? 62.143 36.835 39.446 1.00 108.42 62 GLY B O 1
ATOM 2081 N N . ASN B 1 63 ? 61.437 37.036 37.314 1.00 109.04 63 ASN B N 1
ATOM 2082 C CA . ASN B 1 63 ? 60.028 36.832 37.635 1.00 108.48 63 ASN B CA 1
ATOM 2083 C C . ASN B 1 63 ? 59.441 35.568 37.009 1.00 107.45 63 ASN B C 1
ATOM 2084 O O . ASN B 1 63 ? 60.110 34.880 36.240 1.00 107.89 63 ASN B O 1
ATOM 2089 N N . ILE B 1 64 ? 58.185 35.273 37.338 1.00 105.67 64 ILE B N 1
ATOM 2090 C CA . ILE B 1 64 ? 57.512 34.087 36.814 1.00 103.74 64 ILE B CA 1
ATOM 2091 C C . ILE B 1 64 ? 57.543 34.061 35.292 1.00 102.50 64 ILE B C 1
ATOM 2092 O O . ILE B 1 64 ? 57.846 35.063 34.647 1.00 102.58 64 ILE B O 1
ATOM 2097 N N . ASP B 1 65 ? 57.214 32.905 34.728 1.00 101.13 65 ASP B N 1
ATOM 2098 C CA . ASP B 1 65 ? 57.193 32.724 33.284 1.00 99.97 65 ASP B CA 1
ATOM 2099 C C . ASP B 1 65 ? 55.753 32.559 32.794 1.00 99.31 65 ASP B C 1
ATOM 2100 O O . ASP B 1 65 ? 55.284 31.433 32.616 1.00 98.03 65 ASP B O 1
ATOM 2105 N N . ARG B 1 66 ? 55.059 33.678 32.577 1.00 98.96 66 ARG B N 1
ATOM 2106 C CA . ARG B 1 66 ? 53.669 33.665 32.110 1.00 98.03 66 ARG B CA 1
ATOM 2107 C C . ARG B 1 66 ? 53.448 32.670 30.967 1.00 98.14 66 ARG B C 1
ATOM 2108 O O . ARG B 1 66 ? 52.323 32.232 30.725 1.00 98.36 66 ARG B O 1
ATOM 2116 N N . LYS B 1 67 ? 54.517 32.316 30.262 1.00 97.57 67 LYS B N 1
ATOM 2117 C CA . LYS B 1 67 ? 54.397 31.376 29.163 1.00 96.78 67 LYS B CA 1
ATOM 2118 C C . LYS B 1 67 ? 54.672 29.941 29.582 1.00 95.48 67 LYS B C 1
ATOM 2119 O O . LYS B 1 67 ? 54.037 29.018 29.073 1.00 95.48 67 LYS B O 1
ATOM 2125 N N . LYS B 1 68 ? 55.605 29.746 30.511 1.00 93.88 68 LYS B N 1
ATOM 2126 C CA . LYS B 1 68 ? 55.927 28.394 30.969 1.00 91.55 68 LYS B CA 1
ATOM 2127 C C . LYS B 1 68 ? 54.990 27.917 32.073 1.00 89.94 68 LYS B C 1
ATOM 2128 O O . LYS B 1 68 ? 54.805 26.715 32.261 1.00 90.93 68 LYS B O 1
ATOM 2134 N N . LEU B 1 69 ? 54.413 28.864 32.806 1.00 87.34 69 LEU B N 1
ATOM 2135 C CA . LEU B 1 69 ? 53.474 28.547 33.871 1.00 84.29 69 LEU B CA 1
ATOM 2136 C C . LEU B 1 69 ? 52.185 28.119 33.209 1.00 83.72 69 LEU B C 1
ATOM 2137 O O . LEU B 1 69 ? 51.541 27.158 33.619 1.00 83.74 69 LEU B O 1
ATOM 2142 N N . ALA B 1 70 ? 51.818 28.855 32.172 1.00 83.79 70 ALA B N 1
ATOM 2143 C CA . ALA B 1 70 ? 50.602 28.582 31.443 1.00 84.58 70 ALA B CA 1
ATOM 2144 C C . ALA B 1 70 ? 50.565 27.142 30.998 1.00 84.92 70 ALA B C 1
ATOM 2145 O O . ALA B 1 70 ? 49.508 26.520 30.973 1.00 86.10 70 ALA B O 1
ATOM 2147 N N . ASP B 1 71 ? 51.725 26.605 30.649 1.00 85.11 71 ASP B N 1
ATOM 2148 C CA . ASP B 1 71 ? 51.797 25.224 30.187 1.00 85.75 71 ASP B CA 1
ATOM 2149 C C . ASP B 1 71 ? 51.513 24.234 31.311 1.00 85.07 71 ASP B C 1
ATOM 2150 O O . ASP B 1 71 ? 50.757 23.274 31.129 1.00 85.45 71 ASP B O 1
ATOM 2155 N N . ILE B 1 72 ? 52.102 24.475 32.477 1.00 83.22 72 ILE B N 1
ATOM 2156 C CA . ILE B 1 72 ? 51.913 23.576 33.602 1.00 80.80 72 ILE B CA 1
ATOM 2157 C C . ILE B 1 72 ? 50.542 23.754 34.229 1.00 79.37 72 ILE B C 1
ATOM 2158 O O . ILE B 1 72 ? 50.126 22.970 35.072 1.00 79.92 72 ILE B O 1
ATOM 2163 N N . VAL B 1 73 ? 49.833 24.782 33.797 1.00 77.96 73 VAL B N 1
ATOM 2164 C CA . VAL B 1 73 ? 48.519 25.047 34.339 1.00 76.82 73 VAL B CA 1
ATOM 2165 C C . VAL B 1 73 ? 47.445 24.654 33.323 1.00 76.55 73 VAL B C 1
ATOM 2166 O O . VAL B 1 73 ? 46.250 24.657 33.616 1.00 76.14 73 VAL B O 1
ATOM 2170 N N . PHE B 1 74 ? 47.882 24.307 32.123 1.00 76.61 74 PHE B N 1
ATOM 2171 C CA . PHE B 1 74 ? 46.964 23.926 31.064 1.00 77.27 74 PHE B CA 1
ATOM 2172 C C . PHE B 1 74 ? 46.719 22.439 31.037 1.00 78.39 74 PHE B C 1
ATOM 2173 O O . PHE B 1 74 ? 45.607 21.984 30.765 1.00 78.69 74 PHE B O 1
ATOM 2181 N N . LYS B 1 75 ? 47.785 21.691 31.295 1.00 79.66 75 LYS B N 1
ATOM 2182 C CA . LYS B 1 75 ? 47.747 20.236 31.293 1.00 80.67 75 LYS B CA 1
ATOM 2183 C C . LYS B 1 75 ? 47.133 19.706 32.585 1.00 80.32 75 LYS B C 1
ATOM 2184 O O . LYS B 1 75 ? 47.348 18.545 32.949 1.00 81.48 75 LYS B O 1
ATOM 2190 N N . ASP B 1 76 ? 46.374 20.555 33.276 1.00 78.62 76 ASP B N 1
ATOM 2191 C CA . ASP B 1 76 ? 45.740 20.163 34.531 1.00 76.78 76 ASP B CA 1
ATOM 2192 C C . ASP B 1 76 ? 44.781 21.214 35.089 1.00 74.11 76 ASP B C 1
ATOM 2193 O O . ASP B 1 76 ? 45.211 22.195 35.692 1.00 73.40 76 ASP B O 1
ATOM 2198 N N . GLU B 1 77 ? 43.484 20.979 34.912 1.00 71.78 77 GLU B N 1
ATOM 2199 C CA . GLU B 1 77 ? 42.450 21.899 35.380 1.00 68.55 77 GLU B CA 1
ATOM 2200 C C . GLU B 1 77 ? 42.421 22.099 36.894 1.00 66.47 77 GLU B C 1
ATOM 2201 O O . GLU B 1 77 ? 42.086 23.179 37.374 1.00 66.23 77 GLU B O 1
ATOM 2207 N N . GLU B 1 78 ? 42.774 21.076 37.657 1.00 64.53 78 GLU B N 1
ATOM 2208 C CA . GLU B 1 78 ? 42.749 21.230 39.101 1.00 62.71 78 GLU B CA 1
ATOM 2209 C C . GLU B 1 78 ? 43.761 22.290 39.541 1.00 60.31 78 GLU B C 1
ATOM 2210 O O . GLU B 1 78 ? 43.600 22.909 40.589 1.00 58.82 78 GLU B O 1
ATOM 2216 N N . LYS B 1 79 ? 44.791 22.506 38.723 1.00 58.71 79 LYS B N 1
ATOM 2217 C CA . LYS B 1 79 ? 45.837 23.502 39.018 1.00 57.32 79 LYS B CA 1
ATOM 2218 C C . LYS B 1 79 ? 45.444 24.889 38.533 1.00 54.02 79 LYS B C 1
ATOM 2219 O O . LYS B 1 79 ? 45.711 25.905 39.184 1.00 53.04 79 LYS B O 1
ATOM 2225 N N . LEU B 1 80 ? 44.832 24.911 37.357 1.00 50.74 80 LEU B N 1
ATOM 2226 C CA . LEU B 1 80 ? 44.368 26.138 36.738 1.00 47.52 80 LEU B CA 1
ATOM 2227 C C . LEU B 1 80 ? 43.489 26.892 37.723 1.00 45.88 80 LEU B C 1
ATOM 2228 O O . LEU B 1 80 ? 43.713 28.073 37.990 1.00 45.06 80 LEU B O 1
ATOM 2233 N N . ARG B 1 81 ? 42.492 26.184 38.255 1.00 45.08 81 ARG B N 1
ATOM 2234 C CA . ARG B 1 81 ? 41.550 26.733 39.231 1.00 43.53 81 ARG B CA 1
ATOM 2235 C C . ARG B 1 81 ? 42.315 27.250 40.455 1.00 43.28 81 ARG B C 1
ATOM 2236 O O . ARG B 1 81 ? 42.004 28.309 40.995 1.00 40.93 81 ARG B O 1
ATOM 2244 N N . LYS B 1 82 ? 43.317 26.491 40.886 1.00 44.66 82 LYS B N 1
ATOM 2245 C CA . LYS B 1 82 ? 44.109 26.875 42.041 1.00 46.66 82 LYS B CA 1
ATOM 2246 C C . LYS B 1 82 ? 44.785 28.201 41.777 1.00 47.36 82 LYS B C 1
ATOM 2247 O O . LYS B 1 82 ? 44.997 28.993 42.692 1.00 47.38 82 LYS B O 1
ATOM 2253 N N . LEU B 1 83 ? 45.145 28.437 40.523 1.00 48.57 83 LEU B N 1
ATOM 2254 C CA . LEU B 1 83 ? 45.786 29.693 40.173 1.00 49.11 83 LEU B CA 1
ATOM 2255 C C . LEU B 1 83 ? 44.736 30.777 40.026 1.00 51.33 83 LEU B C 1
ATOM 2256 O O . LEU B 1 83 ? 44.941 31.897 40.484 1.00 51.67 83 LEU B O 1
ATOM 2261 N N . GLU B 1 84 ? 43.607 30.447 39.400 1.00 53.90 84 GLU B N 1
ATOM 2262 C CA . GLU B 1 84 ? 42.561 31.441 39.209 1.00 55.84 84 GLU B CA 1
ATOM 2263 C C . GLU B 1 84 ? 41.784 31.705 40.483 1.00 56.37 84 GLU B C 1
ATOM 2264 O O . GLU B 1 84 ? 41.074 32.701 40.583 1.00 56.09 84 GLU B O 1
ATOM 2270 N N . GLU B 1 85 ? 41.921 30.807 41.451 1.00 57.91 85 GLU B N 1
ATOM 2271 C CA . GLU B 1 85 ? 41.248 30.956 42.731 1.00 59.81 85 GLU B CA 1
ATOM 2272 C C . GLU B 1 85 ? 41.980 31.972 43.606 1.00 59.63 85 GLU B C 1
ATOM 2273 O O . GLU B 1 85 ? 41.355 32.714 44.359 1.00 59.52 85 GLU B O 1
ATOM 2279 N N . ILE B 1 86 ? 43.303 32.020 43.512 1.00 60.02 86 ILE B N 1
ATOM 2280 C CA . ILE B 1 86 ? 44.044 32.970 44.327 1.00 61.24 86 ILE B CA 1
ATOM 2281 C C . ILE B 1 86 ? 44.200 34.294 43.623 1.00 61.41 86 ILE B C 1
ATOM 2282 O O . ILE B 1 86 ? 44.419 35.321 44.258 1.00 61.89 86 ILE B O 1
ATOM 2287 N N . THR B 1 87 ? 44.072 34.270 42.306 1.00 62.04 87 THR B N 1
ATOM 2288 C CA . THR B 1 87 ? 44.208 35.484 41.525 1.00 62.90 87 THR B CA 1
ATOM 2289 C C . THR B 1 87 ? 42.877 36.232 41.459 1.00 65.11 87 THR B C 1
ATOM 2290 O O . THR B 1 87 ? 42.847 37.413 41.120 1.00 65.21 87 THR B O 1
ATOM 2294 N N . HIS B 1 88 ? 41.783 35.542 41.789 1.00 68.65 88 HIS B N 1
ATOM 2295 C CA . HIS B 1 88 ? 40.441 36.135 41.774 1.00 71.55 88 HIS B CA 1
ATOM 2296 C C . HIS B 1 88 ? 39.949 36.464 43.179 1.00 71.50 88 HIS B C 1
ATOM 2297 O O . HIS B 1 88 ? 38.904 37.091 43.361 1.00 72.42 88 HIS B O 1
ATOM 2304 N N . ARG B 1 89 ? 40.703 36.043 44.182 1.00 71.83 89 ARG B N 1
ATOM 2305 C CA . ARG B 1 89 ? 40.315 36.322 45.552 1.00 71.77 89 ARG B CA 1
ATOM 2306 C C . ARG B 1 89 ? 41.058 37.580 45.993 1.00 70.47 89 ARG B C 1
ATOM 2307 O O . ARG B 1 89 ? 40.746 38.170 47.024 1.00 71.10 89 ARG B O 1
ATOM 2315 N N . ALA B 1 90 ? 42.041 37.984 45.190 1.00 67.92 90 ALA B N 1
ATOM 2316 C CA . ALA B 1 90 ? 42.826 39.182 45.453 1.00 65.43 90 ALA B CA 1
ATOM 2317 C C . ALA B 1 90 ? 42.078 40.366 44.856 1.00 64.15 90 ALA B C 1
ATOM 2318 O O . ALA B 1 90 ? 41.917 41.404 45.492 1.00 63.30 90 ALA B O 1
ATOM 2320 N N . LEU B 1 91 ? 41.630 40.188 43.618 1.00 63.44 91 LEU B N 1
ATOM 2321 C CA . LEU B 1 91 ? 40.875 41.203 42.892 1.00 62.57 91 LEU B CA 1
ATOM 2322 C C . LEU B 1 91 ? 39.649 41.597 43.698 1.00 62.97 91 LEU B C 1
ATOM 2323 O O . LEU B 1 91 ? 39.396 42.780 43.912 1.00 62.04 91 LEU B O 1
ATOM 2328 N N . TYR B 1 92 ? 38.894 40.588 44.133 1.00 65.40 92 TYR B N 1
ATOM 2329 C CA . TYR B 1 92 ? 37.684 40.780 44.934 1.00 66.58 92 TYR B CA 1
ATOM 2330 C C . TYR B 1 92 ? 38.014 41.581 46.190 1.00 66.00 92 TYR B C 1
ATOM 2331 O O . TYR B 1 92 ? 37.220 42.411 46.624 1.00 66.27 92 TYR B O 1
ATOM 2340 N N . LYS B 1 93 ? 39.187 41.343 46.769 1.00 64.80 93 LYS B N 1
ATOM 2341 C CA . LYS B 1 93 ? 39.562 42.053 47.982 1.00 63.98 93 LYS B CA 1
ATOM 2342 C C . LYS B 1 93 ? 40.005 43.482 47.714 1.00 62.27 93 LYS B C 1
ATOM 2343 O O . LYS B 1 93 ? 39.887 44.343 48.578 1.00 62.59 93 LYS B O 1
ATOM 2349 N N . GLU B 1 94 ? 40.510 43.724 46.510 1.00 60.95 94 GLU B N 1
ATOM 2350 C CA . GLU B 1 94 ? 40.980 45.043 46.093 1.00 57.90 94 GLU B CA 1
ATOM 2351 C C . GLU B 1 94 ? 39.759 45.921 45.778 1.00 56.41 94 GLU B C 1
ATOM 2352 O O . GLU B 1 94 ? 39.721 47.100 46.111 1.00 53.82 94 GLU B O 1
ATOM 2358 N N . ILE B 1 95 ? 38.756 45.318 45.152 1.00 56.01 95 ILE B N 1
ATOM 2359 C CA . ILE B 1 95 ? 37.523 46.010 44.800 1.00 57.16 95 ILE B CA 1
ATOM 2360 C C . ILE B 1 95 ? 36.808 46.427 46.077 1.00 60.42 95 ILE B C 1
ATOM 2361 O O . ILE B 1 95 ? 36.175 47.482 46.129 1.00 61.35 95 ILE B O 1
ATOM 2366 N N . GLU B 1 96 ? 36.907 45.577 47.097 1.00 63.14 96 GLU B N 1
ATOM 2367 C CA . GLU B 1 96 ? 36.273 45.807 48.393 1.00 65.60 96 GLU B CA 1
ATOM 2368 C C . GLU B 1 96 ? 36.733 47.149 48.960 1.00 66.28 96 GLU B C 1
ATOM 2369 O O . GLU B 1 96 ? 35.917 48.047 49.201 1.00 67.27 96 GLU B O 1
ATOM 2375 N N . LYS B 1 97 ? 38.043 47.284 49.162 1.00 65.66 97 LYS B N 1
ATOM 2376 C CA . LYS B 1 97 ? 38.612 48.516 49.700 1.00 64.94 97 LYS B CA 1
ATOM 2377 C C . LYS B 1 97 ? 38.293 49.707 48.802 1.00 63.78 97 LYS B C 1
ATOM 2378 O O . LYS B 1 97 ? 37.971 50.788 49.289 1.00 64.81 97 LYS B O 1
ATOM 2384 N N . ILE B 1 98 ? 38.369 49.520 47.491 1.00 61.85 98 ILE B N 1
ATOM 2385 C CA . ILE B 1 98 ? 38.070 50.625 46.607 1.00 59.67 98 ILE B CA 1
ATOM 2386 C C . ILE B 1 98 ? 36.619 51.013 46.782 1.00 59.52 98 ILE B C 1
ATOM 2387 O O . ILE B 1 98 ? 36.295 52.178 46.960 1.00 59.72 98 ILE B O 1
ATOM 2392 N N . THR B 1 99 ? 35.738 50.030 46.749 1.00 60.29 99 THR B N 1
ATOM 2393 C CA . THR B 1 99 ? 34.318 50.305 46.903 1.00 61.18 99 THR B CA 1
ATOM 2394 C C . THR B 1 99 ? 34.052 50.942 48.262 1.00 61.16 99 THR B C 1
ATOM 2395 O O . THR B 1 99 ? 33.244 51.868 48.378 1.00 61.18 99 THR B O 1
ATOM 2399 N N . LYS B 1 100 ? 34.746 50.439 49.280 1.00 59.80 100 LYS B N 1
ATOM 2400 C CA . LYS B 1 100 ? 34.604 50.923 50.644 1.00 58.36 100 LYS B CA 1
ATOM 2401 C C . LYS B 1 100 ? 34.788 52.436 50.800 1.00 56.74 100 LYS B C 1
ATOM 2402 O O . LYS B 1 100 ? 34.141 53.050 51.642 1.00 56.44 100 LYS B O 1
ATOM 2408 N N . ASN B 1 101 ? 35.641 53.045 49.980 1.00 55.61 101 ASN B N 1
ATOM 2409 C CA . ASN B 1 101 ? 35.901 54.492 50.074 1.00 54.23 101 ASN B CA 1
ATOM 2410 C C . ASN B 1 101 ? 35.364 55.294 48.903 1.00 52.70 101 ASN B C 1
ATOM 2411 O O . ASN B 1 101 ? 35.930 56.322 48.535 1.00 52.34 101 ASN B O 1
ATOM 2416 N N . LEU B 1 102 ? 34.280 54.820 48.313 1.00 51.40 102 LEU B N 1
ATOM 2417 C CA . LEU B 1 102 ? 33.675 55.495 47.181 1.00 50.05 102 LEU B CA 1
ATOM 2418 C C . LEU B 1 102 ? 32.278 55.923 47.544 1.00 51.00 102 LEU B C 1
ATOM 2419 O O . LEU B 1 102 ? 31.549 55.178 48.199 1.00 52.95 102 LEU B O 1
ATOM 2424 N N . SER B 1 103 ? 31.897 57.119 47.116 1.00 51.47 103 SER B N 1
ATOM 2425 C CA . SER B 1 103 ? 30.563 57.644 47.408 1.00 52.53 103 SER B CA 1
ATOM 2426 C C . SER B 1 103 ? 29.410 56.740 46.961 1.00 53.21 103 SER B C 1
ATOM 2427 O O . SER B 1 103 ? 29.519 56.018 45.976 1.00 52.98 103 SER B O 1
ATOM 2430 N N . GLU B 1 104 ? 28.305 56.803 47.697 1.00 54.82 104 GLU B N 1
ATOM 2431 C CA . GLU B 1 104 ? 27.100 56.037 47.383 1.00 57.07 104 GLU B CA 1
ATOM 2432 C C . GLU B 1 104 ? 26.644 56.429 45.976 1.00 56.56 104 GLU B C 1
ATOM 2433 O O . GLU B 1 104 ? 25.945 55.683 45.287 1.00 54.45 104 GLU B O 1
ATOM 2439 N N . ASP B 1 105 ? 27.061 57.614 45.558 1.00 57.97 105 ASP B N 1
ATOM 2440 C CA . ASP B 1 105 ? 26.714 58.138 44.251 1.00 58.73 105 ASP B CA 1
ATOM 2441 C C . ASP B 1 105 ? 27.506 57.443 43.136 1.00 56.31 105 ASP B C 1
ATOM 2442 O O . ASP B 1 105 ? 26.917 56.768 42.281 1.00 58.73 105 ASP B O 1
ATOM 2447 N N . THR B 1 106 ? 28.832 57.592 43.168 1.00 50.34 106 THR B N 1
ATOM 2448 C CA . THR B 1 106 ? 29.717 57.014 42.165 1.00 43.34 106 THR B CA 1
ATOM 2449 C C . THR B 1 106 ? 29.174 55.751 41.457 1.00 40.21 106 THR B C 1
ATOM 2450 O O . THR B 1 106 ? 28.555 54.858 42.053 1.00 37.93 106 THR B O 1
ATOM 2454 N N . LEU B 1 107 ? 29.372 55.746 40.146 1.00 35.30 107 LEU B N 1
ATOM 2455 C CA . LEU B 1 107 ? 28.921 54.684 39.282 1.00 30.15 107 LEU B CA 1
ATOM 2456 C C . LEU B 1 107 ? 30.130 53.812 38.986 1.00 29.92 107 LEU B C 1
ATOM 2457 O O . LEU B 1 107 ? 30.823 54.000 37.985 1.00 31.26 107 LEU B O 1
ATOM 2462 N N . PHE B 1 108 ? 30.391 52.872 39.889 1.00 28.61 108 PHE B N 1
ATOM 2463 C CA . PHE B 1 108 ? 31.517 51.958 39.761 1.00 24.79 108 PHE B CA 1
ATOM 2464 C C . PHE B 1 108 ? 31.346 51.032 38.587 1.00 24.18 108 PHE B C 1
ATOM 2465 O O . PHE B 1 108 ? 30.366 50.294 38.491 1.00 24.45 108 PHE B O 1
ATOM 2473 N N . ILE B 1 109 ? 32.336 51.070 37.703 1.00 24.48 109 ILE B N 1
ATOM 2474 C CA . ILE B 1 109 ? 32.363 50.251 36.500 1.00 21.69 109 ILE B CA 1
ATOM 2475 C C . ILE B 1 109 ? 33.655 49.454 36.518 1.00 21.57 109 ILE B C 1
ATOM 2476 O O . ILE B 1 109 ? 34.726 50.034 36.685 1.00 21.41 109 ILE B O 1
ATOM 2481 N N . LEU B 1 110 ? 33.551 48.136 36.351 1.00 22.76 110 LEU B N 1
ATOM 2482 C CA . LEU B 1 110 ? 34.720 47.252 36.310 1.00 23.38 110 LEU B CA 1
ATOM 2483 C C . LEU B 1 110 ? 34.931 46.720 34.876 1.00 25.62 110 LEU B C 1
ATOM 2484 O O . LEU B 1 110 ? 34.114 45.958 34.346 1.00 23.16 110 LEU B O 1
ATOM 2489 N N . GLU B 1 111 ? 36.035 47.152 34.266 1.00 27.99 111 GLU B N 1
ATOM 2490 C CA . GLU B 1 111 ? 36.418 46.782 32.907 1.00 29.73 111 GLU B CA 1
ATOM 2491 C C . GLU B 1 111 ? 37.122 45.437 32.943 1.00 29.97 111 GLU B C 1
ATOM 2492 O O . GLU B 1 111 ? 38.083 45.249 33.687 1.00 30.59 111 GLU B O 1
ATOM 2498 N N . ALA B 1 112 ? 36.629 44.495 32.148 1.00 29.77 112 ALA B N 1
ATOM 2499 C CA . ALA B 1 112 ? 37.212 43.163 32.100 1.00 28.36 112 ALA B CA 1
ATOM 2500 C C . ALA B 1 112 ? 36.835 42.503 30.800 1.00 28.33 112 ALA B C 1
ATOM 2501 O O . ALA B 1 112 ? 35.780 42.785 30.225 1.00 28.11 112 ALA B O 1
ATOM 2503 N N . SER B 1 113 ? 37.697 41.605 30.350 1.00 27.03 113 SER B N 1
ATOM 2504 C CA . SER B 1 113 ? 37.457 40.915 29.105 1.00 26.41 113 SER B CA 1
ATOM 2505 C C . SER B 1 113 ? 36.616 39.663 29.291 1.00 27.24 113 SER B C 1
ATOM 2506 O O . SER B 1 113 ? 35.514 39.562 28.742 1.00 29.15 113 SER B O 1
ATOM 2509 N N . LEU B 1 114 ? 37.113 38.717 30.077 1.00 26.25 114 LEU B N 1
ATOM 2510 C CA . LEU B 1 114 ? 36.387 37.467 30.289 1.00 27.62 114 LEU B CA 1
ATOM 2511 C C . LEU B 1 114 ? 35.163 37.610 31.226 1.00 28.33 114 LEU B C 1
ATOM 2512 O O . LEU B 1 114 ? 34.714 36.642 31.847 1.00 28.94 114 LEU B O 1
ATOM 2517 N N . LEU B 1 115 ? 34.610 38.810 31.308 1.00 27.79 115 LEU B N 1
ATOM 2518 C CA . LEU B 1 115 ? 33.464 39.032 32.162 1.00 27.83 115 LEU B CA 1
ATOM 2519 C C . LEU B 1 115 ? 32.370 38.037 31.838 1.00 26.95 115 LEU B C 1
ATOM 2520 O O . LEU B 1 115 ? 31.747 37.494 32.744 1.00 27.35 115 LEU B O 1
ATOM 2525 N N . VAL B 1 116 ? 32.135 37.790 30.551 1.00 27.20 116 VAL B N 1
ATOM 2526 C CA . VAL B 1 116 ? 31.104 36.820 30.151 1.00 26.10 116 VAL B CA 1
ATOM 2527 C C . VAL B 1 116 ? 31.624 35.372 30.232 1.00 25.41 116 VAL B C 1
ATOM 2528 O O . VAL B 1 116 ? 31.045 34.541 30.915 1.00 23.40 116 VAL B O 1
ATOM 2532 N N . GLU B 1 117 ? 32.718 35.087 29.539 1.00 26.85 117 GLU B N 1
ATOM 2533 C CA . GLU B 1 117 ? 33.340 33.764 29.557 1.00 28.01 117 GLU B CA 1
ATOM 2534 C C . GLU B 1 117 ? 33.275 33.078 30.941 1.00 26.93 117 GLU B C 1
ATOM 2535 O O . GLU B 1 117 ? 32.671 32.010 31.079 1.00 27.61 117 GLU B O 1
ATOM 2541 N N . LYS B 1 118 ? 33.886 33.710 31.948 1.00 24.81 118 LYS B N 1
ATOM 2542 C CA . LYS B 1 118 ? 33.947 33.221 33.337 1.00 22.12 118 LYS B CA 1
ATOM 2543 C C . LYS B 1 118 ? 32.605 33.210 34.067 1.00 20.56 118 LYS B C 1
ATOM 2544 O O . LYS B 1 118 ? 32.475 32.646 35.157 1.00 16.92 118 LYS B O 1
ATOM 2550 N N . GLY B 1 119 ? 31.621 33.856 33.457 1.00 20.92 119 GLY B N 1
ATOM 2551 C CA . GLY B 1 119 ? 30.287 33.896 34.018 1.00 24.13 119 GLY B CA 1
ATOM 2552 C C . GLY B 1 119 ? 30.132 34.853 35.178 1.00 27.00 119 GLY B C 1
ATOM 2553 O O . GLY B 1 119 ? 29.106 34.845 35.872 1.00 29.02 119 GLY B O 1
ATOM 2554 N N . THR B 1 120 ? 31.141 35.691 35.386 1.00 26.66 120 THR B N 1
ATOM 2555 C CA . THR B 1 120 ? 31.117 36.643 36.478 1.00 26.73 120 THR B CA 1
ATOM 2556 C C . THR B 1 120 ? 30.321 37.890 36.146 1.00 28.17 120 THR B C 1
ATOM 2557 O O . THR B 1 120 ? 30.038 38.711 37.024 1.00 28.48 120 THR B O 1
ATOM 2561 N N . TYR B 1 121 ? 29.965 38.042 34.878 1.00 29.44 121 TYR B N 1
ATOM 2562 C CA . TYR B 1 121 ? 29.200 39.208 34.481 1.00 30.31 121 TYR B CA 1
ATOM 2563 C C . TYR B 1 121 ? 27.958 39.338 35.361 1.00 31.35 121 TYR B C 1
ATOM 2564 O O . TYR B 1 121 ? 27.542 40.451 35.683 1.00 32.41 121 TYR B O 1
ATOM 2573 N N . LYS B 1 122 ? 27.377 38.208 35.767 1.00 32.05 122 LYS B N 1
ATOM 2574 C CA . LYS B 1 122 ? 26.171 38.232 36.601 1.00 33.12 122 LYS B CA 1
ATOM 2575 C C . LYS B 1 122 ? 26.381 38.900 37.960 1.00 33.73 122 LYS B C 1
ATOM 2576 O O . LYS B 1 122 ? 25.420 39.259 38.628 1.00 34.82 122 L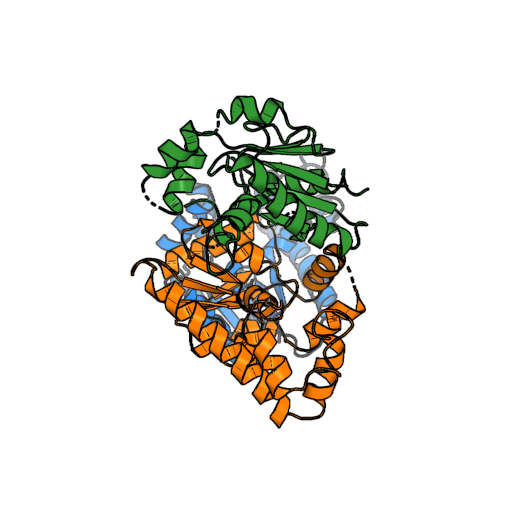YS B O 1
ATOM 2582 N N . ASN B 1 123 ? 27.637 39.090 38.351 1.00 32.22 123 ASN B N 1
ATOM 2583 C CA . ASN B 1 123 ? 27.938 39.748 39.606 1.00 30.32 123 ASN B CA 1
ATOM 2584 C C . ASN B 1 123 ? 27.872 41.260 39.529 1.00 29.96 123 ASN B C 1
ATOM 2585 O O . ASN B 1 123 ? 28.380 41.936 40.420 1.00 30.42 123 ASN B O 1
ATOM 2590 N N . TYR B 1 124 ? 27.287 41.792 38.457 1.00 28.87 124 TYR B N 1
ATOM 2591 C CA . TYR B 1 124 ? 27.154 43.244 38.269 1.00 30.19 124 TYR B CA 1
ATOM 2592 C C . TYR B 1 124 ? 25.699 43.605 37.990 1.00 31.73 124 TYR B C 1
ATOM 2593 O O . TYR B 1 124 ? 24.948 42.783 37.459 1.00 34.41 124 TYR B O 1
ATOM 2602 N N . ASP B 1 125 ? 25.294 44.820 38.349 1.00 30.59 125 ASP B N 1
ATOM 2603 C CA . ASP B 1 125 ? 23.908 45.223 38.138 1.00 31.47 125 ASP B CA 1
ATOM 2604 C C . ASP B 1 125 ? 23.532 45.337 36.664 1.00 29.48 125 ASP B C 1
ATOM 2605 O O . ASP B 1 125 ? 22.381 45.127 36.300 1.00 29.12 125 ASP B O 1
ATOM 2610 N N . LYS B 1 126 ? 24.506 45.664 35.823 1.00 28.87 126 LYS B N 1
ATOM 2611 C CA . LYS B 1 126 ? 24.298 45.785 34.385 1.00 27.05 126 LYS B CA 1
ATOM 2612 C C . LYS B 1 126 ? 25.593 45.449 33.693 1.00 25.46 126 LYS B C 1
ATOM 2613 O O . LYS B 1 126 ? 26.675 45.583 34.271 1.00 25.02 126 LYS B O 1
ATOM 2619 N N . LEU B 1 127 ? 25.481 45.032 32.443 1.00 24.43 127 LEU B N 1
ATOM 2620 C CA . LEU B 1 127 ? 26.647 44.675 31.657 1.00 24.40 127 LEU B CA 1
ATOM 2621 C C . LEU B 1 127 ? 26.775 45.544 30.409 1.00 22.30 127 LEU B C 1
ATOM 2622 O O . LEU B 1 127 ? 25.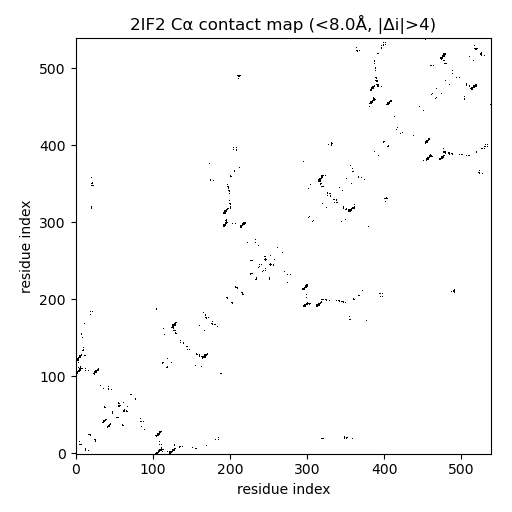815 45.707 29.668 1.00 23.16 127 LEU B O 1
ATOM 2627 N N . ILE B 1 128 ? 27.940 46.123 30.172 1.00 21.01 128 ILE B N 1
ATOM 2628 C CA . ILE B 1 128 ? 28.094 46.910 28.959 1.00 22.60 128 ILE B CA 1
ATOM 2629 C C . ILE B 1 128 ? 29.075 46.157 28.076 1.00 21.66 128 ILE B C 1
ATOM 2630 O O . ILE B 1 128 ? 30.123 45.719 28.541 1.00 23.09 128 ILE B O 1
ATOM 2635 N N . VAL B 1 129 ? 28.742 45.973 26.809 1.00 22.41 129 VAL B N 1
ATOM 2636 C CA . VAL B 1 129 ? 29.666 45.281 25.920 1.00 24.33 129 VAL B CA 1
ATOM 2637 C C . VAL B 1 129 ? 30.076 46.229 24.809 1.00 21.98 129 VAL B C 1
ATOM 2638 O O . VAL B 1 129 ? 29.234 46.875 24.202 1.00 23.41 129 VAL B O 1
ATOM 2642 N N . VAL B 1 130 ? 31.368 46.347 24.556 1.00 21.71 130 VAL B N 1
ATOM 2643 C CA . VAL B 1 130 ? 31.802 47.231 23.488 1.00 24.39 130 VAL B CA 1
ATOM 2644 C C . VAL B 1 130 ? 31.924 46.359 22.235 1.00 21.81 130 VAL B C 1
ATOM 2645 O O . VAL B 1 130 ? 32.508 45.286 22.275 1.00 20.15 130 VAL B O 1
ATOM 2649 N N . TYR B 1 131 ? 31.342 46.818 21.136 1.00 21.89 131 TYR B N 1
ATOM 2650 C CA . TYR B 1 131 ? 31.350 46.062 19.892 1.00 24.33 131 TYR B CA 1
ATOM 2651 C C . TYR B 1 131 ? 32.362 46.546 18.889 1.00 25.66 131 TYR B C 1
ATOM 2652 O O . TYR B 1 131 ? 32.737 47.714 18.890 1.00 27.01 131 TYR B O 1
ATOM 2661 N N . ALA B 1 132 ? 32.779 45.647 18.003 1.00 26.46 132 ALA B N 1
ATOM 2662 C CA . ALA B 1 132 ? 33.734 45.991 16.954 1.00 26.89 132 ALA B CA 1
ATOM 2663 C C . ALA B 1 132 ? 34.015 44.731 16.200 1.00 28.58 132 ALA B C 1
ATOM 2664 O O . ALA B 1 132 ? 34.708 43.864 16.679 1.00 31.47 132 ALA B O 1
ATOM 2666 N N . PRO B 1 133 ? 33.479 44.609 14.996 1.00 30.25 133 PRO B N 1
ATOM 2667 C CA . PRO B 1 133 ? 33.732 43.388 14.235 1.00 30.08 133 PRO B CA 1
ATOM 2668 C C . PRO B 1 133 ? 35.220 43.043 14.036 1.00 31.02 133 PRO B C 1
ATOM 2669 O O . PRO B 1 133 ? 36.073 43.927 13.879 1.00 29.74 133 PRO B O 1
ATOM 2673 N N . TYR B 1 134 ? 35.491 41.735 14.078 1.00 32.21 134 TYR B N 1
ATOM 2674 C CA . TYR B 1 134 ? 36.804 41.105 13.906 1.00 33.00 134 TYR B CA 1
ATOM 2675 C C . TYR B 1 134 ? 37.711 41.883 12.952 1.00 34.81 134 TYR B C 1
ATOM 2676 O O . TYR B 1 134 ? 38.874 42.169 13.267 1.00 32.86 134 TYR B O 1
ATOM 2685 N N . GLU B 1 135 ? 37.177 42.214 11.777 1.00 37.86 135 GLU B N 1
ATOM 2686 C CA . GLU B 1 135 ? 37.953 42.931 10.784 1.00 40.30 135 GLU B CA 1
ATOM 2687 C C . GLU B 1 135 ? 38.611 44.166 11.420 1.00 38.78 135 GLU B C 1
ATOM 2688 O O . GLU B 1 135 ? 39.832 44.311 11.360 1.00 38.60 135 GLU B O 1
ATOM 2694 N N . VAL B 1 136 ? 37.814 45.031 12.052 1.00 37.36 136 VAL B N 1
ATOM 2695 C CA . VAL B 1 136 ? 38.328 46.256 12.691 1.00 34.97 136 VAL B CA 1
ATOM 2696 C C . VAL B 1 136 ? 39.258 45.975 13.882 1.00 35.11 136 VAL B C 1
ATOM 2697 O O . VAL B 1 136 ? 40.267 46.654 14.086 1.00 34.27 136 VAL B O 1
ATOM 2701 N N . CYS B 1 137 ? 38.896 44.974 14.672 1.00 35.26 137 CYS B N 1
ATOM 2702 C CA . CYS B 1 137 ? 39.680 44.610 15.832 1.00 35.82 137 CYS B CA 1
ATOM 2703 C C . CYS B 1 137 ? 41.075 44.104 15.470 1.00 36.16 137 CYS B C 1
ATOM 2704 O O . CYS B 1 137 ? 42.059 44.438 16.126 1.00 35.09 137 CYS B O 1
ATOM 2707 N N . LYS B 1 138 ? 41.164 43.302 14.422 1.00 37.38 138 LYS B N 1
ATOM 2708 C CA . LYS B 1 138 ? 42.453 42.797 14.002 1.00 40.32 138 LYS B CA 1
ATOM 2709 C C . LYS B 1 138 ? 43.372 43.967 13.661 1.00 42.07 138 LYS B C 1
ATOM 2710 O O . LYS B 1 138 ? 44.502 44.069 14.154 1.00 42.41 138 LYS B O 1
ATOM 2716 N N . GLU B 1 139 ? 42.879 44.864 12.820 1.00 44.71 139 GLU B N 1
ATOM 2717 C CA . GLU B 1 139 ? 43.665 46.017 12.405 1.00 46.45 139 GLU B CA 1
ATOM 2718 C C . GLU B 1 139 ? 44.187 46.715 13.629 1.00 44.91 139 GLU B C 1
ATOM 2719 O O . GLU B 1 139 ? 45.376 46.662 13.923 1.00 44.71 139 GLU B O 1
ATOM 2725 N N . ARG B 1 140 ? 43.263 47.357 14.331 1.00 44.03 140 ARG B N 1
ATOM 2726 C CA . ARG B 1 140 ? 43.551 48.087 15.538 1.00 43.05 140 ARG B CA 1
ATOM 2727 C C . ARG B 1 140 ? 44.636 47.395 16.327 1.00 43.07 140 ARG B C 1
ATOM 2728 O O . ARG B 1 140 ? 45.604 48.033 16.749 1.00 42.84 140 ARG B O 1
ATOM 2736 N N . ALA B 1 141 ? 44.467 46.087 16.514 1.00 42.48 141 ALA B N 1
ATOM 2737 C CA . ALA B 1 141 ? 45.422 45.265 17.258 1.00 42.95 141 ALA B CA 1
ATOM 2738 C C . ALA B 1 141 ? 46.821 45.290 16.655 1.00 43.03 141 ALA B C 1
ATOM 2739 O O . ALA B 1 141 ? 47.788 45.641 17.325 1.00 41.88 141 ALA B O 1
ATOM 2741 N N . ILE B 1 142 ? 46.933 44.895 15.393 1.00 43.69 142 ILE B N 1
ATOM 2742 C CA . ILE B 1 142 ? 48.228 44.911 14.724 1.00 45.21 142 ILE B CA 1
ATOM 2743 C C . ILE B 1 142 ? 48.842 46.312 14.863 1.00 45.82 142 ILE B C 1
ATOM 2744 O O . ILE B 1 142 ? 49.968 46.469 15.350 1.00 45.24 142 ILE B O 1
ATOM 2749 N N . LYS B 1 143 ? 48.072 47.312 14.434 1.00 44.91 143 LYS B N 1
ATOM 2750 C CA . LYS B 1 143 ? 48.453 48.715 14.479 1.00 44.70 143 LYS B CA 1
ATOM 2751 C C . LYS B 1 143 ? 49.048 49.077 15.849 1.00 44.61 143 LYS B C 1
ATOM 2752 O O . LYS B 1 143 ? 49.948 49.919 15.942 1.00 43.89 143 LYS B O 1
ATOM 2758 N N . ARG B 1 144 ? 48.545 48.432 16.904 1.00 45.02 144 ARG B N 1
ATOM 2759 C CA . ARG B 1 144 ? 48.989 48.650 18.298 1.00 45.86 144 ARG B CA 1
ATOM 2760 C C . ARG B 1 144 ? 50.273 47.887 18.614 1.00 45.37 144 ARG B C 1
ATOM 2761 O O . ARG B 1 144 ? 50.778 47.924 19.740 1.00 41.67 144 ARG B O 1
ATOM 2769 N N . GLY B 1 145 ? 50.775 47.175 17.613 1.00 47.30 145 GLY B N 1
ATOM 2770 C CA . GLY B 1 145 ? 51.991 46.411 17.789 1.00 51.09 145 GLY B CA 1
ATOM 2771 C C . GLY B 1 145 ? 51.788 45.009 18.327 1.00 53.99 145 GLY B C 1
ATOM 2772 O O . GLY B 1 145 ? 52.528 44.562 19.211 1.00 53.14 145 GLY B O 1
ATOM 2781 N N . SER B 1 147 ? 51.277 40.885 17.230 1.00 63.86 147 SER B N 1
ATOM 2782 C CA . SER B 1 147 ? 51.470 39.892 16.176 1.00 65.92 147 SER B CA 1
ATOM 2783 C C . SER B 1 147 ? 50.172 39.436 15.517 1.00 66.64 147 SER B C 1
ATOM 2784 O O . SER B 1 147 ? 49.158 39.264 16.188 1.00 67.28 147 SER B O 1
ATOM 2787 N N . GLU B 1 148 ? 50.216 39.249 14.201 1.00 66.65 148 GLU B N 1
ATOM 2788 C CA . GLU B 1 148 ? 49.058 38.799 13.435 1.00 67.73 148 GLU B CA 1
ATOM 2789 C C . GLU B 1 148 ? 48.533 37.527 14.075 1.00 67.59 148 GLU B C 1
ATOM 2790 O O . GLU B 1 148 ? 47.335 37.361 14.296 1.00 65.96 148 GLU B O 1
ATOM 2796 N N . GLU B 1 149 ? 49.469 36.637 14.369 1.00 69.32 149 GLU B N 1
ATOM 2797 C CA . GLU B 1 149 ? 49.182 35.351 14.970 1.00 70.91 149 GLU B CA 1
ATOM 2798 C C . GLU B 1 149 ? 48.694 35.545 16.401 1.00 70.21 149 GLU B C 1
ATOM 2799 O O . GLU B 1 149 ? 47.643 35.031 16.776 1.00 71.53 149 GLU B O 1
ATOM 2805 N N . ASP B 1 150 ? 49.452 36.301 17.193 1.00 68.84 150 ASP B N 1
ATOM 2806 C CA . ASP B 1 150 ? 49.100 36.544 18.594 1.00 67.85 150 ASP B CA 1
ATOM 2807 C C . ASP B 1 150 ? 47.667 37.078 18.756 1.00 65.55 150 ASP B C 1
ATOM 2808 O O . ASP B 1 150 ? 46.971 36.733 19.715 1.00 66.06 150 ASP B O 1
ATOM 2813 N N . PHE B 1 151 ? 47.225 37.912 17.823 1.00 61.38 151 PHE B N 1
ATOM 2814 C CA . PHE B 1 151 ? 45.883 38.455 17.898 1.00 57.36 151 PHE B CA 1
ATOM 2815 C C . PHE B 1 151 ? 44.815 37.364 17.837 1.00 56.95 151 PHE B C 1
ATOM 2816 O O . PHE B 1 151 ? 44.033 37.199 18.768 1.00 56.25 151 PHE B O 1
ATOM 2824 N N . GLU B 1 152 ? 44.778 36.617 16.740 1.00 57.68 152 GLU B N 1
ATOM 2825 C CA . GLU B 1 152 ? 43.775 35.560 16.588 1.00 58.18 152 GLU B CA 1
ATOM 2826 C C . GLU B 1 152 ? 43.794 34.524 17.714 1.00 55.44 152 GLU B C 1
ATOM 2827 O O . GLU B 1 152 ? 42.770 33.929 18.020 1.00 55.33 152 GLU B O 1
ATOM 2833 N N . ARG B 1 153 ? 44.948 34.312 18.332 1.00 52.71 153 ARG B N 1
ATOM 2834 C CA . ARG B 1 153 ? 45.036 33.352 19.421 1.00 50.71 153 ARG B CA 1
ATOM 2835 C C . ARG B 1 153 ? 44.069 33.812 20.517 1.00 48.79 153 ARG B C 1
ATOM 2836 O O . ARG B 1 153 ? 43.197 33.062 20.945 1.00 47.51 153 ARG B O 1
ATOM 2844 N N . ARG B 1 154 ? 44.211 35.058 20.953 1.00 47.20 154 ARG B N 1
ATOM 2845 C CA . ARG B 1 154 ? 43.347 35.595 21.996 1.00 46.62 154 ARG B CA 1
ATOM 2846 C C . ARG B 1 154 ? 41.897 35.676 21.551 1.00 44.27 154 ARG B C 1
ATOM 2847 O O . ARG B 1 154 ? 40.990 35.318 22.299 1.00 44.41 154 ARG B O 1
ATOM 2855 N N . TRP B 1 155 ? 41.686 36.149 20.328 1.00 41.79 155 TRP B N 1
ATOM 2856 C CA . TRP B 1 155 ? 40.346 36.280 19.785 1.00 39.40 155 TRP B CA 1
ATOM 2857 C C . TRP B 1 155 ? 39.594 34.936 19.725 1.00 40.78 155 TRP B C 1
ATOM 2858 O O . TRP B 1 155 ? 38.414 34.866 20.074 1.00 41.92 155 TRP B O 1
ATOM 2869 N N . LYS B 1 156 ? 40.254 33.862 19.306 1.00 41.82 156 LYS B N 1
ATOM 2870 C CA . LYS B 1 156 ? 39.565 32.577 19.248 1.00 42.01 156 LYS B CA 1
ATOM 2871 C C . LYS B 1 156 ? 39.259 32.048 20.634 1.00 41.31 156 LYS B C 1
ATOM 2872 O O . LYS B 1 156 ? 38.419 31.167 20.788 1.00 41.70 156 LYS B O 1
ATOM 2878 N N . LYS B 1 157 ? 39.944 32.580 21.642 1.00 41.51 157 LYS B N 1
ATOM 2879 C CA . LYS B 1 157 ? 39.720 32.137 23.021 1.00 41.00 157 LYS B CA 1
ATOM 2880 C C . LYS B 1 157 ? 38.483 32.787 23.656 1.00 38.98 157 LYS B C 1
ATOM 2881 O O . LYS B 1 157 ? 37.748 32.144 24.406 1.00 36.55 157 LYS B O 1
ATOM 2887 N N . GLN B 1 158 ? 38.267 34.063 23.349 1.00 37.97 158 GLN B N 1
ATOM 2888 C CA . GLN B 1 158 ? 37.123 34.794 23.861 1.00 37.26 158 GLN B CA 1
ATOM 2889 C C . GLN B 1 158 ? 35.883 34.398 23.072 1.00 38.26 158 GLN B C 1
ATOM 2890 O O . GLN B 1 158 ? 35.975 33.932 21.941 1.00 38.35 158 GLN B O 1
ATOM 2904 N N . PRO B 1 160 ? 32.692 34.761 20.724 1.00 41.09 160 PRO B N 1
ATOM 2905 C CA . PRO B 1 160 ? 32.436 35.581 19.537 1.00 39.33 160 PRO B CA 1
ATOM 2906 C C . PRO B 1 160 ? 31.707 36.850 19.920 1.00 38.76 160 PRO B C 1
ATOM 2907 O O . PRO B 1 160 ? 30.604 36.802 20.468 1.00 37.78 160 PRO B O 1
ATOM 2911 N N . ILE B 1 161 ? 32.324 37.984 19.621 1.00 37.83 161 ILE B N 1
ATOM 2912 C CA . ILE B 1 161 ? 31.735 39.274 19.945 1.00 38.17 161 ILE B CA 1
ATOM 2913 C C . ILE B 1 161 ? 30.236 39.341 19.610 1.00 38.19 161 ILE B C 1
ATOM 2914 O O . ILE B 1 161 ? 29.454 39.912 20.356 1.00 36.50 161 ILE B O 1
ATOM 2919 N N . GLU B 1 162 ? 29.847 38.736 18.495 1.00 40.19 162 GLU B N 1
ATOM 2920 C CA . GLU B 1 162 ? 28.458 38.736 18.075 1.00 42.80 162 GLU B CA 1
ATOM 2921 C C . GLU B 1 162 ? 27.606 37.959 19.072 1.00 42.49 162 GLU B C 1
ATOM 2922 O O . GLU B 1 162 ? 26.444 38.286 19.316 1.00 43.92 162 GLU B O 1
ATOM 2928 N N . GLU B 1 163 ? 28.198 36.920 19.646 1.00 41.60 163 GLU B N 1
ATOM 2929 C CA . GLU B 1 163 ? 27.533 36.043 20.617 1.00 38.83 163 GLU B CA 1
ATOM 2930 C C . GLU B 1 163 ? 27.605 36.677 22.008 1.00 35.70 163 GLU B C 1
ATOM 2931 O O . GLU B 1 163 ? 26.755 36.445 22.871 1.00 34.64 163 GLU B O 1
ATOM 2937 N N . LYS B 1 164 ? 28.627 37.503 22.191 1.00 32.70 164 LYS B N 1
ATOM 2938 C CA . LYS B 1 164 ? 28.867 38.190 23.446 1.00 29.88 164 LYS B CA 1
ATOM 2939 C C . LYS B 1 164 ? 27.906 39.357 23.630 1.00 29.29 164 LYS B C 1
ATOM 2940 O O . LYS B 1 164 ? 27.247 39.502 24.664 1.00 28.43 164 LYS B O 1
ATOM 2946 N N . VAL B 1 165 ? 27.835 40.182 22.599 1.00 30.99 165 VAL B N 1
ATOM 2947 C CA . VAL B 1 165 ? 26.990 41.355 22.603 1.00 30.99 165 VAL B CA 1
ATOM 2948 C C . VAL B 1 165 ? 25.556 40.970 22.965 1.00 33.19 165 VAL B C 1
ATOM 2949 O O . VAL B 1 165 ? 24.752 41.815 23.366 1.00 33.95 165 VAL B O 1
ATOM 2953 N N . LYS B 1 166 ? 25.258 39.680 22.856 1.00 33.82 166 LYS B N 1
ATOM 2954 C CA . LYS B 1 166 ? 23.929 39.145 23.163 1.00 34.00 166 LYS B CA 1
ATOM 2955 C C . LYS B 1 166 ? 23.664 39.180 24.677 1.00 31.81 166 LYS B C 1
ATOM 2956 O O . LYS B 1 166 ? 22.522 39.273 25.108 1.00 28.32 166 LYS B O 1
ATOM 2962 N N . TYR B 1 167 ? 24.740 39.125 25.460 1.00 31.57 167 TYR B N 1
ATOM 2963 C CA . TYR B 1 167 ? 24.671 39.132 26.914 1.00 32.04 167 TYR B CA 1
ATOM 2964 C C . TYR B 1 167 ? 24.421 40.506 27.549 1.00 33.73 167 TYR B C 1
ATOM 2965 O O . TYR B 1 167 ? 23.686 40.642 28.545 1.00 34.06 167 TYR B O 1
ATOM 2974 N N . ALA B 1 168 ? 25.028 41.527 26.963 1.00 33.24 168 ALA B N 1
ATOM 2975 C CA . ALA B 1 168 ? 24.925 42.886 27.465 1.00 32.56 168 ALA B CA 1
ATOM 2976 C C . ALA B 1 168 ? 23.514 43.436 27.575 1.00 31.98 168 ALA B C 1
ATOM 2977 O O . ALA B 1 168 ? 22.575 42.904 26.992 1.00 30.60 168 ALA B O 1
ATOM 2979 N N . ASP B 1 169 ? 23.391 44.513 28.343 1.00 32.44 169 ASP B N 1
ATOM 2980 C CA . ASP B 1 169 ? 22.130 45.218 28.521 1.00 33.93 169 ASP B CA 1
ATOM 2981 C C . ASP B 1 169 ? 22.278 46.446 27.623 1.00 35.59 169 ASP B C 1
ATOM 2982 O O . ASP B 1 169 ? 21.297 46.976 27.084 1.00 38.55 169 ASP B O 1
ATOM 2987 N N . TYR B 1 170 ? 23.523 46.907 27.495 1.00 33.56 170 TYR B N 1
ATOM 2988 C CA . TYR B 1 170 ? 23.848 48.055 26.664 1.00 31.63 170 TYR B CA 1
ATOM 2989 C C . TYR B 1 170 ? 25.035 47.717 25.773 1.00 29.89 170 TYR B C 1
ATOM 2990 O O . TYR B 1 170 ? 25.984 47.068 26.213 1.00 27.90 170 TYR B O 1
ATOM 2999 N N . VAL B 1 171 ? 24.974 48.168 24.522 1.00 29.27 171 VAL B N 1
ATOM 3000 C CA . VAL B 1 171 ? 26.061 47.943 23.579 1.00 29.06 171 VAL B CA 1
ATOM 3001 C C . VAL B 1 171 ? 26.647 49.252 23.045 1.00 30.64 171 VAL B C 1
ATOM 3002 O O . VAL B 1 171 ? 25.926 50.060 22.463 1.00 32.97 171 VAL B O 1
ATOM 3006 N N . ILE B 1 172 ? 27.949 49.460 23.251 1.00 31.57 172 ILE B N 1
ATOM 3007 C CA . ILE B 1 172 ? 28.632 50.652 22.741 1.00 31.52 172 ILE B CA 1
ATOM 3008 C C . ILE B 1 172 ? 29.317 50.244 21.428 1.00 32.61 172 ILE B C 1
ATOM 3009 O O . ILE B 1 172 ? 30.279 49.478 21.433 1.00 33.02 172 ILE B O 1
ATOM 3014 N N . ASP B 1 173 ? 28.788 50.738 20.307 1.00 33.68 173 ASP B N 1
ATOM 3015 C CA . ASP B 1 173 ? 29.328 50.442 18.982 1.00 34.47 173 ASP B CA 1
ATOM 3016 C C . ASP B 1 173 ? 30.591 51.251 18.796 1.00 32.82 173 ASP B C 1
ATOM 3017 O O . ASP B 1 173 ? 30.528 52.425 18.456 1.00 33.72 173 ASP B O 1
ATOM 3022 N N . ASN B 1 174 ? 31.741 50.635 19.019 1.00 31.79 174 ASN B N 1
ATOM 3023 C CA . ASN B 1 174 ? 32.990 51.362 18.874 1.00 31.32 174 ASN B CA 1
ATOM 3024 C C . ASN B 1 174 ? 33.669 51.019 17.554 1.00 32.54 174 ASN B C 1
ATOM 3025 O O . ASN B 1 174 ? 34.893 51.069 17.420 1.00 31.67 174 ASN B O 1
ATOM 3030 N N . SER B 1 175 ? 32.848 50.666 16.580 1.00 33.37 175 SER B N 1
ATOM 3031 C CA . SER B 1 175 ? 33.320 50.325 15.255 1.00 35.57 175 SER B CA 1
ATOM 3032 C C . SER B 1 175 ? 33.436 51.588 14.371 1.00 37.98 175 SER B C 1
ATOM 3033 O O . SER B 1 175 ? 34.328 51.676 13.525 1.00 38.65 175 SER B O 1
ATOM 3036 N N . GLY B 1 176 ? 32.525 52.548 14.568 1.00 39.46 176 GLY B N 1
ATOM 3037 C CA . GLY B 1 176 ? 32.538 53.792 13.811 1.00 40.02 176 GLY B CA 1
ATOM 3038 C C . GLY B 1 176 ? 33.539 54.802 14.362 1.00 42.56 176 GLY B C 1
ATOM 3039 O O . GLY B 1 176 ? 34.574 54.395 14.895 1.00 43.36 176 GLY B O 1
ATOM 3040 N N . SER B 1 177 ? 33.243 56.105 14.252 1.00 43.44 177 SER B N 1
ATOM 3041 C CA . SER B 1 177 ? 34.140 57.189 14.732 1.00 43.35 177 SER B CA 1
ATOM 3042 C C . SER B 1 177 ? 34.060 57.452 16.245 1.00 42.56 177 SER B C 1
ATOM 3043 O O . SER B 1 177 ? 33.016 57.253 16.853 1.00 43.87 177 SER B O 1
ATOM 3046 N N . ILE B 1 178 ? 35.147 57.928 16.847 1.00 40.16 178 ILE B N 1
ATOM 3047 C CA . ILE B 1 178 ? 35.131 58.222 18.281 1.00 38.59 178 ILE B CA 1
ATOM 3048 C C . ILE B 1 178 ? 33.893 59.051 18.620 1.00 39.67 178 ILE B C 1
ATOM 3049 O O . ILE B 1 178 ? 33.191 58.777 19.603 1.00 39.52 178 ILE B O 1
ATOM 3054 N N . GLU B 1 179 ? 33.615 60.062 17.802 1.00 40.52 179 GLU B N 1
ATOM 3055 C CA . GLU B 1 179 ? 32.472 60.924 18.069 1.00 42.00 179 GLU B CA 1
ATOM 3056 C C . GLU B 1 179 ? 31.225 60.072 18.270 1.00 40.59 179 GLU B C 1
ATOM 3057 O O . GLU B 1 179 ? 30.490 60.261 19.231 1.00 40.20 179 GLU B O 1
ATOM 3063 N N . GLU B 1 180 ? 31.011 59.115 17.380 1.00 39.12 180 GLU B N 1
ATOM 3064 C CA . GLU B 1 180 ? 29.856 58.255 17.486 1.00 39.13 180 GLU B CA 1
ATOM 3065 C C . GLU B 1 180 ? 29.853 57.420 18.770 1.00 37.55 180 GLU B C 1
ATOM 3066 O O . GLU B 1 180 ? 28.794 57.031 19.270 1.00 35.87 180 GLU B O 1
ATOM 3072 N N . THR B 1 181 ? 31.049 57.131 19.288 1.00 36.49 181 THR B N 1
ATOM 3073 C CA . THR B 1 181 ? 31.209 56.353 20.528 1.00 33.12 181 THR B CA 1
ATOM 3074 C C . THR B 1 181 ? 30.907 57.269 21.707 1.00 33.29 181 THR B C 1
ATOM 3075 O O . THR B 1 181 ? 30.156 56.909 22.616 1.00 32.52 181 THR B O 1
ATOM 3079 N N . TYR B 1 182 ? 31.515 58.450 21.686 1.00 31.75 182 TYR B N 1
ATOM 3080 C CA . TYR B 1 182 ? 31.299 59.410 22.735 1.00 32.42 182 TYR B CA 1
ATOM 3081 C C . TYR B 1 182 ? 29.806 59.608 22.969 1.00 33.29 182 TYR B C 1
ATOM 3082 O O . TYR B 1 182 ? 29.339 59.635 24.109 1.00 34.25 182 TYR B O 1
ATOM 3091 N N . LYS B 1 183 ? 29.062 59.759 21.879 1.00 34.10 183 LYS B N 1
ATOM 3092 C CA . LYS B 1 183 ? 27.620 59.960 21.939 1.00 33.75 183 LYS B CA 1
ATOM 3093 C C . LYS B 1 183 ? 26.920 58.834 22.672 1.00 34.15 183 LYS B C 1
ATOM 3094 O O . LYS B 1 183 ? 26.128 59.078 23.577 1.00 35.44 183 LYS B O 1
ATOM 3100 N N . GLN B 1 184 ? 27.203 57.596 22.290 1.00 33.65 184 GLN B N 1
ATOM 3101 C CA . GLN B 1 184 ? 26.550 56.468 22.946 1.00 34.52 184 GLN B CA 1
ATOM 3102 C C . GLN B 1 184 ? 26.928 56.412 24.418 1.00 32.53 184 GLN B C 1
ATOM 3103 O O . GLN B 1 184 ? 26.067 56.375 25.291 1.00 32.03 184 GLN B O 1
ATOM 3109 N N . VAL B 1 185 ? 28.227 56.409 24.684 1.00 31.23 185 VAL B N 1
ATOM 3110 C CA . VAL B 1 185 ? 28.720 56.339 26.047 1.00 30.36 185 VAL B CA 1
ATOM 3111 C C . VAL B 1 185 ? 27.895 57.268 26.919 1.00 29.85 185 VAL B C 1
ATOM 3112 O O . VAL B 1 185 ? 27.311 56.846 27.924 1.00 27.47 185 VAL B O 1
ATOM 3116 N N . LYS B 1 186 ? 27.851 58.537 26.520 1.00 29.89 186 LYS B N 1
ATOM 3117 C CA . LYS B 1 186 ? 27.112 59.543 27.271 1.00 31.35 186 LYS B CA 1
ATOM 3118 C C . LYS B 1 186 ? 25.676 59.089 27.472 1.00 31.52 186 LYS B C 1
ATOM 3119 O O . LYS B 1 186 ? 25.173 59.011 28.597 1.00 32.14 186 LYS B O 1
ATOM 3125 N N . LYS B 1 187 ? 25.019 58.790 26.363 1.00 30.94 187 LYS B N 1
ATOM 3126 C CA . LYS B 1 187 ? 23.641 58.371 26.410 1.00 30.71 187 LYS B CA 1
ATOM 3127 C C . LYS B 1 187 ? 23.488 57.229 27.418 1.00 30.85 187 LYS B C 1
ATOM 3128 O O . LYS B 1 187 ? 22.574 57.235 28.238 1.00 32.66 187 LYS B O 1
ATOM 3134 N N . VAL B 1 188 ? 24.397 56.263 27.387 1.00 28.91 188 VAL B N 1
ATOM 3135 C CA . VAL B 1 188 ? 24.308 55.144 28.314 1.00 25.37 188 VAL B CA 1
ATOM 3136 C C . VAL B 1 188 ? 24.434 55.614 29.761 1.00 27.84 188 VAL B C 1
ATOM 3137 O O . VAL B 1 188 ? 23.636 55.235 30.624 1.00 27.49 188 VAL B O 1
ATOM 3141 N N . TYR B 1 189 ? 25.445 56.444 30.008 1.00 28.67 189 TYR B N 1
ATOM 3142 C CA . TYR B 1 189 ? 25.719 56.983 31.340 1.00 29.94 189 TYR B CA 1
ATOM 3143 C C . TYR B 1 189 ? 24.546 57.774 31.922 1.00 30.92 189 TYR B C 1
ATOM 3144 O O . TYR B 1 189 ? 24.163 57.588 33.080 1.00 31.74 189 TYR B O 1
ATOM 3153 N N . GLU B 1 190 ? 23.972 58.661 31.126 1.00 31.34 190 GLU B N 1
ATOM 3154 C CA . GLU B 1 190 ? 22.853 59.426 31.615 1.00 32.64 190 GLU B CA 1
ATOM 3155 C C . GLU B 1 190 ? 21.665 58.487 31.889 1.00 32.10 190 GLU B C 1
ATOM 3156 O O . GLU B 1 190 ? 20.777 58.823 32.655 1.00 32.12 190 GLU B O 1
ATOM 3162 N N . GLU B 1 191 ? 21.655 57.300 31.288 1.00 32.76 191 GLU B N 1
ATOM 3163 C CA . GLU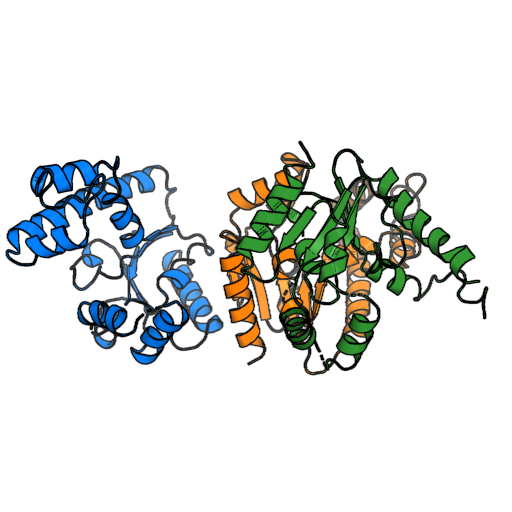 B 1 191 ? 20.554 56.372 31.530 1.00 33.77 191 GLU B CA 1
ATOM 3164 C C . GLU B 1 191 ? 20.819 55.517 32.759 1.00 34.69 191 GLU B C 1
ATOM 3165 O O . GLU B 1 191 ? 19.898 54.991 33.354 1.00 35.67 191 GLU B O 1
ATOM 3171 N N . LEU B 1 192 ? 22.075 55.380 33.152 1.00 37.27 192 LEU B N 1
ATOM 3172 C CA . LEU B 1 192 ? 22.398 54.573 34.325 1.00 39.75 192 LEU B CA 1
ATOM 3173 C C . LEU B 1 192 ? 22.480 55.419 35.582 1.00 41.41 192 LEU B C 1
ATOM 3174 O O . LEU B 1 192 ? 22.545 54.899 36.699 1.00 40.79 192 LEU B O 1
ATOM 3179 N N . THR B 1 193 ? 22.498 56.731 35.389 1.00 43.71 193 THR B N 1
ATOM 3180 C CA . THR B 1 193 ? 22.595 57.667 36.500 1.00 46.21 193 THR B CA 1
ATOM 3181 C C . THR B 1 193 ? 21.328 58.519 36.657 1.00 48.67 193 THR B C 1
ATOM 3182 O O . THR B 1 193 ? 21.187 59.263 37.626 1.00 47.38 193 THR B O 1
ATOM 3186 N N . ARG B 1 194 ? 20.415 58.391 35.698 1.00 52.48 194 ARG B N 1
ATOM 3187 C CA . ARG B 1 194 ? 19.152 59.119 35.720 1.00 55.77 194 ARG B CA 1
ATOM 3188 C C . ARG B 1 194 ? 18.462 58.856 37.044 1.00 57.92 194 ARG B C 1
ATOM 3189 O O . ARG B 1 194 ? 17.836 59.794 37.600 1.00 59.26 194 ARG B O 1
ATOM 3205 N N . LYS C 1 2 ? 63.664 57.052 21.800 1.00 80.11 2 LYS C N 1
ATOM 3206 C CA . LYS C 1 2 ? 62.795 58.182 21.491 1.00 77.72 2 LYS C CA 1
ATOM 3207 C C . LYS C 1 2 ? 61.718 58.352 22.563 1.00 75.08 2 LYS C C 1
ATOM 3208 O O . LYS C 1 2 ? 60.804 57.533 22.664 1.00 74.46 2 LYS C O 1
ATOM 3214 N N . ARG C 1 3 ? 61.829 59.418 23.356 1.00 72.08 3 ARG C N 1
ATOM 3215 C CA . ARG C 1 3 ? 60.862 59.699 24.422 1.00 68.64 3 ARG C CA 1
ATOM 3216 C C . ARG C 1 3 ? 60.267 61.107 24.357 1.00 65.53 3 ARG C C 1
ATOM 3217 O O . ARG C 1 3 ? 60.972 62.110 24.427 1.00 65.17 3 ARG C O 1
ATOM 3225 N N . ILE C 1 4 ? 58.950 61.161 24.234 1.00 61.76 4 ILE C N 1
ATOM 3226 C CA . ILE C 1 4 ? 58.242 62.417 24.143 1.00 57.74 4 ILE C CA 1
ATOM 3227 C C . ILE C 1 4 ? 57.610 62.777 25.479 1.00 55.85 4 ILE C C 1
ATOM 3228 O O . ILE C 1 4 ? 57.338 61.902 26.304 1.00 56.63 4 ILE C O 1
ATOM 3233 N N . GLY C 1 5 ? 57.378 64.068 25.690 1.00 52.76 5 GLY C N 1
ATOM 3234 C CA . GLY C 1 5 ? 56.771 64.515 26.930 1.00 48.75 5 GLY C CA 1
ATOM 3235 C C . GLY C 1 5 ? 55.401 65.101 26.662 1.00 46.06 5 GLY C C 1
ATOM 3236 O O . GLY C 1 5 ? 55.283 66.086 25.928 1.00 46.09 5 GLY C O 1
ATOM 3237 N N . LEU C 1 6 ? 54.370 64.493 27.252 1.00 43.38 6 LEU C N 1
ATOM 3238 C CA . LEU C 1 6 ? 52.978 64.936 27.094 1.00 39.17 6 LEU C CA 1
ATOM 3239 C C . LEU C 1 6 ? 52.546 65.646 28.367 1.00 36.55 6 LEU C C 1
ATOM 3240 O O . LEU C 1 6 ? 52.547 65.056 29.449 1.00 34.56 6 LEU C O 1
ATOM 3245 N N . THR C 1 7 ? 52.156 66.910 28.218 1.00 35.10 7 THR C N 1
ATOM 3246 C CA . THR C 1 7 ? 51.749 67.736 29.351 1.00 34.24 7 THR C CA 1
ATOM 3247 C C . THR C 1 7 ? 50.502 68.598 29.069 1.00 32.72 7 THR C C 1
ATOM 3248 O O . THR C 1 7 ? 49.927 68.532 27.988 1.00 31.25 7 THR C O 1
ATOM 3252 N N . GLY C 1 8 ? 50.093 69.403 30.048 1.00 32.70 8 GLY C N 1
ATOM 3253 C CA . GLY C 1 8 ? 48.923 70.252 29.892 1.00 31.97 8 GLY C CA 1
ATOM 3254 C C . GLY C 1 8 ? 48.400 70.657 31.257 1.00 32.35 8 GLY C C 1
ATOM 3255 O O . GLY C 1 8 ? 49.051 70.403 32.267 1.00 31.57 8 GLY C O 1
ATOM 3256 N N . ASN C 1 9 ? 47.234 71.288 31.303 1.00 32.14 9 ASN C N 1
ATOM 3257 C CA . ASN C 1 9 ? 46.673 71.711 32.572 1.00 31.50 9 ASN C CA 1
ATOM 3258 C C . ASN C 1 9 ? 45.541 70.833 33.017 1.00 30.94 9 ASN C C 1
ATOM 3259 O O . ASN C 1 9 ? 45.003 70.051 32.228 1.00 30.98 9 ASN C O 1
ATOM 3264 N N . ILE C 1 10 ? 45.182 70.964 34.291 1.00 28.86 10 ILE C N 1
ATOM 3265 C CA . ILE C 1 10 ? 44.113 70.170 34.892 1.00 26.44 10 ILE C CA 1
ATOM 3266 C C . ILE C 1 10 ? 42.765 70.329 34.162 1.00 26.95 10 ILE C C 1
ATOM 3267 O O . ILE C 1 10 ? 42.139 71.390 34.183 1.00 28.05 10 ILE C O 1
ATOM 3272 N N . GLY C 1 11 ? 42.339 69.257 33.506 1.00 27.77 11 GLY C N 1
ATOM 3273 C CA . GLY C 1 11 ? 41.080 69.263 32.785 1.00 28.91 11 GLY C CA 1
ATOM 3274 C C . GLY C 1 11 ? 41.252 69.453 31.289 1.00 30.15 11 GLY C C 1
ATOM 3275 O O . GLY C 1 11 ? 40.304 69.328 30.503 1.00 31.30 11 GLY C O 1
ATOM 3276 N N . CYS C 1 12 ? 42.471 69.748 30.874 1.00 30.00 12 CYS C N 1
ATOM 3277 C CA . CYS C 1 12 ? 42.698 69.959 29.469 1.00 30.70 12 CYS C CA 1
ATOM 3278 C C . CYS C 1 12 ? 42.414 68.734 28.638 1.00 30.10 12 CYS C C 1
ATOM 3279 O O . CYS C 1 12 ? 41.939 68.848 27.511 1.00 31.34 12 CYS C O 1
ATOM 3282 N N . GLY C 1 13 ? 42.676 67.558 29.194 1.00 30.00 13 GLY C N 1
ATOM 3283 C CA . GLY C 1 13 ? 42.417 66.334 28.454 1.00 29.62 13 GLY C CA 1
ATOM 3284 C C . GLY C 1 13 ? 43.609 65.404 28.307 1.00 29.23 13 GLY C C 1
ATOM 3285 O O . GLY C 1 13 ? 43.654 64.593 27.387 1.00 30.00 13 GLY C O 1
ATOM 3286 N N . LYS C 1 14 ? 44.567 65.501 29.221 1.00 28.44 14 LYS C N 1
ATOM 3287 C CA . LYS C 1 14 ? 45.740 64.650 29.163 1.00 28.50 14 LYS C CA 1
ATOM 3288 C C . LYS C 1 14 ? 45.429 63.153 29.186 1.00 28.46 14 LYS C C 1
ATOM 3289 O O . LYS C 1 14 ? 45.987 62.393 28.405 1.00 26.83 14 LYS C O 1
ATOM 3295 N N . SER C 1 15 ? 44.546 62.735 30.087 1.00 29.57 15 SER C N 1
ATOM 3296 C CA . SER C 1 15 ? 44.170 61.324 30.215 1.00 30.95 15 SER C CA 1
ATOM 3297 C C . SER C 1 15 ? 43.473 60.781 28.978 1.00 30.35 15 SER C C 1
ATOM 3298 O O . SER C 1 15 ? 43.647 59.612 28.616 1.00 30.51 15 SER C O 1
ATOM 3301 N N . THR C 1 16 ? 42.659 61.609 28.336 1.00 28.92 16 THR C N 1
ATOM 3302 C CA . THR C 1 16 ? 41.982 61.147 27.140 1.00 25.38 16 THR C CA 1
ATOM 3303 C C . THR C 1 16 ? 42.989 60.988 26.037 1.00 25.08 16 THR C C 1
ATOM 3304 O O . THR C 1 16 ? 43.095 59.931 25.424 1.00 23.51 16 THR C O 1
ATOM 3308 N N . VAL 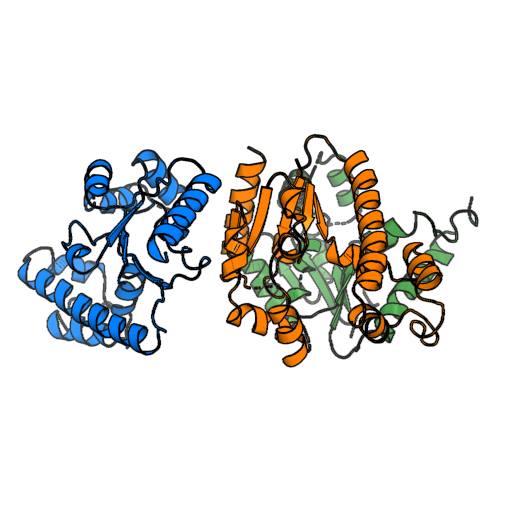C 1 17 ? 43.721 62.064 25.791 1.00 23.78 17 VAL C N 1
ATOM 3309 C CA . VAL C 1 17 ? 44.744 62.063 24.770 1.00 23.50 17 VAL C CA 1
ATOM 3310 C C . VAL C 1 17 ? 45.732 60.922 25.020 1.00 26.76 17 VAL C C 1
ATOM 3311 O O . VAL C 1 17 ? 46.087 60.188 24.093 1.00 28.32 17 VAL C O 1
ATOM 3315 N N . ALA C 1 18 ? 46.159 60.734 26.262 1.00 27.70 18 ALA C N 1
ATOM 3316 C CA . ALA C 1 18 ? 47.093 59.649 26.523 1.00 29.96 18 ALA C CA 1
ATOM 3317 C C . ALA C 1 18 ? 46.560 58.309 25.990 1.00 31.03 18 ALA C C 1
ATOM 3318 O O . ALA C 1 18 ? 47.308 57.563 25.378 1.00 31.61 18 ALA C O 1
ATOM 3320 N N . GLN C 1 19 ? 45.279 58.002 26.194 1.00 33.09 19 GLN C N 1
ATOM 3321 C CA . GLN C 1 19 ? 44.745 56.728 25.701 1.00 33.82 19 GLN C CA 1
ATOM 3322 C C . GLN C 1 19 ? 44.874 56.633 24.197 1.00 35.46 19 GLN C C 1
ATOM 3323 O O . GLN C 1 19 ? 45.395 55.644 23.676 1.00 36.93 19 GLN C O 1
ATOM 3337 N N . PHE C 1 21 ? 46.898 57.813 22.138 1.00 30.68 21 PHE C N 1
ATOM 3338 C CA . PHE C 1 21 ? 48.274 57.500 21.760 1.00 29.97 21 PHE C CA 1
ATOM 3339 C C . PHE C 1 21 ? 48.536 56.025 21.965 1.00 30.41 21 PHE C C 1
ATOM 3340 O O . PHE C 1 21 ? 49.246 55.380 21.188 1.00 30.58 21 PHE C O 1
ATOM 3348 N N . ARG C 1 22 ? 47.959 55.501 23.035 1.00 30.56 22 ARG C N 1
ATOM 3349 C CA . ARG C 1 22 ? 48.102 54.099 23.349 1.00 31.39 22 ARG C CA 1
ATOM 3350 C C . ARG C 1 22 ? 47.510 53.342 22.182 1.00 34.25 22 ARG C C 1
ATOM 3351 O O . ARG C 1 22 ? 48.217 52.633 21.468 1.00 35.91 22 ARG C O 1
ATOM 3359 N N . GLU C 1 23 ? 46.213 53.528 21.971 1.00 36.78 23 GLU C N 1
ATOM 3360 C CA . GLU C 1 23 ? 45.504 52.862 20.891 1.00 38.40 23 GLU C CA 1
ATOM 3361 C C . GLU C 1 23 ? 46.240 52.920 19.562 1.00 37.40 23 GLU C C 1
ATOM 3362 O O . GLU C 1 23 ? 45.944 52.145 18.664 1.00 37.65 23 GLU C O 1
ATOM 3368 N N . LEU C 1 24 ? 47.184 53.845 19.418 1.00 38.52 24 LEU C N 1
ATOM 3369 C CA . LEU C 1 24 ? 47.956 53.917 18.175 1.00 38.26 24 LEU C CA 1
ATOM 3370 C C . LEU C 1 24 ? 49.267 53.133 18.352 1.00 38.71 24 LEU C C 1
ATOM 3371 O O . LEU C 1 24 ? 50.106 53.082 17.457 1.00 40.13 24 LEU C O 1
ATOM 3376 N N . GLY C 1 25 ? 49.421 52.518 19.515 1.00 37.79 25 GLY C N 1
ATOM 3377 C CA . GLY C 1 25 ? 50.601 51.734 19.779 1.00 39.56 25 GLY C CA 1
ATOM 3378 C C . GLY C 1 25 ? 51.749 52.511 20.372 1.00 41.54 25 GLY C C 1
ATOM 3379 O O . GLY C 1 25 ? 52.853 52.536 19.825 1.00 44.17 25 GLY C O 1
ATOM 3380 N N . ALA C 1 26 ? 51.508 53.161 21.495 1.00 42.45 26 ALA C N 1
ATOM 3381 C CA . ALA C 1 26 ? 52.573 53.923 22.127 1.00 43.43 26 ALA C CA 1
ATOM 3382 C C . ALA C 1 26 ? 52.503 53.642 23.611 1.00 44.69 26 ALA C C 1
ATOM 3383 O O . ALA C 1 26 ? 51.418 53.436 24.155 1.00 46.84 26 ALA C O 1
ATOM 3385 N N . TYR C 1 27 ? 53.656 53.597 24.262 1.00 44.37 27 TYR C N 1
ATOM 3386 C CA . TYR C 1 27 ? 53.676 53.351 25.692 1.00 44.67 27 TYR C CA 1
ATOM 3387 C C . TYR C 1 27 ? 53.532 54.708 26.377 1.00 45.30 27 TYR C C 1
ATOM 3388 O O . TYR C 1 27 ? 54.472 55.508 26.357 1.00 46.03 27 TYR C O 1
ATOM 3397 N N . VAL C 1 28 ? 52.358 54.988 26.951 1.00 43.94 28 VAL C N 1
ATOM 3398 C CA . VAL C 1 28 ? 52.153 56.268 27.629 1.00 42.09 28 VAL C CA 1
ATOM 3399 C C . VAL C 1 28 ? 52.129 56.022 29.117 1.00 42.24 28 VAL C C 1
ATOM 3400 O O . VAL C 1 28 ? 51.274 55.302 29.603 1.00 40.96 28 VAL C O 1
ATOM 3404 N N . LEU C 1 29 ? 53.093 56.608 29.823 1.00 44.38 29 LEU C N 1
ATOM 3405 C CA . LEU C 1 29 ? 53.208 56.467 31.275 1.00 47.77 29 LEU C CA 1
ATOM 3406 C C . LEU C 1 29 ? 52.563 57.646 31.998 1.00 50.21 29 LEU C C 1
ATOM 3407 O O . LEU C 1 29 ? 52.731 58.803 31.608 1.00 51.21 29 LEU C O 1
ATOM 3412 N N . ASP C 1 30 ? 51.831 57.347 33.061 1.00 52.77 30 ASP C N 1
ATOM 3413 C CA . ASP C 1 30 ? 51.161 58.377 33.839 1.00 55.05 30 ASP C CA 1
ATOM 3414 C C . ASP C 1 30 ? 52.115 58.778 34.934 1.00 55.79 30 ASP C C 1
ATOM 3415 O O . ASP C 1 30 ? 52.204 58.110 35.954 1.00 55.44 30 ASP C O 1
ATOM 3420 N N . ALA C 1 31 ? 52.827 59.870 34.731 1.00 58.24 31 ALA C N 1
ATOM 3421 C CA . ALA C 1 31 ? 53.789 60.304 35.723 1.00 62.12 31 ALA C CA 1
ATOM 3422 C C . ALA C 1 31 ? 53.155 60.826 37.012 1.00 64.40 31 ALA C C 1
ATOM 3423 O O . ALA C 1 31 ? 53.740 60.699 38.087 1.00 64.28 31 ALA C O 1
ATOM 3425 N N . ASP C 1 32 ? 51.963 61.407 36.911 1.00 66.96 32 ASP C N 1
ATOM 3426 C CA . ASP C 1 32 ? 51.285 61.943 38.090 1.00 70.06 32 ASP C CA 1
ATOM 3427 C C . ASP C 1 32 ? 50.612 60.833 38.932 1.00 73.15 32 ASP C C 1
ATOM 3428 O O . ASP C 1 32 ? 50.428 61.004 40.139 1.00 73.94 32 ASP C O 1
ATOM 3433 N N . LYS C 1 33 ? 50.258 59.707 38.300 1.00 76.44 33 LYS C N 1
ATOM 3434 C CA . LYS C 1 33 ? 49.593 58.568 38.970 1.00 79.53 33 LYS C CA 1
ATOM 3435 C C . LYS C 1 33 ? 50.617 57.613 39.567 1.00 81.18 33 LYS C C 1
ATOM 3436 O O . LYS C 1 33 ? 50.325 56.878 40.513 1.00 81.07 33 LYS C O 1
ATOM 3442 N N . LEU C 1 34 ? 51.809 57.633 38.977 1.00 83.84 34 LEU C N 1
ATOM 3443 C CA . LEU C 1 34 ? 52.937 56.792 39.372 1.00 86.05 34 LEU C CA 1
ATOM 3444 C C . LEU C 1 34 ? 53.546 57.255 40.685 1.00 88.01 34 LEU C C 1
ATOM 3445 O O . LEU C 1 34 ? 54.033 56.446 41.474 1.00 87.89 34 LEU C O 1
ATOM 3450 N N . ILE C 1 35 ? 53.527 58.564 40.909 1.00 90.58 35 ILE C N 1
ATOM 3451 C CA . ILE C 1 35 ? 54.080 59.122 42.129 1.00 93.29 35 ILE C CA 1
ATOM 3452 C C . ILE C 1 35 ? 53.122 58.925 43.304 1.00 96.22 35 ILE C C 1
ATOM 3453 O O . ILE C 1 35 ? 53.558 58.627 44.419 1.00 97.07 35 ILE C O 1
ATOM 3458 N N . HIS C 1 36 ? 51.823 59.079 43.046 1.00 98.86 36 HIS C N 1
ATOM 3459 C CA . HIS C 1 36 ? 50.797 58.925 44.075 1.00 101.19 36 HIS C CA 1
ATOM 3460 C C . HIS C 1 36 ? 50.805 57.506 44.661 1.00 103.25 36 HIS C C 1
ATOM 3461 O O . HIS C 1 36 ? 50.498 57.319 45.839 1.00 103.74 36 HIS C O 1
ATOM 3468 N N . SER C 1 37 ? 51.163 56.513 43.845 1.00 105.72 37 SER C N 1
ATOM 3469 C CA . SER C 1 37 ? 51.212 55.114 44.293 1.00 107.89 37 SER C CA 1
ATOM 3470 C C . SER C 1 37 ? 52.477 54.822 45.105 1.00 109.33 37 SER C C 1
ATOM 3471 O O . SER C 1 37 ? 52.577 53.795 45.785 1.00 108.81 37 SER C O 1
ATOM 3474 N N . PHE C 1 38 ? 53.443 55.730 45.022 1.00 110.91 38 PHE C N 1
ATOM 3475 C CA . PHE C 1 38 ? 54.692 55.583 45.745 1.00 113.10 38 PHE C CA 1
ATOM 3476 C C . PHE C 1 38 ? 54.476 55.653 47.251 1.00 115.01 38 PHE C C 1
ATOM 3477 O O . PHE C 1 38 ? 55.393 55.385 48.027 1.00 115.82 38 PHE C O 1
ATOM 3485 N N . TYR C 1 39 ? 53.261 56.006 47.659 1.00 117.04 39 TYR C N 1
ATOM 3486 C CA . TYR C 1 39 ? 52.922 56.122 49.077 1.00 118.70 39 TYR C CA 1
ATOM 3487 C C . TYR C 1 39 ? 51.807 55.151 49.446 1.00 120.36 39 TYR C C 1
ATOM 3488 O O . TYR C 1 39 ? 50.669 55.561 49.692 1.00 120.52 39 TYR C O 1
ATOM 3497 N N . ARG C 1 40 ? 52.145 53.864 49.482 1.00 122.72 40 ARG C N 1
ATOM 3498 C CA . ARG C 1 40 ? 51.181 52.816 49.815 1.00 124.71 40 ARG C CA 1
ATOM 3499 C C . ARG C 1 40 ? 51.737 51.800 50.824 1.00 124.92 40 ARG C C 1
ATOM 3500 O O . ARG C 1 40 ? 51.517 51.915 52.031 1.00 124.57 40 ARG C O 1
ATOM 3508 N N . LYS C 1 41 ? 52.451 50.802 50.317 1.00 125.04 41 LYS C N 1
ATOM 3509 C CA . LYS C 1 41 ? 53.023 49.771 51.164 1.00 125.26 41 LYS C CA 1
ATOM 3510 C C . LYS C 1 41 ? 54.383 49.366 50.616 1.00 126.32 41 LYS C C 1
ATOM 3511 O O . LYS C 1 41 ? 54.725 48.183 50.577 1.00 126.52 41 LYS C O 1
ATOM 3517 N N . GLY C 1 42 ? 55.153 50.365 50.194 1.00 127.16 42 GLY C N 1
ATOM 3518 C CA . GLY C 1 42 ? 56.475 50.119 49.645 1.00 128.34 42 GLY C CA 1
ATOM 3519 C C . GLY C 1 42 ? 57.328 51.373 49.613 1.00 129.42 42 GLY C C 1
ATOM 3520 O O . GLY C 1 42 ? 58.438 51.365 49.085 1.00 128.69 42 GLY C O 1
ATOM 3521 N N . HIS C 1 43 ? 56.798 52.453 50.181 1.00 131.67 43 HIS C N 1
ATOM 3522 C CA . HIS C 1 43 ? 57.489 53.739 50.239 1.00 134.09 43 HIS C CA 1
ATOM 3523 C C . HIS C 1 43 ? 58.854 53.629 50.909 1.00 136.27 43 HIS C C 1
ATOM 3524 O O . HIS C 1 43 ? 58.964 53.154 52.042 1.00 136.28 43 HIS C O 1
ATOM 3531 N N . PRO C 1 44 ? 59.915 54.079 50.214 1.00 138.49 44 PRO C N 1
ATOM 3532 C CA . PRO C 1 44 ? 61.302 54.049 50.706 1.00 139.65 44 PRO C CA 1
ATOM 3533 C C . PRO C 1 44 ? 61.612 55.084 51.795 1.00 140.02 44 PRO C C 1
ATOM 3534 O O . PRO C 1 44 ? 61.829 54.737 52.958 1.00 139.24 44 PRO C O 1
ATOM 3538 N N . VAL C 1 45 ? 61.636 56.353 51.395 1.00 140.82 45 VAL C N 1
ATOM 3539 C CA . VAL C 1 45 ? 61.909 57.461 52.302 1.00 141.27 45 VAL C CA 1
ATOM 3540 C C . VAL C 1 45 ? 60.683 57.761 53.163 1.00 141.55 45 VAL C C 1
ATOM 3541 O O . VAL C 1 45 ? 60.503 58.883 53.635 1.00 141.58 45 VAL C O 1
ATOM 3545 N N . TYR C 1 46 ? 59.841 56.752 53.360 1.00 141.93 46 TYR C N 1
ATOM 3546 C CA . TYR C 1 46 ? 58.635 56.912 54.164 1.00 142.26 46 TYR C CA 1
ATOM 3547 C C . TYR C 1 46 ? 59.017 57.217 55.612 1.00 142.01 46 TYR C C 1
ATOM 3548 O O . TYR C 1 46 ? 58.433 58.093 56.251 1.00 142.27 46 TYR C O 1
ATOM 3557 N N . GLU C 1 47 ? 60.008 56.491 56.121 1.00 141.41 47 GLU C N 1
ATOM 3558 C CA . GLU C 1 47 ? 60.479 56.677 57.492 1.00 140.10 47 GLU C CA 1
ATOM 3559 C C . GLU C 1 47 ? 61.894 57.253 57.480 1.00 138.86 47 GLU C C 1
ATOM 3560 O O . GLU C 1 47 ? 62.387 57.748 58.494 1.00 138.55 47 GLU C O 1
ATOM 3566 N N . GLU C 1 48 ? 62.534 57.176 56.316 1.00 137.17 48 GLU C N 1
ATOM 3567 C CA . GLU C 1 48 ? 63.894 57.664 56.123 1.00 135.13 48 GLU C CA 1
ATOM 3568 C C . GLU C 1 48 ? 63.926 59.189 56.087 1.00 133.67 48 GLU C C 1
ATOM 3569 O O . GLU C 1 48 ? 64.956 59.791 55.774 1.00 133.24 48 GLU C O 1
ATOM 3575 N N . VAL C 1 49 ? 62.790 59.803 56.409 1.00 132.34 49 VAL C N 1
ATOM 3576 C CA . VAL C 1 49 ? 62.657 61.259 56.419 1.00 130.81 49 VAL C CA 1
ATOM 3577 C C . VAL C 1 49 ? 61.994 61.749 57.713 1.00 129.62 49 VAL C C 1
ATOM 3578 O O . VAL C 1 49 ? 62.441 62.724 58.320 1.00 129.02 49 VAL C O 1
ATOM 3582 N N . VAL C 1 50 ? 60.927 61.068 58.124 1.00 128.54 50 VAL C N 1
ATOM 3583 C CA . VAL C 1 50 ? 60.202 61.429 59.336 1.00 127.38 50 VAL C CA 1
ATOM 3584 C C . VAL C 1 50 ? 61.114 61.392 60.555 1.00 127.25 50 VAL C C 1
ATOM 3585 O O . VAL C 1 50 ? 61.764 62.382 60.886 1.00 126.81 50 VAL C O 1
ATOM 3589 N N . LYS C 1 82 ? 65.538 68.683 50.361 1.00 145.18 82 LYS C N 1
ATOM 3590 C CA . LYS C 1 82 ? 65.518 67.408 51.068 1.00 145.79 82 LYS C CA 1
ATOM 3591 C C . LYS C 1 82 ? 64.935 66.255 50.245 1.00 146.37 82 LYS C C 1
ATOM 3592 O O . LYS C 1 82 ? 65.658 65.349 49.820 1.00 146.72 82 LYS C O 1
ATOM 3598 N N . LEU C 1 83 ? 63.622 66.291 50.033 1.00 146.75 83 LEU C N 1
ATOM 3599 C CA . LEU C 1 83 ? 62.915 65.253 49.280 1.00 146.70 83 LEU C CA 1
ATOM 3600 C C . LEU C 1 83 ? 63.420 65.152 47.840 1.00 146.84 83 LEU C C 1
ATOM 3601 O O . LEU C 1 83 ? 63.377 64.083 47.229 1.00 146.43 83 LEU C O 1
ATOM 3606 N N . GLU C 1 84 ? 63.901 66.277 47.316 1.00 147.23 84 GLU C N 1
ATOM 3607 C CA . GLU C 1 84 ? 64.411 66.363 45.950 1.00 147.21 84 GLU C CA 1
ATOM 3608 C C . GLU C 1 84 ? 65.600 65.439 45.721 1.00 146.87 84 GLU C C 1
ATOM 3609 O O . GLU C 1 84 ? 65.928 65.106 44.582 1.00 146.79 84 GLU C O 1
ATOM 3615 N N . GLU C 1 85 ? 66.246 65.032 46.808 1.00 146.64 85 GLU C N 1
ATOM 3616 C CA . GLU C 1 85 ? 67.401 64.148 46.724 1.00 145.96 85 GLU C CA 1
ATOM 3617 C C . GLU C 1 85 ? 66.994 62.711 46.396 1.00 145.39 85 GLU C C 1
ATOM 3618 O O . GLU C 1 85 ? 67.825 61.902 45.982 1.00 145.64 85 GLU C O 1
ATOM 3624 N N . ILE C 1 86 ? 65.713 62.399 46.578 1.00 143.94 86 ILE C N 1
ATOM 3625 C CA . ILE C 1 86 ? 65.210 61.061 46.286 1.00 142.11 86 ILE C CA 1
ATOM 3626 C C . ILE C 1 86 ? 64.010 61.093 45.342 1.00 140.62 86 ILE C C 1
ATOM 3627 O O . ILE C 1 86 ? 63.431 60.053 45.017 1.00 140.30 86 ILE C O 1
ATOM 3632 N N . THR C 1 87 ? 63.648 62.293 44.896 1.00 137.97 87 THR C N 1
ATOM 3633 C CA . THR C 1 87 ? 62.530 62.469 43.977 1.00 136.11 87 THR C CA 1
ATOM 3634 C C . THR C 1 87 ? 62.881 61.882 42.613 1.00 134.55 87 THR C C 1
ATOM 3635 O O . THR C 1 87 ? 62.335 60.853 42.211 1.00 133.20 87 THR C O 1
ATOM 3639 N N . HIS C 1 88 ? 63.809 62.540 41.919 1.00 133.04 88 HIS C N 1
ATOM 3640 C CA . HIS C 1 88 ? 64.254 62.114 40.592 1.00 131.17 88 HIS C CA 1
ATOM 3641 C C . HIS C 1 88 ? 65.052 60.817 40.629 1.00 130.27 88 HIS C C 1
ATOM 3642 O O . HIS C 1 88 ? 65.681 60.431 39.638 1.00 130.08 88 HIS C O 1
ATOM 3649 N N . ARG C 1 89 ? 65.014 60.154 41.783 1.00 129.00 89 ARG C N 1
ATOM 3650 C CA . ARG C 1 89 ? 65.710 58.889 42.001 1.00 127.50 89 ARG C CA 1
ATOM 3651 C C . ARG C 1 89 ? 64.727 57.741 41.788 1.00 128.31 89 ARG C C 1
ATOM 3652 O O . ARG C 1 89 ? 64.957 56.854 40.966 1.00 128.12 89 ARG C O 1
ATOM 3660 N N . ALA C 1 90 ? 63.630 57.763 42.538 1.00 129.17 90 ALA C N 1
ATOM 3661 C CA . ALA C 1 90 ? 62.616 56.725 42.424 1.00 130.35 90 ALA C CA 1
ATOM 3662 C C . ALA C 1 90 ? 61.979 56.792 41.045 1.00 130.42 90 ALA C C 1
ATOM 3663 O O . ALA C 1 90 ? 61.525 55.782 40.504 1.00 129.93 90 ALA C O 1
ATOM 3665 N N . LEU C 1 91 ? 61.947 57.992 40.477 1.00 132.16 91 LEU C N 1
ATOM 3666 C CA . LEU C 1 91 ? 61.365 58.188 39.158 1.00 133.62 91 LEU C CA 1
ATOM 3667 C C . LEU C 1 91 ? 62.274 57.554 38.116 1.00 134.65 91 LEU C C 1
ATOM 3668 O O . LEU C 1 91 ? 61.899 56.583 37.455 1.00 134.77 91 LEU C O 1
ATOM 3673 N N . TYR C 1 92 ? 63.478 58.106 37.987 1.00 137.34 92 TYR C N 1
ATOM 3674 C CA . TYR C 1 92 ? 64.456 57.616 37.022 1.00 139.71 92 TYR C CA 1
ATOM 3675 C C . TYR C 1 92 ? 64.595 56.093 37.074 1.00 140.53 92 TYR C C 1
ATOM 3676 O O . TYR C 1 92 ? 65.116 55.484 36.140 1.00 141.06 92 TYR C O 1
ATOM 3685 N N . LYS C 1 93 ? 64.122 55.484 38.160 1.00 140.11 93 LYS C N 1
ATOM 3686 C CA . LYS C 1 93 ? 64.190 54.032 38.320 1.00 139.20 93 LYS C CA 1
ATOM 3687 C C . LYS C 1 93 ? 63.022 53.328 37.638 1.00 138.02 93 LYS C C 1
ATOM 3688 O O . LYS C 1 93 ? 63.208 52.558 36.695 1.00 137.78 93 LYS C O 1
ATOM 3694 N N . GLU C 1 94 ? 61.817 53.594 38.121 1.00 136.21 94 GLU C N 1
ATOM 3695 C CA . GLU C 1 94 ? 60.629 52.980 37.556 1.00 134.33 94 GLU C CA 1
ATOM 3696 C C . GLU C 1 94 ? 60.558 53.223 36.059 1.00 132.66 94 GLU C C 1
ATOM 3697 O O . GLU C 1 94 ? 60.087 52.374 35.308 1.00 132.34 94 GLU C O 1
ATOM 3703 N N . ILE C 1 95 ? 61.038 54.383 35.628 1.00 131.11 95 ILE C N 1
ATOM 3704 C CA . ILE C 1 95 ? 61.011 54.723 34.213 1.00 129.90 95 ILE C CA 1
ATOM 3705 C C . ILE C 1 95 ? 62.044 53.962 33.390 1.00 128.83 95 ILE C C 1
ATOM 3706 O O . ILE C 1 95 ? 61.683 53.192 32.500 1.00 128.39 95 ILE C O 1
ATOM 3711 N N . GLU C 1 96 ? 63.326 54.172 33.681 1.00 127.62 96 GLU C N 1
ATOM 3712 C CA . GLU C 1 96 ? 64.375 53.491 32.929 1.00 126.11 96 GLU C CA 1
ATOM 3713 C C . GLU C 1 96 ? 64.142 51.988 32.966 1.00 124.19 96 GLU C C 1
ATOM 3714 O O . GLU C 1 96 ? 64.591 51.256 32.085 1.00 124.71 96 GLU C O 1
ATOM 3720 N N . LYS C 1 97 ? 63.434 51.530 33.990 1.00 120.99 97 LYS C N 1
ATOM 3721 C CA . LYS C 1 97 ? 63.148 50.114 34.122 1.00 117.64 97 LYS C CA 1
ATOM 3722 C C . LYS C 1 97 ? 62.331 49.664 32.909 1.00 114.75 97 LYS C C 1
ATOM 3723 O O . LYS C 1 97 ? 62.735 48.766 32.167 1.00 114.32 97 LYS C O 1
ATOM 3729 N N . ILE C 1 98 ? 61.194 50.317 32.695 1.00 110.70 98 ILE C N 1
ATOM 3730 C CA . ILE C 1 98 ? 60.308 49.980 31.584 1.00 106.57 98 ILE C CA 1
ATOM 3731 C C . ILE C 1 98 ? 60.943 50.258 30.228 1.00 104.01 98 ILE C C 1
ATOM 3732 O O . ILE C 1 98 ? 60.672 49.563 29.250 1.00 102.87 98 ILE C O 1
ATOM 3737 N N . THR C 1 99 ? 61.776 51.289 30.175 1.00 100.27 99 THR C N 1
ATOM 3738 C CA . THR C 1 99 ? 62.444 51.677 28.939 1.00 97.72 99 THR C CA 1
ATOM 3739 C C . THR C 1 99 ? 63.297 50.527 28.395 1.00 95.49 99 THR C C 1
ATOM 3740 O O . THR C 1 99 ? 63.224 50.181 27.207 1.00 95.10 99 THR C O 1
ATOM 3744 N N . LYS C 1 100 ? 64.108 49.947 29.279 1.00 91.81 100 LYS C N 1
ATOM 3745 C CA . LYS C 1 100 ? 64.991 48.830 28.941 1.00 87.38 100 LYS C CA 1
ATOM 3746 C C . LYS C 1 100 ? 64.163 47.654 28.418 1.00 85.42 100 LYS C C 1
ATOM 3747 O O . LYS C 1 100 ? 64.352 47.199 27.287 1.00 83.09 100 LYS C O 1
ATOM 3753 N N . ASN C 1 101 ? 63.238 47.182 29.248 1.00 83.74 101 ASN C N 1
ATOM 3754 C CA . ASN C 1 101 ? 62.354 46.075 28.892 1.00 83.31 101 ASN C CA 1
ATOM 3755 C C . ASN C 1 101 ? 61.546 46.389 27.643 1.00 82.63 101 ASN C C 1
ATOM 3756 O O . ASN C 1 101 ? 61.098 45.478 26.949 1.00 82.62 101 ASN C O 1
ATOM 3761 N N . LEU C 1 102 ? 61.355 47.681 27.374 1.00 81.99 102 LEU C N 1
ATOM 3762 C CA . LEU C 1 102 ? 60.584 48.140 26.217 1.00 81.59 102 LEU C CA 1
ATOM 3763 C C . LEU C 1 102 ? 61.342 47.877 24.924 1.00 80.15 102 LEU C C 1
ATOM 3764 O O . LEU C 1 102 ? 62.559 48.084 24.864 1.00 80.75 102 LEU C O 1
ATOM 3769 N N . SER C 1 103 ? 60.621 47.448 23.887 1.00 79.66 103 SER C N 1
ATOM 3770 C CA . SER C 1 103 ? 61.248 47.142 22.598 1.00 78.17 103 SER C CA 1
ATOM 3771 C C . SER C 1 103 ? 62.001 48.347 22.060 1.00 78.30 103 SER C C 1
ATOM 3772 O O . SER C 1 103 ? 62.777 48.245 21.108 1.00 78.52 103 SER C O 1
ATOM 3775 N N . GLU C 1 104 ? 61.753 49.491 22.682 1.00 78.76 104 GLU C N 1
ATOM 3776 C CA . GLU C 1 104 ? 62.391 50.749 22.308 1.00 78.97 104 GLU C CA 1
ATOM 3777 C C . GLU C 1 104 ? 62.372 51.071 20.802 1.00 79.84 104 GLU C C 1
ATOM 3778 O O . GLU C 1 104 ? 63.027 52.013 20.342 1.00 79.84 104 GLU C O 1
ATOM 3784 N N . ASP C 1 105 ? 61.617 50.286 20.039 1.00 80.63 105 ASP C N 1
ATOM 3785 C CA . ASP C 1 105 ? 61.496 50.515 18.606 1.00 81.47 105 ASP C CA 1
ATOM 3786 C C . ASP C 1 105 ? 60.123 51.075 18.268 1.00 80.73 105 ASP C C 1
ATOM 3787 O O . ASP C 1 105 ? 59.716 51.131 17.099 1.00 81.31 105 ASP C O 1
ATOM 3792 N N . THR C 1 106 ? 59.425 51.498 19.321 1.00 80.93 106 THR C N 1
ATOM 3793 C CA . THR C 1 106 ? 58.102 52.095 19.221 1.00 78.54 106 THR C CA 1
ATOM 3794 C C . THR C 1 106 ? 58.194 53.565 19.625 1.00 77.32 106 THR C C 1
ATOM 3795 O O . THR C 1 106 ? 58.993 54.329 19.074 1.00 78.94 106 THR C O 1
ATOM 3799 N N . LEU C 1 107 ? 57.397 53.962 20.606 1.00 73.90 107 LEU C N 1
ATOM 3800 C CA . LEU C 1 107 ? 57.390 55.351 21.018 1.00 69.23 107 LEU C CA 1
ATOM 3801 C C . LEU C 1 107 ? 57.022 55.415 22.491 1.00 66.57 107 LEU C C 1
ATOM 3802 O O . LEU C 1 107 ? 56.128 54.701 22.952 1.00 67.35 107 LEU C O 1
ATOM 3807 N N . PHE C 1 108 ? 57.713 56.272 23.229 1.00 61.30 108 PHE C N 1
ATOM 3808 C CA . PHE C 1 108 ? 57.457 56.412 24.652 1.00 56.66 108 PHE C CA 1
ATOM 3809 C C . PHE C 1 108 ? 57.080 57.843 24.987 1.00 55.46 108 PHE C C 1
ATOM 3810 O O . PHE C 1 108 ? 57.800 58.781 24.652 1.00 55.16 108 PHE C O 1
ATOM 3818 N N . ILE C 1 109 ? 55.944 58.004 25.652 1.00 53.61 109 ILE C N 1
ATOM 3819 C CA . ILE C 1 109 ? 55.466 59.323 26.030 1.00 50.21 109 ILE C CA 1
ATOM 3820 C C . ILE C 1 109 ? 55.280 59.371 27.536 1.00 49.62 109 ILE C C 1
ATOM 3821 O O . ILE C 1 109 ? 54.795 58.409 28.126 1.00 48.73 109 ILE C O 1
ATOM 3826 N N . LEU C 1 110 ? 55.678 60.475 28.161 1.00 49.16 110 LEU C N 1
ATOM 3827 C CA . LEU C 1 110 ? 55.517 60.613 29.608 1.00 49.84 110 LEU C CA 1
ATOM 3828 C C . LEU C 1 110 ? 54.541 61.751 29.930 1.00 51.10 110 LEU C C 1
ATOM 3829 O O . LEU C 1 110 ? 54.866 62.930 29.750 1.00 51.66 110 LEU C O 1
ATOM 3834 N N . GLU C 1 111 ? 53.343 61.376 30.391 1.00 50.77 111 GLU C N 1
ATOM 3835 C CA . GLU C 1 111 ? 52.275 62.315 30.756 1.00 50.29 111 GLU C CA 1
ATOM 3836 C C . GLU C 1 111 ? 52.495 62.899 32.160 1.00 50.80 111 GLU C C 1
ATOM 3837 O O . GLU C 1 111 ? 52.369 62.193 33.162 1.00 51.32 111 GLU C O 1
ATOM 3843 N N . ALA C 1 112 ? 52.834 64.188 32.218 1.00 49.94 112 ALA C N 1
ATOM 3844 C CA . ALA C 1 112 ? 53.064 64.888 33.485 1.00 49.03 112 ALA C CA 1
ATOM 3845 C C . ALA C 1 112 ? 52.566 66.340 33.383 1.00 48.47 112 ALA C C 1
ATOM 3846 O O . ALA C 1 112 ? 52.778 67.011 32.369 1.00 48.49 112 ALA C O 1
ATOM 3848 N N . SER C 1 113 ? 51.923 66.828 34.440 1.00 47.89 113 SER C N 1
ATOM 3849 C CA . SER C 1 113 ? 51.370 68.181 34.432 1.00 48.39 113 SER C CA 1
ATOM 3850 C C . SER C 1 113 ? 52.245 69.328 34.956 1.00 48.68 113 SER C C 1
ATOM 3851 O O . SER C 1 113 ? 51.746 70.434 35.183 1.00 49.30 113 SER C O 1
ATOM 3854 N N . LEU C 1 114 ? 53.538 69.069 35.145 1.00 48.28 114 LEU C N 1
ATOM 3855 C CA . LEU C 1 114 ? 54.485 70.075 35.633 1.00 46.55 114 LEU C CA 1
ATOM 3856 C C . LEU C 1 114 ? 55.776 70.038 34.820 1.00 47.98 114 LEU C C 1
ATOM 3857 O O . LEU C 1 114 ? 56.772 70.653 35.194 1.00 47.93 114 LEU C O 1
ATOM 3862 N N . LEU C 1 115 ? 55.753 69.300 33.715 1.00 49.01 115 LEU C N 1
ATOM 3863 C CA . LEU C 1 115 ? 56.910 69.171 32.851 1.00 49.58 115 LEU C CA 1
ATOM 3864 C C . LEU C 1 115 ? 57.506 70.540 32.544 1.00 51.70 115 LEU C C 1
ATOM 3865 O O . LEU C 1 115 ? 58.705 70.750 32.707 1.00 51.16 115 LEU C O 1
ATOM 3870 N N . VAL C 1 116 ? 56.667 71.481 32.120 1.00 54.18 116 VAL C N 1
ATOM 3871 C CA . VAL C 1 116 ? 57.146 72.824 31.786 1.00 55.14 116 VAL C CA 1
ATOM 3872 C C . VAL C 1 116 ? 57.475 73.633 33.027 1.00 56.56 116 VAL C C 1
ATOM 3873 O O . VAL C 1 116 ? 58.588 74.125 33.178 1.00 56.04 116 VAL C O 1
ATOM 3877 N N . GLU C 1 117 ? 56.491 73.768 33.907 1.00 59.30 117 GLU C N 1
ATOM 3878 C CA . GLU C 1 117 ? 56.658 74.524 35.133 1.00 62.12 117 GLU C CA 1
ATOM 3879 C C . GLU C 1 117 ? 57.947 74.154 35.835 1.00 63.61 117 GLU C C 1
ATOM 3880 O O . GLU C 1 117 ? 58.824 74.997 36.028 1.00 63.87 117 GLU C O 1
ATOM 3886 N N . LYS C 1 118 ? 58.057 72.884 36.209 1.00 65.25 118 LYS C N 1
ATOM 3887 C CA . LYS C 1 118 ? 59.246 72.386 36.882 1.00 67.01 118 LYS C CA 1
ATOM 3888 C C . LYS C 1 118 ? 60.473 72.668 36.018 1.00 68.29 118 LYS C C 1
ATOM 3889 O O . LYS C 1 118 ? 61.325 73.467 36.391 1.00 69.73 118 LYS C O 1
ATOM 3895 N N . GLY C 1 119 ? 60.558 72.019 34.863 1.00 68.78 119 GLY C N 1
ATOM 3896 C CA . GLY C 1 119 ? 61.692 72.242 33.990 1.00 69.85 119 GLY C CA 1
ATOM 3897 C C . GLY C 1 119 ? 62.141 70.982 33.281 1.00 72.04 119 GLY C C 1
ATOM 3898 O O . GLY C 1 119 ? 63.110 71.002 32.528 1.00 72.55 119 GLY C O 1
ATOM 3899 N N . THR C 1 120 ? 61.436 69.882 33.518 1.00 73.14 120 THR C N 1
ATOM 3900 C CA . THR C 1 120 ? 61.766 68.610 32.893 1.00 74.99 120 THR C CA 1
ATOM 3901 C C . THR C 1 120 ? 61.394 68.638 31.412 1.00 77.11 120 THR C C 1
ATOM 3902 O O . THR C 1 120 ? 61.027 67.617 30.833 1.00 77.14 120 THR C O 1
ATOM 3906 N N . TYR C 1 121 ? 61.480 69.813 30.801 1.00 79.23 121 TYR C N 1
ATOM 3907 C CA . TYR C 1 121 ? 61.144 69.952 29.398 1.00 81.93 121 TYR C CA 1
ATOM 3908 C C . TYR C 1 121 ? 62.243 69.417 28.483 1.00 81.66 121 TYR C C 1
ATOM 3909 O O . TYR C 1 121 ? 62.014 68.475 27.730 1.00 82.23 121 TYR C O 1
ATOM 3918 N N . LYS C 1 122 ? 63.432 70.010 28.551 1.00 80.87 122 LYS C N 1
ATOM 3919 C CA . LYS C 1 122 ? 64.557 69.607 27.696 1.00 80.40 122 LYS C CA 1
ATOM 3920 C C . LYS C 1 122 ? 64.853 68.097 27.765 1.00 78.11 122 LYS C C 1
ATOM 3921 O O . LYS C 1 122 ? 65.417 67.517 26.834 1.00 77.36 122 LYS C O 1
ATOM 3927 N N . ASN C 1 123 ? 64.457 67.470 28.868 1.00 75.32 123 ASN C N 1
ATOM 3928 C CA . ASN C 1 123 ? 64.663 66.039 29.063 1.00 72.28 123 ASN C CA 1
ATOM 3929 C C . ASN C 1 123 ? 63.972 65.180 27.984 1.00 70.68 123 ASN C C 1
ATOM 3930 O O . ASN C 1 123 ? 64.095 63.954 27.983 1.00 70.92 123 ASN C O 1
ATOM 3935 N N . TYR C 1 124 ? 63.242 65.811 27.072 1.00 68.06 124 TYR C N 1
ATOM 3936 C CA . TYR C 1 124 ? 62.562 65.062 26.025 1.00 65.92 124 TYR C CA 1
ATOM 3937 C C . TYR C 1 124 ? 62.888 65.637 24.660 1.00 63.96 124 TYR C C 1
ATOM 3938 O O . TYR C 1 124 ? 63.151 66.833 24.526 1.00 63.45 124 TYR C O 1
ATOM 3947 N N . ASP C 1 125 ? 62.885 64.763 23.657 1.00 61.67 125 ASP C N 1
ATOM 3948 C CA . ASP C 1 125 ? 63.191 65.122 22.277 1.00 59.17 125 ASP C CA 1
ATOM 3949 C C . ASP C 1 125 ? 62.108 66.038 21.751 1.00 55.98 125 ASP C C 1
ATOM 3950 O O . ASP C 1 125 ? 62.373 66.998 21.023 1.00 54.76 125 ASP C O 1
ATOM 3955 N N . LYS C 1 126 ? 60.876 65.733 22.128 1.00 53.17 126 LYS C N 1
ATOM 3956 C CA . LYS C 1 126 ? 59.747 66.541 21.705 1.00 50.10 126 LYS C CA 1
ATOM 3957 C C . LYS C 1 126 ? 58.753 66.714 22.852 1.00 47.33 126 LYS C C 1
ATOM 3958 O O . LYS C 1 126 ? 58.608 65.835 23.696 1.00 48.28 126 LYS C O 1
ATOM 3964 N N . LEU C 1 127 ? 58.103 67.872 22.901 1.00 44.57 127 LEU C N 1
ATOM 3965 C CA . LEU C 1 127 ? 57.108 68.153 23.931 1.00 40.33 127 LEU C CA 1
ATOM 3966 C C . LEU C 1 127 ? 55.768 68.418 23.280 1.00 38.39 127 LEU C C 1
ATOM 3967 O O . LEU C 1 127 ? 55.649 69.193 22.323 1.00 37.14 127 LEU C O 1
ATOM 3972 N N . ILE C 1 128 ? 54.751 67.757 23.800 1.00 36.60 128 ILE C N 1
ATOM 3973 C CA . ILE C 1 128 ? 53.412 67.949 23.285 1.00 34.86 128 ILE C CA 1
ATOM 3974 C C . ILE C 1 128 ? 52.572 68.448 24.451 1.00 34.36 128 ILE C C 1
ATOM 3975 O O . ILE C 1 128 ? 52.775 68.033 25.592 1.00 35.94 128 ILE C O 1
ATOM 3980 N N . VAL C 1 129 ? 51.681 69.392 24.185 1.00 31.86 129 VAL C N 1
ATOM 3981 C CA . VAL C 1 129 ? 50.821 69.905 25.240 1.00 29.58 129 VAL C CA 1
ATOM 3982 C C . VAL C 1 129 ? 49.373 69.920 24.743 1.00 30.87 129 VAL C C 1
ATOM 3983 O O . VAL C 1 129 ? 49.110 70.213 23.578 1.00 30.66 129 VAL C O 1
ATOM 3987 N N . VAL C 1 130 ? 48.438 69.533 25.603 1.00 30.18 130 VAL C N 1
ATOM 3988 C CA . VAL C 1 130 ? 47.044 69.530 25.197 1.00 28.21 130 VAL C CA 1
ATOM 3989 C C . VAL C 1 130 ? 46.384 70.784 25.741 1.00 27.15 130 VAL C C 1
ATOM 3990 O O . VAL C 1 130 ? 46.473 71.100 26.929 1.00 25.14 130 VAL C O 1
ATOM 3994 N N . TYR C 1 131 ? 45.744 71.511 24.835 1.00 26.70 131 TYR C N 1
ATOM 3995 C CA . TYR C 1 131 ? 45.109 72.767 25.178 1.00 23.60 131 TYR C CA 1
ATOM 3996 C C . TYR C 1 131 ? 43.603 72.823 25.323 1.00 22.49 131 TYR C C 1
ATOM 3997 O O . TYR C 1 131 ? 42.820 72.306 24.512 1.00 18.88 131 TYR C O 1
ATOM 4006 N N . ALA C 1 132 ? 43.223 73.512 26.384 1.00 22.60 132 ALA C N 1
ATOM 4007 C CA . ALA C 1 132 ? 41.838 73.778 26.686 1.00 20.91 132 ALA C CA 1
ATOM 4008 C C . ALA C 1 132 ? 41.831 75.034 27.536 1.00 21.10 132 ALA C C 1
ATOM 4009 O O . ALA C 1 132 ? 42.649 75.217 28.458 1.00 21.01 132 ALA C O 1
ATOM 4011 N N . PRO C 1 133 ? 40.927 75.940 27.201 1.00 20.94 133 PRO C N 1
ATOM 4012 C CA . PRO C 1 133 ? 40.792 77.193 27.917 1.00 20.81 133 PRO C CA 1
ATOM 4013 C C . PRO C 1 133 ? 40.205 76.927 29.305 1.00 22.94 133 PRO C C 1
ATOM 4014 O O . PRO C 1 133 ? 39.330 76.058 29.498 1.00 21.40 133 PRO C O 1
ATOM 4018 N N . TYR C 1 134 ? 40.717 77.683 30.272 1.00 25.00 134 TYR C N 1
ATOM 4019 C CA . TYR C 1 134 ? 40.297 77.579 31.664 1.00 25.39 134 TYR C CA 1
ATOM 4020 C C . TYR C 1 134 ? 38.828 77.269 31.810 1.00 26.30 134 TYR C C 1
ATOM 4021 O O . TYR C 1 134 ? 38.464 76.356 32.535 1.00 28.25 134 TYR C O 1
ATOM 4030 N N . GLU C 1 135 ? 37.992 78.028 31.114 1.00 26.76 135 GLU C N 1
ATOM 4031 C CA . GLU C 1 135 ? 36.559 77.848 31.203 1.00 25.72 135 GLU C CA 1
ATOM 4032 C C . GLU C 1 135 ? 36.074 76.427 31.013 1.00 24.76 135 GLU C C 1
ATOM 4033 O O . GLU C 1 135 ? 35.238 75.955 31.782 1.00 25.27 135 GLU C O 1
ATOM 4039 N N . VAL C 1 136 ? 36.585 75.731 30.004 1.00 24.78 136 VAL C N 1
ATOM 4040 C CA . VAL C 1 136 ? 36.106 74.361 29.766 1.00 25.94 136 VAL C CA 1
ATOM 4041 C C . VAL C 1 136 ? 36.771 73.337 30.687 1.00 25.06 136 VAL C C 1
ATOM 4042 O O . VAL C 1 136 ? 36.144 72.369 31.088 1.00 24.29 136 VAL C O 1
ATOM 4046 N N . CYS C 1 137 ? 38.033 73.553 31.031 1.00 24.89 137 CYS C N 1
ATOM 4047 C CA . CYS C 1 137 ? 38.696 72.628 31.929 1.00 24.94 137 CYS C CA 1
ATOM 4048 C C . CYS C 1 137 ? 37.904 72.571 33.226 1.00 24.90 137 CYS C C 1
ATOM 4049 O O . CYS C 1 137 ? 37.603 71.498 33.736 1.00 27.32 137 CYS C O 1
ATOM 4052 N N . LYS C 1 138 ? 37.555 73.735 33.749 1.00 23.99 138 LYS C N 1
ATOM 4053 C CA . LYS C 1 138 ? 36.778 73.815 34.963 1.00 22.04 138 LYS C CA 1
ATOM 4054 C C . LYS C 1 138 ? 35.483 73.005 34.818 1.00 24.78 138 LYS C C 1
ATOM 4055 O O . LYS C 1 138 ? 35.281 72.053 35.558 1.00 24.51 138 LYS C O 1
ATOM 4061 N N . GLU C 1 139 ? 34.623 73.342 33.858 1.00 27.68 139 GLU C N 1
ATOM 4062 C CA . GLU C 1 139 ? 33.370 72.604 33.681 1.00 30.25 139 GLU C CA 1
ATOM 4063 C C . GLU C 1 139 ? 33.670 71.117 33.727 1.00 30.15 139 GLU C C 1
ATOM 4064 O O . GLU C 1 139 ? 33.193 70.394 34.598 1.00 32.97 139 GLU C O 1
ATOM 4070 N N . ARG C 1 140 ? 34.492 70.681 32.783 1.00 28.82 140 ARG C N 1
ATOM 4071 C CA . ARG C 1 140 ? 34.893 69.295 32.664 1.00 26.24 140 ARG C CA 1
ATOM 4072 C C . ARG C 1 140 ? 35.467 68.713 33.950 1.00 24.94 140 ARG C C 1
ATOM 4073 O O . ARG C 1 140 ? 35.230 67.554 34.259 1.00 26.17 140 ARG C O 1
ATOM 4081 N N . ALA C 1 141 ? 36.224 69.499 34.704 1.00 23.37 141 ALA C N 1
ATOM 4082 C CA . ALA C 1 141 ? 36.780 68.988 35.953 1.00 22.97 141 ALA C CA 1
ATOM 4083 C C . ALA C 1 141 ? 35.663 68.828 36.985 1.00 22.67 141 ALA C C 1
ATOM 4084 O O . ALA C 1 141 ? 35.739 67.972 37.855 1.00 22.86 141 ALA C O 1
ATOM 4086 N N . ILE C 1 142 ? 34.625 69.644 36.890 1.00 23.04 142 ILE C N 1
ATOM 4087 C CA . ILE C 1 142 ? 33.539 69.531 37.834 1.00 25.78 142 ILE C CA 1
ATOM 4088 C C . ILE C 1 142 ? 32.647 68.376 37.454 1.00 28.92 142 ILE C C 1
ATOM 4089 O O . ILE C 1 142 ? 32.061 67.721 38.322 1.00 29.52 142 ILE C O 1
ATOM 4094 N N . LYS C 1 143 ? 32.532 68.135 36.151 1.00 31.80 143 LYS C N 1
ATOM 4095 C CA . LYS C 1 143 ? 31.700 67.045 35.629 1.00 35.34 143 LYS C CA 1
ATOM 4096 C C . LYS C 1 143 ? 32.279 65.706 36.071 1.00 37.28 143 LYS C C 1
ATOM 4097 O O . LYS C 1 143 ? 31.622 64.690 35.956 1.00 37.64 143 LYS C O 1
ATOM 4103 N N . ARG C 1 144 ? 33.517 65.723 36.563 1.00 41.37 144 ARG C N 1
ATOM 4104 C CA . ARG C 1 144 ? 34.173 64.521 37.071 1.00 44.86 144 ARG C CA 1
ATOM 4105 C C . ARG C 1 144 ? 34.238 64.617 38.610 1.00 47.09 144 ARG C C 1
ATOM 4106 O O . ARG C 1 144 ? 34.759 63.712 39.264 1.00 48.65 144 ARG C O 1
ATOM 4114 N N . GLY C 1 145 ? 33.750 65.727 39.174 1.00 48.18 145 GLY C N 1
ATOM 4115 C CA . GLY C 1 145 ? 33.758 65.920 40.620 1.00 49.50 145 GLY C CA 1
ATOM 4116 C C . GLY C 1 145 ? 35.021 66.508 41.237 1.00 50.97 145 GLY C C 1
ATOM 4117 O O . GLY C 1 145 ? 36.062 65.863 41.265 1.00 51.10 145 GLY C O 1
ATOM 4126 N N . SER C 1 147 ? 34.340 69.927 42.999 1.00 58.81 147 SER C N 1
ATOM 4127 C CA . SER C 1 147 ? 33.691 71.037 43.695 1.00 62.96 147 SER C CA 1
ATOM 4128 C C . SER C 1 147 ? 34.372 72.345 43.327 1.00 62.84 147 SER C C 1
ATOM 4129 O O . SER C 1 147 ? 34.064 73.407 43.869 1.00 62.62 147 SER C O 1
ATOM 4132 N N . GLU C 1 148 ? 35.313 72.243 42.403 1.00 62.59 148 GLU C N 1
ATOM 4133 C CA . GLU C 1 148 ? 36.044 73.389 41.920 1.00 62.64 148 GLU C CA 1
ATOM 4134 C C . GLU C 1 148 ? 36.807 74.060 43.012 1.00 61.56 148 GLU C C 1
ATOM 4135 O O . GLU C 1 148 ? 37.494 75.040 42.774 1.00 63.36 148 GLU C O 1
ATOM 4141 N N . GLU C 1 149 ? 36.694 73.538 44.218 1.00 61.16 149 GLU C N 1
ATOM 4142 C CA . GLU C 1 149 ? 37.420 74.142 45.313 1.00 60.17 149 GLU C CA 1
ATOM 4143 C C . GLU C 1 149 ? 38.861 73.724 45.118 1.00 57.93 149 GLU C C 1
ATOM 4144 O O . GLU C 1 149 ? 39.761 74.548 45.177 1.00 56.30 149 GLU C O 1
ATOM 4150 N N . ASP C 1 150 ? 39.078 72.442 44.859 1.00 57.40 150 ASP C N 1
ATOM 4151 C CA . ASP C 1 150 ? 40.434 71.960 44.656 1.00 57.38 150 ASP C CA 1
ATOM 4152 C C . ASP C 1 150 ? 40.852 72.199 43.227 1.00 53.54 150 ASP C C 1
ATOM 4153 O O . ASP C 1 150 ? 42.017 72.464 42.957 1.00 54.92 150 ASP C O 1
ATOM 4158 N N . PHE C 1 151 ? 39.909 72.076 42.302 1.00 48.65 151 PHE C N 1
ATOM 4159 C CA . PHE C 1 151 ? 40.235 72.318 40.908 1.00 43.46 151 PHE C CA 1
ATOM 4160 C C . PHE C 1 151 ? 40.918 73.673 40.906 1.00 42.07 151 PHE C C 1
ATOM 4161 O O . PHE C 1 151 ? 42.022 73.839 40.394 1.00 41.62 151 PHE C O 1
ATOM 4169 N N . GLU C 1 152 ? 40.249 74.633 41.527 1.00 41.12 152 GLU C N 1
ATOM 4170 C CA . GLU C 1 152 ? 40.754 75.980 41.584 1.00 40.86 152 GLU C CA 1
ATOM 4171 C C . GLU C 1 152 ? 42.196 76.089 42.066 1.00 42.57 152 GLU C C 1
ATOM 4172 O O . GLU C 1 152 ? 42.980 76.843 41.488 1.00 45.17 152 GLU C O 1
ATOM 4178 N N . ARG C 1 153 ? 42.565 75.346 43.102 1.00 42.10 153 ARG C N 1
ATOM 4179 C CA . ARG C 1 153 ? 43.927 75.448 43.608 1.00 43.28 153 ARG C CA 1
ATOM 4180 C C . ARG C 1 153 ? 44.930 74.750 42.716 1.00 43.33 153 ARG C C 1
ATOM 4181 O O . ARG C 1 153 ? 46.039 75.243 42.499 1.00 43.90 153 ARG C O 1
ATOM 4189 N N . ARG C 1 154 ? 44.543 73.599 42.194 1.00 42.67 154 ARG C N 1
ATOM 4190 C CA . ARG C 1 154 ? 45.435 72.849 41.345 1.00 42.20 154 ARG C CA 1
ATOM 4191 C C . ARG C 1 154 ? 45.744 73.677 40.119 1.00 41.16 154 ARG C C 1
ATOM 4192 O O . ARG C 1 154 ? 46.860 73.640 39.623 1.00 42.49 154 ARG C O 1
ATOM 4200 N N . TRP C 1 155 ? 44.764 74.441 39.641 1.00 40.08 155 TRP C N 1
ATOM 4201 C CA . TRP C 1 155 ? 44.978 75.275 38.464 1.00 38.65 155 TRP C CA 1
ATOM 4202 C C . TRP C 1 155 ? 45.871 76.479 38.730 1.00 39.68 155 TRP C C 1
ATOM 4203 O O . TRP C 1 155 ? 46.637 76.878 37.856 1.00 41.37 155 TRP C O 1
ATOM 4214 N N . LYS C 1 156 ? 45.777 77.077 39.915 1.00 40.52 156 LYS C N 1
ATOM 4215 C CA . LYS C 1 156 ? 46.627 78.231 40.216 1.00 41.31 156 LYS C CA 1
ATOM 4216 C C . LYS C 1 156 ? 48.064 77.753 40.390 1.00 40.52 156 LYS C C 1
ATOM 4217 O O . LYS C 1 156 ? 48.998 78.540 40.337 1.00 38.79 156 LYS C O 1
ATOM 4223 N N . LYS C 1 157 ? 48.220 76.450 40.590 1.00 41.34 157 LYS C N 1
ATOM 4224 C CA . LYS C 1 157 ? 49.528 75.855 40.781 1.00 43.62 157 LYS C CA 1
ATOM 4225 C C . LYS C 1 157 ? 50.250 75.536 39.464 1.00 44.49 157 LYS C C 1
ATOM 4226 O O . LYS C 1 157 ? 51.451 75.228 39.460 1.00 45.56 157 LYS C O 1
ATOM 4232 N N . GLN C 1 158 ? 49.523 75.610 38.349 1.00 44.29 158 GLN C N 1
ATOM 4233 C CA . GLN C 1 158 ? 50.087 75.333 37.024 1.00 43.66 158 GLN C CA 1
ATOM 4234 C C . GLN C 1 158 ? 50.169 76.644 36.249 1.00 44.93 158 GLN C C 1
ATOM 4235 O O . GLN C 1 158 ? 49.307 77.513 36.404 1.00 45.55 158 GLN C O 1
ATOM 4249 N N . PRO C 1 160 ? 49.720 79.350 33.372 1.00 43.77 160 PRO C N 1
ATOM 4250 C CA . PRO C 1 160 ? 48.630 79.538 32.415 1.00 42.95 160 PRO C CA 1
ATOM 4251 C C . PRO C 1 160 ? 48.738 78.608 31.212 1.00 43.28 160 PRO C C 1
ATOM 4252 O O . PRO C 1 160 ? 49.817 78.412 30.651 1.00 41.32 160 PRO C O 1
ATOM 4256 N N . ILE C 1 161 ? 47.609 78.032 30.821 1.00 43.95 161 ILE C N 1
ATOM 4257 C CA . ILE C 1 161 ? 47.598 77.098 29.713 1.00 45.12 161 ILE C CA 1
ATOM 4258 C C . ILE C 1 161 ? 47.925 77.760 28.387 1.00 45.57 161 ILE C C 1
ATOM 4259 O O . ILE C 1 161 ? 48.268 77.084 27.414 1.00 45.71 161 ILE C O 1
ATOM 4264 N N . GLU C 1 162 ? 47.823 79.085 28.355 1.00 45.73 162 GLU C N 1
ATOM 4265 C CA . GLU C 1 162 ? 48.102 79.844 27.138 1.00 46.18 162 GLU C CA 1
ATOM 4266 C C . GLU C 1 162 ? 49.592 80.133 26.918 1.00 46.52 162 GLU C C 1
ATOM 4267 O O . GLU C 1 162 ? 50.025 80.406 25.792 1.00 46.36 162 GLU C O 1
ATOM 4273 N N . GLU C 1 163 ? 50.366 80.083 27.996 1.00 46.44 163 GLU C N 1
ATOM 4274 C CA . GLU C 1 163 ? 51.798 80.308 27.913 1.00 47.46 163 GLU C CA 1
ATOM 4275 C C . GLU C 1 163 ? 52.512 78.967 27.956 1.00 47.22 163 GLU C C 1
ATOM 4276 O O . GLU C 1 163 ? 53.680 78.851 27.576 1.00 46.96 163 GLU C O 1
ATOM 4282 N N . LYS C 1 164 ? 51.806 77.947 28.427 1.00 45.66 164 LYS C N 1
ATOM 4283 C CA . LYS C 1 164 ? 52.399 76.634 28.493 1.00 43.65 164 LYS C CA 1
ATOM 4284 C C . LYS C 1 164 ? 52.559 76.121 27.079 1.00 42.17 164 LYS C C 1
ATOM 4285 O O . LYS C 1 164 ? 53.631 75.682 26.695 1.00 42.46 164 LYS C O 1
ATOM 4291 N N . VAL C 1 165 ? 51.490 76.194 26.301 1.00 41.92 165 VAL C N 1
ATOM 4292 C CA . VAL C 1 165 ? 51.514 75.718 24.924 1.00 40.87 165 VAL C CA 1
ATOM 4293 C C . VAL C 1 165 ? 52.637 76.320 24.088 1.00 41.60 165 VAL C C 1
ATOM 4294 O O . VAL C 1 165 ? 53.055 75.737 23.087 1.00 41.52 165 VAL C O 1
ATOM 4298 N N . LYS C 1 166 ? 53.126 77.488 24.492 1.00 43.41 166 LYS C N 1
ATOM 4299 C CA . LYS C 1 166 ? 54.202 78.153 23.750 1.00 44.69 166 LYS C CA 1
ATOM 4300 C C . LYS C 1 166 ? 55.529 77.394 23.870 1.00 45.80 166 LYS C C 1
ATOM 4301 O O . LYS C 1 166 ? 56.529 77.797 23.281 1.00 47.78 166 LYS C O 1
ATOM 4307 N N . TYR C 1 167 ? 55.519 76.288 24.614 1.00 44.93 167 TYR C N 1
ATOM 4308 C CA . TYR C 1 167 ? 56.706 75.483 24.821 1.00 41.43 167 TYR C CA 1
ATOM 4309 C C . TYR C 1 167 ? 56.648 74.185 24.058 1.00 42.07 167 TYR C C 1
ATOM 4310 O O . TYR C 1 167 ? 57.640 73.457 23.985 1.00 44.16 167 TYR C O 1
ATOM 4319 N N . ALA C 1 168 ? 55.499 73.865 23.487 1.00 41.12 168 ALA C N 1
ATOM 4320 C CA . ALA C 1 168 ? 55.412 72.590 22.787 1.00 41.38 168 ALA C CA 1
ATOM 4321 C C . ALA C 1 168 ? 55.728 72.688 21.329 1.00 40.67 168 ALA C C 1
ATOM 4322 O O . ALA C 1 168 ? 55.662 73.764 20.736 1.00 42.08 168 ALA C O 1
ATOM 4324 N N . ASP C 1 169 ? 56.087 71.546 20.758 1.00 39.85 169 ASP C N 1
ATOM 4325 C CA . ASP C 1 169 ? 56.397 71.479 19.341 1.00 39.21 169 ASP C CA 1
ATOM 4326 C C . ASP C 1 169 ? 55.139 70.923 18.702 1.00 38.62 169 ASP C C 1
ATOM 4327 O O . ASP C 1 169 ? 54.961 70.987 17.491 1.00 38.35 169 ASP C O 1
ATOM 4332 N N . TYR C 1 170 ? 54.264 70.374 19.536 1.00 39.67 170 TYR C N 1
ATOM 4333 C CA . TYR C 1 170 ? 53.002 69.815 19.062 1.00 41.47 170 TYR C CA 1
ATOM 4334 C C . TYR C 1 170 ? 51.877 70.194 20.038 1.00 39.06 170 TYR C C 1
ATOM 4335 O O . TYR C 1 170 ? 51.930 69.849 21.213 1.00 38.70 170 TYR C O 1
ATOM 4344 N N . VAL C 1 171 ? 50.871 70.916 19.554 1.00 36.39 171 VAL C N 1
ATOM 4345 C CA . VAL C 1 171 ? 49.763 71.315 20.410 1.00 34.30 171 VAL C CA 1
ATOM 4346 C C . VAL C 1 171 ? 48.473 70.619 19.991 1.00 34.17 171 VAL C C 1
ATOM 4347 O O . VAL C 1 171 ? 48.088 70.681 18.825 1.00 34.73 171 VAL C O 1
ATOM 4351 N N . ILE C 1 172 ? 47.823 69.936 20.937 1.00 33.42 172 ILE C N 1
ATOM 4352 C CA . ILE C 1 172 ? 46.565 69.234 20.659 1.00 33.29 172 ILE C CA 1
ATOM 4353 C C . ILE C 1 172 ? 45.393 70.101 21.126 1.00 34.94 172 ILE C C 1
ATOM 4354 O O . ILE C 1 172 ? 45.318 70.463 22.300 1.00 35.56 172 ILE C O 1
ATOM 4359 N N . ASP C 1 173 ? 44.488 70.439 20.208 1.00 34.27 173 ASP C N 1
ATOM 4360 C CA . ASP C 1 173 ? 43.325 71.250 20.553 1.00 34.10 173 ASP C CA 1
ATOM 4361 C C . ASP C 1 173 ? 42.256 70.291 21.017 1.00 34.47 173 ASP C C 1
ATOM 4362 O O . ASP C 1 173 ? 41.760 69.476 20.244 1.00 35.50 173 ASP C O 1
ATOM 4367 N N . ASN C 1 174 ? 41.884 70.398 22.281 1.00 33.80 174 ASN C N 1
ATOM 4368 C CA . ASN C 1 174 ? 40.890 69.501 22.819 1.00 32.37 174 ASN C CA 1
ATOM 4369 C C . ASN C 1 174 ? 39.590 70.188 23.241 1.00 31.42 174 ASN C C 1
ATOM 4370 O O . ASN C 1 174 ? 38.733 69.575 23.864 1.00 30.74 174 ASN C O 1
ATOM 4375 N N . SER C 1 175 ? 39.445 71.458 22.884 1.00 31.63 175 SER C N 1
ATOM 4376 C CA . SER C 1 175 ? 38.248 72.230 23.217 1.00 33.07 175 SER C CA 1
ATOM 4377 C C . SER C 1 175 ? 37.087 71.999 22.236 1.00 34.43 175 SER C C 1
ATOM 4378 O O . SER C 1 175 ? 35.932 72.323 22.529 1.00 35.89 175 SER C O 1
ATOM 4381 N N . GLY C 1 176 ? 37.398 71.442 21.070 1.00 33.50 176 GLY C N 1
ATOM 4382 C CA . GLY C 1 176 ? 36.376 71.186 20.069 1.00 30.97 176 GLY C CA 1
ATOM 4383 C C . GLY C 1 176 ? 35.841 69.768 20.166 1.00 29.73 176 GLY C C 1
ATOM 4384 O O . GLY C 1 176 ? 35.850 69.194 21.237 1.00 29.79 176 GLY C O 1
ATOM 4385 N N . SER C 1 177 ? 35.387 69.192 19.059 1.00 29.00 177 SER C N 1
ATOM 4386 C CA . SER C 1 177 ? 34.841 67.846 19.087 1.00 29.54 177 SER C CA 1
ATOM 4387 C C . SER C 1 177 ? 35.896 66.814 19.429 1.00 31.35 177 SER C C 1
ATOM 4388 O O . SER C 1 177 ? 37.091 67.111 19.410 1.00 32.88 177 SER C O 1
ATOM 4391 N N . ILE C 1 178 ? 35.451 65.595 19.732 1.00 32.69 178 ILE C N 1
ATOM 4392 C CA . ILE C 1 178 ? 36.362 64.505 20.072 1.00 33.17 178 ILE C CA 1
ATOM 4393 C C . ILE C 1 178 ? 37.061 64.092 18.790 1.00 35.02 178 ILE C C 1
ATOM 4394 O O . ILE C 1 178 ? 38.226 63.718 18.819 1.00 35.01 178 ILE C O 1
ATOM 4399 N N . GLU C 1 179 ? 36.337 64.161 17.673 1.00 37.71 179 GLU C N 1
ATOM 4400 C CA . GLU C 1 179 ? 36.884 63.813 16.359 1.00 40.22 179 GLU C CA 1
ATOM 4401 C C . GLU C 1 179 ? 38.055 64.716 16.043 1.00 38.97 179 GLU C C 1
ATOM 4402 O O . GLU C 1 179 ? 39.054 64.286 15.493 1.00 37.67 179 GLU C O 1
ATOM 4408 N N . GLU C 1 180 ? 37.917 65.982 16.394 1.00 40.38 180 GLU C N 1
ATOM 4409 C CA . GLU C 1 180 ? 38.967 66.943 16.139 1.00 42.43 180 GLU C CA 1
ATOM 4410 C C . GLU C 1 180 ? 40.237 66.643 16.901 1.00 42.25 180 GLU C C 1
ATOM 4411 O O . GLU C 1 180 ? 41.309 66.507 16.316 1.00 42.29 180 GLU C O 1
ATOM 4417 N N . THR C 1 181 ? 40.112 66.544 18.216 1.00 41.86 181 THR C N 1
ATOM 4418 C CA . THR C 1 181 ? 41.263 66.301 19.056 1.00 40.39 181 THR C CA 1
ATOM 4419 C C . THR C 1 181 ? 41.897 64.954 18.796 1.00 39.75 181 THR C C 1
ATOM 4420 O O . THR C 1 181 ? 43.040 64.714 19.166 1.00 38.19 181 THR C O 1
ATOM 4424 N N . TYR C 1 182 ? 41.150 64.080 18.141 1.00 41.52 182 TYR C N 1
ATOM 4425 C CA . TYR C 1 182 ? 41.653 62.759 17.819 1.00 43.05 182 TYR C CA 1
ATOM 4426 C C . TYR C 1 182 ? 42.422 62.859 16.518 1.00 43.42 182 TYR C C 1
ATOM 4427 O O . TYR C 1 182 ? 43.564 62.408 16.417 1.00 43.40 182 TYR C O 1
ATOM 4436 N N . LYS C 1 183 ? 41.793 63.466 15.517 1.00 43.52 183 LYS C N 1
ATOM 4437 C CA . LYS C 1 183 ? 42.451 63.616 14.233 1.00 44.24 183 LYS C CA 1
ATOM 4438 C C . LYS C 1 183 ? 43.806 64.309 14.396 1.00 43.85 183 LYS C C 1
ATOM 4439 O O . LYS C 1 183 ? 44.692 64.146 13.557 1.00 44.56 183 LYS C O 1
ATOM 4445 N N . GLN C 1 184 ? 43.968 65.067 15.478 1.00 41.51 184 GLN C N 1
ATOM 4446 C CA . GLN C 1 184 ? 45.221 65.759 15.734 1.00 39.78 184 GLN C CA 1
ATOM 4447 C C . GLN C 1 184 ? 46.244 64.795 16.292 1.00 40.54 184 GLN C C 1
ATOM 4448 O O . GLN C 1 184 ? 47.367 64.726 15.802 1.00 41.34 184 GLN C O 1
ATOM 4454 N N . VAL C 1 185 ? 45.867 64.054 17.327 1.00 41.50 185 VAL C N 1
ATOM 4455 C CA . VAL C 1 185 ? 46.810 63.118 17.917 1.00 42.33 185 VAL C CA 1
ATOM 4456 C C . VAL C 1 185 ? 47.241 62.136 16.847 1.00 42.03 185 VAL C C 1
ATOM 4457 O O . VAL C 1 185 ? 48.400 61.754 16.798 1.00 43.53 185 VAL C O 1
ATOM 4461 N N . LYS C 1 186 ? 46.328 61.741 15.967 1.00 41.84 186 LYS C N 1
ATOM 4462 C CA . LYS C 1 186 ? 46.710 60.785 14.940 1.00 42.24 186 LYS C CA 1
ATOM 4463 C C . LYS C 1 186 ? 47.830 61.349 14.094 1.00 41.82 186 LYS C C 1
ATOM 4464 O O . LYS C 1 186 ? 48.772 60.642 13.767 1.00 40.67 186 LYS C O 1
ATOM 4470 N N . LYS C 1 187 ? 47.723 62.626 13.744 1.00 43.13 187 LYS C N 1
ATOM 4471 C CA . LYS C 1 187 ? 48.744 63.281 12.939 1.00 45.21 187 LYS C CA 1
ATOM 4472 C C . LYS C 1 187 ? 50.055 63.349 13.705 1.00 46.39 187 LYS C C 1
ATOM 4473 O O . LYS C 1 187 ? 51.106 62.960 13.204 1.00 46.78 187 LYS C O 1
ATOM 4479 N N . VAL C 1 188 ? 49.988 63.835 14.931 1.00 47.58 188 VAL C N 1
ATOM 4480 C CA . VAL C 1 188 ? 51.176 63.934 15.738 1.00 48.69 188 VAL C CA 1
ATOM 4481 C C . VAL C 1 188 ? 51.881 62.605 15.819 1.00 50.58 188 VAL C C 1
ATOM 4482 O O . VAL C 1 188 ? 53.086 62.539 15.664 1.00 51.84 188 VAL C O 1
ATOM 4486 N N . TYR C 1 189 ? 51.143 61.536 16.056 1.00 53.70 189 TYR C N 1
ATOM 4487 C CA . TYR C 1 189 ? 51.791 60.243 16.140 1.00 58.50 189 TYR C CA 1
ATOM 4488 C C . TYR C 1 189 ? 52.394 59.868 14.793 1.00 62.23 189 TYR C C 1
ATOM 4489 O O . TYR C 1 189 ? 53.552 59.468 14.735 1.00 64.24 189 TYR C O 1
ATOM 4498 N N . GLU C 1 190 ? 51.630 60.014 13.710 1.00 65.77 190 GLU C N 1
ATOM 4499 C CA . GLU C 1 190 ? 52.139 59.693 12.375 1.00 68.35 190 GLU C CA 1
ATOM 4500 C C . GLU C 1 190 ? 53.447 60.409 12.112 1.00 69.26 190 GLU C C 1
ATOM 4501 O O . GLU C 1 190 ? 54.480 59.779 11.932 1.00 69.50 190 GLU C O 1
ATOM 4507 N N . GLU C 1 191 ? 53.420 61.726 12.094 1.00 71.71 191 GLU C N 1
ATOM 4508 C CA . GLU C 1 191 ? 54.657 62.436 11.861 1.00 75.58 191 GLU C CA 1
ATOM 4509 C C . GLU C 1 191 ? 55.542 62.413 13.098 1.00 75.02 191 GLU C C 1
ATOM 4510 O O . GLU C 1 191 ? 55.954 63.456 13.586 1.00 74.87 191 GLU C O 1
ATOM 4516 N N . LEU C 1 192 ? 55.834 61.227 13.611 1.00 75.50 192 LEU C N 1
ATOM 4517 C CA . LEU C 1 192 ? 56.692 61.118 14.784 1.00 77.03 192 LEU C CA 1
ATOM 4518 C C . LEU C 1 192 ? 57.116 59.672 14.932 1.00 78.89 192 LEU C C 1
ATOM 4519 O O . LEU C 1 192 ? 57.929 59.319 15.790 1.00 77.61 192 LEU C O 1
ATOM 4524 N N . THR C 1 193 ? 56.549 58.850 14.058 1.00 82.17 193 THR C N 1
ATOM 4525 C CA . THR C 1 193 ? 56.797 57.421 14.029 1.00 85.47 193 THR C CA 1
ATOM 4526 C C . THR C 1 193 ? 56.969 56.961 12.576 1.00 88.35 193 THR C C 1
ATOM 4527 O O . THR C 1 193 ? 56.598 55.839 12.234 1.00 89.96 193 THR C O 1
ATOM 4531 N N . ARG C 1 194 ? 57.527 57.825 11.726 1.00 91.09 194 ARG C N 1
ATOM 4532 C CA . ARG C 1 194 ? 57.741 57.493 10.309 1.00 92.88 194 ARG C CA 1
ATOM 4533 C C . ARG C 1 194 ? 59.105 57.956 9.780 1.00 92.23 194 ARG C C 1
ATOM 4534 O O . ARG C 1 194 ? 59.836 57.123 9.192 1.00 90.98 194 ARG C O 1
#

B-factor: mean 65.47, std 30.14, range [8.11, 149.58]

CATH classification: 3.40.50.300

Nearest PDB structures (foldseek):
  2if2-assembly2_B  TM=9.920E-01  e=4.481E-29  Aquifex aeolicus VF5
  1viy-assembly1_B  TM=8.663E-01  e=7.046E-14  Escherichia coli
  4i1u-assembly1_A  TM=8.310E-01  e=5.643E-13  Burkholderia vietnamiensis G4
  8u94-assembly1_A  TM=7.055E-01  e=3.199E-13  Klebsiella aerogenes KCTC 2190
  9bkz-assembly1_A  TM=7.102E-01  e=6.010E-13  Klebsiella aerogenes

Organism: Aquifex aeolicus (strain VF5) (NCBI:txid224324)

Secondary structure (DSSP, 8-state):
-EEEEEE-TTSSHHHHH--TTTT-EEEEHHHHHHGGGSSSSHHHHHHHHHH-TTTTEETTEE-HHHHHHTTSS-HHHHHHHHHHHHHHHTTTHHHHHHHS-TT--EEEE-S-STTTT-GGGSSEEEEE---HHHHHHHHHHT--HHHHHHHHTT--HHHHGGG-SEE---SS-HHHHHHHHHHHHHTT--/-EEEEEE-TTS-HHHHH--TTTT-EEEEHHHHHHTTSSSSSHHHHHHHHHH-SSTT-BTTB--TTHHHHHHHS-HHHHHHHHHHHHHHHHHHHHHHHHTS-SS--EEEE-STTTTTTGGGGSSEEEEEE--HHHHHHHHHHT--HHHHHHHHHH--HHHHTTT-SEEEE-SS-HHHHHHHHHHHHHHHH-/-EEEEEE-TTSSHHHHH---TTT-EEEEHHHHHHTTSSS--STTTS---THHHHHHHHHHHHHHHHHHS-SSS-EEEE-TTIIIIITTTTSSEEEEEE--HHHHHHHHHTT---HHHHHHHHT--HHHHGGG-SEEEE-SS-HHHHHHHHHHHHHTT--

Sequence (539 aa):
KRIGLTGNIGCGKSTVAQFRELGAYVLDADKLIHSFYRKGHPVYEEVVKTFGKGILDEEGNIDRKKLADIVFKDEEKLRKLEEITHRALYKEIEKITKNLSEDTLFILEASLLVEKGTYKNYDKLIVVYAPYEVCKERAIKRGSEEDFERRWKKQPIEEKVKYADYVIDNSGSIEETYKQVKKVYEELTRKRIGLTGNIGCGKSTVAQFRELGAYVLDADKLIHSFYRKGHPVYEEVVKTFGKGILDEEGNIDRKKLADIVFKDEEKLRKLEEITHRALYKEIEKITKNLSEDTLFILEASLLVEKGTYKNYDKLIVVYAPYEVCKERAIKRGSEEDFERRWKKQPIEEKVKYADYVIDNSGSIEETYKQVKKVYEELTRKRIGLTGNIGCGKSTVAQFRELGAYVLDADKLIHSFYRKGHPVYEEVVKLEEITHRALYKEIEKITKNLSEDTLFILEASLLVEKGTYKNYDKLIVVYAPYEVCKERAIKRGSEEDFERRWKKQPIEEKVKYADYVIDNSGSIEETYKQVKKVYEELTR